Protein AF-0000000078659810 (afdb_homodimer)

Solvent-accessible surface area (backbone atoms only — not comparable to full-atom values): 40297 Å² total; per-residue (Å²): 86,49,34,39,33,35,16,40,55,30,49,71,48,45,76,84,44,48,72,34,85,89,65,70,40,35,45,40,36,54,52,47,51,50,39,51,50,52,52,50,48,47,33,60,75,70,65,39,46,31,36,42,34,13,12,14,60,24,54,44,37,64,59,48,28,41,60,51,44,56,52,41,36,53,54,36,53,41,33,73,71,62,21,34,35,39,40,37,44,16,73,35,21,27,59,88,54,81,76,48,34,32,63,67,45,52,46,59,40,58,60,35,80,50,51,46,65,43,52,44,73,45,78,46,79,45,75,55,96,89,40,56,38,34,36,34,37,46,41,38,83,68,51,67,65,54,52,52,50,52,54,71,66,56,77,66,79,75,38,16,27,35,36,35,28,40,58,47,49,61,88,61,85,72,56,92,80,63,74,58,89,85,63,71,64,37,61,67,70,74,54,65,48,83,42,34,21,32,36,44,21,6,78,47,60,57,54,45,77,79,39,80,80,31,32,29,33,29,29,5,7,49,53,66,83,53,72,87,40,42,88,54,72,27,23,30,29,39,36,38,40,39,77,86,19,49,66,50,74,45,80,47,74,52,89,48,72,45,47,39,77,49,76,45,83,39,62,90,55,84,57,55,48,58,50,52,47,52,51,51,60,74,40,31,81,65,29,47,54,5,39,33,37,35,37,35,34,31,44,79,86,63,80,69,58,59,67,61,48,51,50,49,44,46,72,47,36,28,66,27,73,77,48,80,46,79,42,61,61,70,66,80,62,73,62,61,82,74,68,44,95,80,44,52,72,64,57,49,44,44,66,69,28,62,85,41,89,62,23,68,58,51,33,51,50,48,50,52,48,52,51,50,31,41,73,68,66,76,97,87,49,35,39,32,35,16,38,55,30,50,69,49,44,75,84,44,48,72,33,85,89,65,69,41,35,47,40,36,53,52,48,50,50,40,50,49,52,51,50,49,48,33,60,75,70,65,38,46,31,36,42,34,12,12,15,60,25,55,43,38,64,59,48,28,41,59,50,43,57,52,41,36,53,54,38,50,42,33,74,72,65,19,35,36,40,40,35,42,16,71,35,20,28,60,88,53,82,75,51,34,32,63,68,44,52,46,60,39,58,60,36,79,50,52,46,65,42,52,44,72,46,78,46,78,46,75,54,95,89,40,55,38,34,35,35,36,47,42,40,84,70,50,67,66,54,51,51,49,51,55,72,67,56,77,66,81,75,38,17,26,33,36,35,29,39,57,48,49,60,88,62,86,74,56,92,78,64,74,58,88,86,63,70,65,39,61,68,68,74,54,65,47,83,41,34,20,31,35,45,21,7,77,48,60,56,55,46,77,78,38,78,82,31,32,28,33,30,29,4,8,50,52,65,84,54,72,87,40,43,89,54,73,27,24,32,30,39,35,38,43,38,75,85,18,49,67,50,74,45,78,47,73,51,89,46,71,45,48,39,76,48,76,45,83,40,61,90,56,87,57,55,48,59,50,51,47,51,51,50,59,75,40,31,82,65,29,47,54,6,38,34,37,38,37,35,33,32,45,80,84,63,78,70,56,59,66,60,47,52,49,49,44,46,71,47,35,28,67,27,74,76,47,79,46,79,42,60,62,70,66,81,64,73,63,65,79,75,70,46,96,78,48,52,72,64,57,50,44,43,65,69,26,60,85,42,88,64,23,66,60,51,33,50,50,45,48,51,49,51,51,50,32,42,73,67,66,74,96

Secondary structure (DSSP, 8-state):
-EEEEE----BT--TT--B-TTT-SBHHHHHHHHHHHHHHHHHHHTT--EEEE-S--BSSSS--HHHHHHHHHHHHHHHHTT-EEEEE--GGGS-SSTT---GGGHHHHTT-TTEEEESS-EEEEEEETTEEEEEEEPPSS--HHHHHHHHHHPPP-SS-EEEEE--EETTPPPPTT---TTPPEEPGGGG--TTEEEEEE-SS-S-EEEETTTEEEE---SS--SGGGTT---EEEEEEE-TTS-EEEEEEE-----EEEEEEE-TT-S-HHHHHHHHHHHTHHHHTT-EEEEEEEE-TT----HHHHHHHHHHTT-SEEEEEEEEE--------TT--TTS-HHHHHHHHHTTSTTHHHHHHHHHHHHHHHHHHT--/-EEEEE----BT--TT--B-TTT-SBHHHHHHHHHHHHHHHHHHHTT--EEEE-S--BSSSS--HHHHHHHHHHHHHHHHTT-EEEEE--GGGS-SSTT---GGGHHHHTT-TTEEEESS-EEEEEEETTEEEEEEEPPSS--HHHHHHHHHHPPP-SS-EEEEEE-EETTPPPPTT---TTPPEEPGGGG--TTEEEEEEESS-S-EEEETTTEEEE---SS--SGGGTT---EEEEEEE-TTS-EEEEEEE-----EEEEEEE-TT-S-HHHHHHHHHHHTHHHHTT-EEEEEEEE-TT----HHHHHHHHHHTT-SEEEEEEEEE--------TT--TTS-HHHHHHHHHTTSTTHHHHHHHHHHHHHHHHHHT--

Structure (mmCIF, N/CA/C/O backbone):
data_AF-0000000078659810-model_v1
#
loop_
_entity.id
_entity.type
_entity.pdbx_description
1 polymer Gp356
#
loop_
_atom_site.group_PDB
_atom_site.id
_atom_site.type_symbol
_atom_site.label_atom_id
_atom_site.label_alt_id
_atom_site.label_comp_id
_atom_site.label_asym_id
_atom_site.label_entity_id
_atom_site.label_seq_id
_atom_site.pdbx_PDB_ins_code
_atom_site.Cartn_x
_atom_site.Cartn_y
_atom_site.Cartn_z
_atom_site.occupancy
_atom_site.B_iso_or_equiv
_atom_site.auth_seq_id
_atom_site.auth_comp_id
_atom_site.auth_asym_id
_atom_site.auth_atom_id
_atom_site.pdbx_PDB_model_num
ATOM 1 N N . MET A 1 1 ? 20.734 -16.484 -22.625 1 97.12 1 MET A N 1
ATOM 2 C CA . MET A 1 1 ? 20.328 -15.898 -21.344 1 97.12 1 MET A CA 1
ATOM 3 C C . MET A 1 1 ? 19.203 -16.703 -20.719 1 97.12 1 MET A C 1
ATOM 5 O O . MET A 1 1 ? 18.172 -16.953 -21.344 1 97.12 1 MET A O 1
ATOM 9 N N . LYS A 1 2 ? 19.391 -17.172 -19.438 1 97.75 2 LYS A N 1
ATOM 10 C CA . LYS A 1 2 ? 18.344 -17.859 -18.703 1 97.75 2 LYS A CA 1
ATOM 11 C C . LYS A 1 2 ? 17.406 -16.859 -18.016 1 97.75 2 LYS A C 1
ATOM 13 O O . LYS A 1 2 ? 17.859 -15.914 -17.375 1 97.75 2 LYS A O 1
ATOM 18 N N . ILE A 1 3 ? 16.094 -17.094 -18.219 1 98.75 3 ILE A N 1
ATOM 19 C CA . ILE A 1 3 ? 15.062 -16.219 -17.688 1 98.75 3 ILE A CA 1
ATOM 20 C C . ILE A 1 3 ? 14.031 -17.047 -16.922 1 98.75 3 ILE A C 1
ATOM 22 O O . ILE A 1 3 ? 13.5 -18.031 -17.469 1 98.75 3 ILE A O 1
ATOM 26 N N . LEU A 1 4 ? 13.859 -16.75 -15.695 1 98.94 4 LEU A N 1
ATOM 27 C CA . LEU A 1 4 ? 12.734 -17.328 -14.961 1 98.94 4 LEU A CA 1
ATOM 28 C C . LEU A 1 4 ? 11.484 -16.484 -15.117 1 98.94 4 LEU A C 1
ATOM 30 O O . LEU A 1 4 ? 11.5 -15.281 -14.805 1 98.94 4 LEU A O 1
ATOM 34 N N . ALA A 1 5 ? 10.422 -17.109 -15.648 1 98.94 5 ALA A N 1
ATOM 35 C CA . ALA A 1 5 ? 9.18 -16.391 -15.93 1 98.94 5 ALA A CA 1
ATOM 36 C C . ALA A 1 5 ? 8.039 -16.906 -15.055 1 98.94 5 ALA A C 1
ATOM 38 O O . ALA A 1 5 ? 7.832 -18.109 -14.93 1 98.94 5 ALA A O 1
ATOM 39 N N . PHE A 1 6 ? 7.316 -15.961 -14.375 1 98.88 6 PHE A N 1
ATOM 40 C CA . PHE A 1 6 ? 6.129 -16.328 -13.617 1 98.88 6 PHE A CA 1
ATOM 41 C C . PHE A 1 6 ? 5.074 -15.242 -13.68 1 98.88 6 PHE A C 1
ATOM 43 O O . PHE A 1 6 ? 5.34 -14.141 -14.18 1 98.88 6 PHE A O 1
ATOM 50 N N . ALA A 1 7 ? 3.846 -15.555 -13.312 1 98.56 7 ALA A N 1
ATOM 51 C CA . ALA A 1 7 ? 2.725 -14.625 -13.375 1 98.56 7 ALA A CA 1
ATOM 52 C C . ALA A 1 7 ? 1.617 -15.023 -12.406 1 98.56 7 ALA A C 1
ATOM 54 O O . ALA A 1 7 ? 1.71 -16.062 -11.75 1 98.56 7 ALA A O 1
ATOM 55 N N . ASP A 1 8 ? 0.68 -14.141 -12.234 1 97.94 8 ASP A N 1
ATOM 56 C CA . ASP A 1 8 ? -0.591 -14.422 -11.57 1 97.94 8 ASP A CA 1
ATOM 57 C C . ASP A 1 8 ? -0.369 -14.977 -10.164 1 97.94 8 ASP A C 1
ATOM 59 O O . ASP A 1 8 ? -0.931 -16.016 -9.805 1 97.94 8 ASP A O 1
ATOM 63 N N . PHE A 1 9 ? 0.418 -14.266 -9.438 1 98.69 9 PHE A N 1
ATOM 64 C CA . PHE A 1 9 ? 0.771 -14.648 -8.07 1 98.69 9 PHE A CA 1
ATOM 65 C C . PHE A 1 9 ? -0.417 -14.469 -7.137 1 98.69 9 PHE A C 1
ATOM 67 O O . PHE A 1 9 ? -0.606 -15.258 -6.207 1 98.69 9 PHE A O 1
ATOM 74 N N . HIS A 1 10 ? -1.182 -13.438 -7.312 1 98.38 10 HIS A N 1
ATOM 75 C CA . HIS A 1 10 ? -2.439 -13.172 -6.625 1 98.38 10 HIS A CA 1
ATOM 76 C C . HIS A 1 10 ? -2.262 -13.219 -5.113 1 98.38 10 HIS A C 1
ATOM 78 O O . HIS A 1 10 ? -3.053 -13.859 -4.41 1 98.38 10 HIS A O 1
ATOM 84 N N . LEU A 1 11 ? -1.231 -12.602 -4.676 1 98.69 11 LEU A N 1
ATOM 85 C CA . LEU A 1 11 ? -1.048 -12.484 -3.232 1 98.69 11 LEU A CA 1
ATOM 86 C C . LEU A 1 11 ? -2.254 -11.812 -2.584 1 98.69 11 LEU A C 1
ATOM 88 O O . LEU A 1 11 ? -2.691 -10.75 -3.025 1 98.69 11 LEU A O 1
ATOM 92 N N . GLY A 1 12 ? -2.799 -12.453 -1.562 1 98.12 12 GLY A N 1
ATOM 93 C CA . GLY A 1 12 ? -3.969 -11.922 -0.881 1 98.12 12 GLY A CA 1
ATOM 94 C C . GLY A 1 12 ? -5.188 -12.812 -1.001 1 98.12 12 GLY A C 1
ATOM 95 O O . GLY A 1 12 ? -6.223 -12.547 -0.384 1 98.12 12 GLY A O 1
ATOM 96 N N . VAL A 1 13 ? -5.129 -13.859 -1.836 1 97.38 13 VAL A N 1
ATOM 97 C CA . VAL A 1 13 ? -6.207 -14.844 -1.868 1 97.38 13 VAL A CA 1
ATOM 98 C C . VAL A 1 13 ? -6.352 -15.5 -0.497 1 97.38 13 VAL A C 1
ATOM 100 O O . VAL A 1 13 ? -5.375 -16 0.06 1 97.38 13 VAL A O 1
ATOM 103 N N . THR A 1 14 ? -7.527 -15.461 0.029 1 96.06 14 THR A N 1
ATOM 104 C CA . THR A 1 14 ? -7.727 -16.016 1.365 1 96.06 14 THR A CA 1
ATOM 105 C C . THR A 1 14 ? -8.844 -17.047 1.361 1 96.06 14 THR A C 1
ATOM 107 O O . THR A 1 14 ? -9.109 -17.688 2.381 1 96.06 14 THR A O 1
ATOM 110 N N . ALA A 1 15 ? -9.438 -17.203 0.208 1 91.81 15 ALA A N 1
ATOM 111 C CA . ALA A 1 15 ? -10.547 -18.141 0.125 1 91.81 15 ALA A CA 1
ATOM 112 C C . ALA A 1 15 ? -10.141 -19.516 0.651 1 91.81 15 ALA A C 1
ATOM 114 O O . ALA A 1 15 ? -9.039 -20 0.357 1 91.81 15 ALA A O 1
ATOM 115 N N . TYR A 1 16 ? -10.984 -20.094 1.442 1 90.62 16 TYR A N 1
ATOM 116 C CA . TYR A 1 16 ? -10.836 -21.453 1.951 1 90.62 16 TYR A CA 1
ATOM 117 C C . TYR A 1 16 ? -9.703 -21.531 2.969 1 90.62 16 TYR A C 1
ATOM 119 O O . TYR A 1 16 ? -9.281 -22.625 3.355 1 90.62 16 TYR A O 1
ATOM 127 N N . GLY A 1 17 ? -9.102 -20.406 3.346 1 92.62 17 GLY A N 1
ATOM 128 C CA . GLY A 1 17 ? -8.016 -20.375 4.316 1 92.62 17 GLY A CA 1
ATOM 129 C C . GLY A 1 17 ? -8.469 -20.016 5.715 1 92.62 17 GLY A C 1
ATOM 130 O O . GLY A 1 17 ? -9.664 -19.844 5.961 1 92.62 17 GLY A O 1
ATOM 131 N N . ARG A 1 18 ? -7.523 -20.062 6.59 1 92.44 18 ARG A N 1
ATOM 132 C CA . ARG A 1 18 ? -7.73 -19.641 7.969 1 92.44 18 ARG A CA 1
ATOM 133 C C . ARG A 1 18 ? -6.59 -18.75 8.445 1 92.44 18 ARG A C 1
ATOM 135 O O . ARG A 1 18 ? -5.504 -18.75 7.863 1 92.44 18 ARG A O 1
ATOM 142 N N . ILE A 1 19 ? -6.871 -17.984 9.469 1 94.62 19 ILE A N 1
ATOM 143 C CA . ILE A 1 19 ? -5.836 -17.109 10.023 1 94.62 19 ILE A CA 1
ATOM 144 C C . ILE A 1 19 ? -4.852 -17.938 10.844 1 94.62 19 ILE A C 1
ATOM 146 O O . ILE A 1 19 ? -5.254 -18.719 11.711 1 94.62 19 ILE A O 1
ATOM 150 N N . ASP A 1 20 ? -3.611 -17.828 10.508 1 94.81 20 ASP A N 1
ATOM 151 C CA . ASP A 1 20 ? -2.557 -18.422 11.32 1 94.81 20 ASP A CA 1
ATOM 152 C C . ASP A 1 20 ? -2.277 -17.594 12.57 1 94.81 20 ASP A C 1
ATOM 154 O O . ASP A 1 20 ? -1.91 -16.422 12.469 1 94.81 20 ASP A O 1
ATOM 158 N N . PRO A 1 21 ? -2.443 -18.125 13.695 1 91.94 21 PRO A N 1
ATOM 159 C CA . PRO A 1 21 ? -2.35 -17.328 14.922 1 91.94 21 PRO A CA 1
ATOM 160 C C . PRO A 1 21 ? -0.938 -16.812 15.188 1 91.94 21 PRO A C 1
ATOM 162 O O . PRO A 1 21 ? -0.763 -15.812 15.891 1 91.94 21 PRO A O 1
ATOM 165 N N . GLU A 1 22 ? 0.054 -17.453 14.664 1 92.5 22 GLU A N 1
ATOM 166 C CA . GLU A 1 22 ? 1.436 -17.047 14.906 1 92.5 22 GLU A CA 1
ATOM 167 C C . GLU A 1 22 ? 1.806 -15.828 14.07 1 92.5 22 GLU A C 1
ATOM 169 O O . GLU A 1 22 ? 2.445 -14.898 14.562 1 92.5 22 GLU A O 1
ATOM 174 N N . THR A 1 23 ? 1.327 -15.766 12.852 1 93.12 23 THR A N 1
ATOM 175 C CA . THR A 1 23 ? 1.752 -14.727 11.93 1 93.12 23 THR A CA 1
ATOM 176 C C . THR A 1 23 ? 0.634 -13.711 11.703 1 93.12 23 THR A C 1
ATOM 178 O O . THR A 1 23 ? 0.873 -12.625 11.18 1 93.12 23 THR A O 1
ATOM 181 N N . ASN A 1 24 ? -0.562 -14.125 12.062 1 93.31 24 ASN A N 1
ATOM 182 C CA . ASN A 1 24 ? -1.771 -13.344 11.812 1 93.31 24 ASN A CA 1
ATOM 183 C C . ASN A 1 24 ? -2.051 -13.211 10.312 1 93.31 24 ASN A C 1
ATOM 185 O O . ASN A 1 24 ? -2.789 -12.32 9.891 1 93.31 24 ASN A O 1
ATOM 189 N N . LEU A 1 25 ? -1.421 -14.055 9.539 1 96.31 25 LEU A N 1
ATOM 190 C CA . LEU A 1 25 ? -1.69 -14.125 8.102 1 96.31 25 LEU A CA 1
ATOM 191 C C . LEU A 1 25 ? -2.59 -15.312 7.781 1 96.31 25 LEU A C 1
ATOM 193 O O . LEU A 1 25 ? -2.633 -16.281 8.531 1 96.31 25 LEU A O 1
ATOM 197 N N . ASN A 1 26 ? -3.303 -15.172 6.703 1 96.81 26 ASN A N 1
ATOM 198 C CA . ASN A 1 26 ? -4.105 -16.281 6.207 1 96.81 26 ASN A CA 1
ATOM 199 C C . ASN A 1 26 ? -3.229 -17.422 5.684 1 96.81 26 ASN A C 1
ATOM 201 O O . ASN A 1 26 ? -2.215 -17.172 5.027 1 96.81 26 ASN A O 1
ATOM 205 N N . THR A 1 27 ? -3.621 -18.641 5.883 1 96.38 27 THR A N 1
ATOM 206 C CA . THR A 1 27 ? -2.828 -19.797 5.496 1 96.38 27 THR A CA 1
ATOM 207 C C . THR A 1 27 ? -2.635 -19.844 3.982 1 96.38 27 THR A C 1
ATOM 209 O O . THR A 1 27 ? -1.608 -20.312 3.496 1 96.38 27 THR A O 1
ATOM 212 N N . ARG A 1 28 ? -3.621 -19.391 3.219 1 97 28 ARG A N 1
ATOM 213 C CA . ARG A 1 28 ? -3.465 -19.312 1.77 1 97 28 ARG A CA 1
ATOM 214 C C . ARG A 1 28 ? -2.35 -18.359 1.386 1 97 28 ARG A C 1
ATOM 216 O O . ARG A 1 28 ? -1.597 -18.609 0.444 1 97 28 ARG A O 1
ATOM 223 N N . VAL A 1 29 ? -2.256 -17.312 2.135 1 98.12 29 VAL A N 1
ATOM 224 C CA . VAL A 1 29 ? -1.202 -16.328 1.919 1 98.12 29 VAL A CA 1
ATOM 225 C C . VAL A 1 29 ? 0.154 -16.938 2.268 1 98.12 29 VAL A C 1
ATOM 227 O O . VAL A 1 29 ? 1.115 -16.797 1.506 1 98.12 29 VAL A O 1
ATOM 230 N N . LEU A 1 30 ? 0.199 -17.609 3.344 1 97.69 30 LEU A N 1
ATOM 231 C CA . LEU A 1 30 ? 1.441 -18.25 3.773 1 97.69 30 LEU A CA 1
ATOM 232 C C . LEU A 1 30 ? 1.925 -19.25 2.738 1 97.69 30 LEU A C 1
ATOM 234 O O . LEU A 1 30 ? 3.119 -19.312 2.436 1 97.69 30 LEU A O 1
ATOM 238 N N . ASN A 1 31 ? 1.001 -20.016 2.193 1 96.81 31 ASN A N 1
ATOM 239 C CA . ASN A 1 31 ? 1.349 -20.984 1.157 1 96.81 31 ASN A CA 1
ATOM 240 C C . ASN A 1 31 ? 1.89 -20.297 -0.093 1 96.81 31 ASN A C 1
ATOM 242 O O . ASN A 1 31 ? 2.859 -20.766 -0.693 1 96.81 31 ASN A O 1
ATOM 246 N N . ALA A 1 32 ? 1.233 -19.234 -0.439 1 97.81 32 ALA A N 1
ATOM 247 C CA . ALA A 1 32 ? 1.703 -18.469 -1.59 1 97.81 32 ALA A CA 1
ATOM 248 C C . ALA A 1 32 ? 3.123 -17.953 -1.364 1 97.81 32 ALA A C 1
ATOM 250 O O . ALA A 1 32 ? 3.984 -18.094 -2.236 1 97.81 32 ALA A O 1
ATOM 251 N N . LEU A 1 33 ? 3.35 -17.422 -0.21 1 98.44 33 LEU A N 1
ATOM 252 C CA . LEU A 1 33 ? 4.664 -16.875 0.109 1 98.44 33 LEU A CA 1
ATOM 253 C C . LEU A 1 33 ? 5.727 -17.969 0.107 1 98.44 33 LEU A C 1
ATOM 255 O O . LEU A 1 33 ? 6.844 -17.75 -0.361 1 98.44 33 LEU A O 1
ATOM 259 N N . LYS A 1 34 ? 5.379 -19.109 0.55 1 97.81 34 LYS A N 1
ATOM 260 C CA . LYS A 1 34 ? 6.297 -20.234 0.522 1 97.81 34 LYS A CA 1
ATOM 261 C C . LYS A 1 34 ? 6.672 -20.609 -0.91 1 97.81 34 LYS A C 1
ATOM 263 O O . LYS A 1 34 ? 7.84 -20.891 -1.198 1 97.81 34 LYS A O 1
ATOM 268 N N . SER A 1 35 ? 5.695 -20.609 -1.731 1 98.19 35 SER A N 1
ATOM 269 C CA . SER A 1 35 ? 5.949 -20.922 -3.133 1 98.19 35 SER A CA 1
ATOM 270 C C . SER A 1 35 ? 6.863 -19.891 -3.775 1 98.19 35 SER A C 1
ATOM 272 O O . SER A 1 35 ? 7.742 -20.234 -4.57 1 98.19 35 SER A O 1
ATOM 274 N N . LEU A 1 36 ? 6.676 -18.641 -3.461 1 98.75 36 LEU A N 1
ATOM 275 C CA . LEU A 1 36 ? 7.531 -17.578 -3.988 1 98.75 36 LEU A CA 1
ATOM 276 C C . LEU A 1 36 ? 8.961 -17.75 -3.492 1 98.75 36 LEU A C 1
ATOM 278 O O . LEU A 1 36 ? 9.914 -17.578 -4.258 1 98.75 36 LEU A O 1
ATOM 282 N N . ASP A 1 37 ? 9.07 -18.047 -2.24 1 98.75 37 ASP A N 1
ATOM 283 C CA . ASP A 1 37 ? 10.391 -18.312 -1.679 1 98.75 37 ASP A CA 1
ATOM 284 C C . ASP A 1 37 ? 11.086 -19.453 -2.41 1 98.75 37 ASP A C 1
ATOM 286 O O . ASP A 1 37 ? 12.266 -19.359 -2.756 1 98.75 37 ASP A O 1
ATOM 290 N N . GLU A 1 38 ? 10.336 -20.516 -2.646 1 98.44 38 GLU A N 1
ATOM 291 C CA . GLU A 1 38 ? 10.891 -21.656 -3.355 1 98.44 38 GLU A CA 1
ATOM 292 C C . GLU A 1 38 ? 11.352 -21.281 -4.754 1 98.44 38 GLU A C 1
ATOM 294 O O . GLU A 1 38 ? 12.414 -21.719 -5.203 1 98.44 38 GLU A O 1
ATOM 299 N N . MET A 1 39 ? 10.602 -20.516 -5.414 1 98.75 39 MET A N 1
ATOM 300 C CA . MET A 1 39 ? 10.945 -20.078 -6.766 1 98.75 39 MET A CA 1
ATOM 301 C C . MET A 1 39 ? 12.211 -19.219 -6.754 1 98.75 39 MET A C 1
ATOM 303 O O . MET A 1 39 ? 13.109 -19.422 -7.578 1 98.75 39 MET A O 1
ATOM 307 N N . ILE A 1 40 ? 12.281 -18.281 -5.812 1 98.81 40 ILE A N 1
ATOM 308 C CA . ILE A 1 40 ? 13.438 -17.406 -5.73 1 98.81 40 ILE A CA 1
ATOM 309 C C . ILE A 1 40 ? 14.68 -18.203 -5.355 1 98.81 40 ILE A C 1
ATOM 311 O O . ILE A 1 40 ? 15.758 -17.984 -5.914 1 98.81 40 ILE A O 1
ATOM 315 N N . ASP A 1 41 ? 14.516 -19.125 -4.453 1 98.75 41 ASP A N 1
ATOM 316 C CA . ASP A 1 41 ? 15.617 -20.031 -4.113 1 98.75 41 ASP A CA 1
ATOM 317 C C . ASP A 1 41 ? 16.109 -20.781 -5.344 1 98.75 41 ASP A C 1
ATOM 319 O O . ASP A 1 41 ? 17.312 -20.953 -5.547 1 98.75 41 ASP A O 1
ATOM 323 N N . TYR A 1 42 ? 15.172 -21.25 -6.09 1 98.75 42 TYR A N 1
ATOM 324 C CA . TYR A 1 42 ? 15.523 -21.953 -7.324 1 98.75 42 TYR A CA 1
ATOM 325 C C . TYR A 1 42 ? 16.375 -21.062 -8.227 1 98.75 42 TYR A C 1
ATOM 327 O O . TYR A 1 42 ? 17.406 -21.5 -8.734 1 98.75 42 TYR A O 1
ATOM 335 N N . ALA A 1 43 ? 15.93 -19.812 -8.438 1 98.81 43 ALA A N 1
ATOM 336 C CA . ALA A 1 43 ? 16.656 -18.875 -9.289 1 98.81 43 ALA A CA 1
ATOM 337 C C . ALA A 1 43 ? 18.078 -18.656 -8.781 1 98.81 43 ALA A C 1
ATOM 339 O O . ALA A 1 43 ? 19.031 -18.688 -9.562 1 98.81 43 ALA A O 1
ATOM 340 N N . ILE A 1 44 ? 18.188 -18.453 -7.508 1 98.75 44 ILE A N 1
ATOM 341 C CA . ILE A 1 44 ? 19.484 -18.172 -6.895 1 98.75 44 ILE A CA 1
ATOM 342 C C . ILE A 1 44 ? 20.375 -19.406 -7.031 1 98.75 44 ILE A C 1
ATOM 344 O O . ILE A 1 44 ? 21.531 -19.281 -7.473 1 98.75 44 ILE A O 1
ATOM 348 N N . ASN A 1 45 ? 19.828 -20.609 -6.727 1 98.56 45 ASN A N 1
ATOM 349 C CA . ASN A 1 45 ? 20.609 -21.844 -6.742 1 98.56 45 ASN A CA 1
ATOM 350 C C . ASN A 1 45 ? 21.047 -22.219 -8.156 1 98.56 45 ASN A C 1
ATOM 352 O O . ASN A 1 45 ? 22.141 -22.734 -8.359 1 98.56 45 ASN A O 1
ATOM 356 N N . LYS A 1 46 ? 20.203 -21.938 -9.094 1 98.38 46 LYS A N 1
ATOM 357 C CA . LYS A 1 46 ? 20.484 -22.297 -10.477 1 98.38 46 LYS A CA 1
ATOM 358 C C . LYS A 1 46 ? 21.219 -21.172 -11.195 1 98.38 46 LYS A C 1
ATOM 360 O O . LYS A 1 46 ? 21.453 -21.25 -12.406 1 98.38 46 LYS A O 1
ATOM 365 N N . LYS A 1 47 ? 21.484 -20.062 -10.5 1 97.75 47 LYS A N 1
ATOM 366 C CA . LYS A 1 47 ? 22.25 -18.906 -10.984 1 97.75 47 LYS A CA 1
ATOM 367 C C . LYS A 1 47 ? 21.547 -18.234 -12.164 1 97.75 47 LYS A C 1
ATOM 369 O O . LYS A 1 47 ? 22.188 -17.875 -13.148 1 97.75 47 LYS A O 1
ATOM 374 N N . ILE A 1 48 ? 20.266 -18.297 -12.094 1 98.44 48 ILE A N 1
ATOM 375 C CA . ILE A 1 48 ? 19.484 -17.516 -13.047 1 98.44 48 ILE A CA 1
ATOM 376 C C . ILE A 1 48 ? 19.594 -16.031 -12.719 1 98.44 48 ILE A C 1
ATOM 378 O O . ILE A 1 48 ? 19.422 -15.633 -11.562 1 98.44 48 ILE A O 1
ATOM 382 N N . LYS A 1 49 ? 19.781 -15.211 -13.734 1 98.06 49 LYS A N 1
ATOM 383 C CA . LYS A 1 49 ? 20.125 -13.82 -13.445 1 98.06 49 LYS A CA 1
ATOM 384 C C . LYS A 1 49 ? 18.984 -12.883 -13.82 1 98.06 49 LYS A C 1
ATOM 386 O O . LYS A 1 49 ? 19.078 -11.672 -13.625 1 98.06 49 LYS A O 1
ATOM 391 N N . VAL A 1 50 ? 17.891 -13.453 -14.398 1 98.88 50 VAL A N 1
ATOM 392 C CA . VAL A 1 50 ? 16.75 -12.617 -14.773 1 98.88 50 VAL A CA 1
ATOM 393 C C . VAL A 1 50 ? 15.445 -13.273 -14.336 1 98.88 50 VAL A C 1
ATOM 395 O O . VAL A 1 50 ? 15.242 -14.477 -14.555 1 98.88 50 VAL A O 1
ATOM 398 N N . ILE A 1 51 ? 14.617 -12.547 -13.688 1 98.94 51 ILE A N 1
ATOM 399 C CA . ILE A 1 51 ? 13.242 -12.945 -13.422 1 98.94 51 ILE A CA 1
ATOM 400 C C . ILE A 1 51 ? 12.281 -12.008 -14.156 1 98.94 51 ILE A C 1
ATOM 402 O O . ILE A 1 51 ? 12.398 -10.781 -14.047 1 98.94 51 ILE A O 1
ATOM 406 N N . ALA A 1 52 ? 11.406 -12.57 -14.961 1 98.94 52 ALA A N 1
ATOM 407 C CA . ALA A 1 52 ? 10.359 -11.828 -15.664 1 98.94 52 ALA A CA 1
ATOM 408 C C . ALA A 1 52 ? 8.984 -12.148 -15.094 1 98.94 52 ALA A C 1
ATOM 410 O O . ALA A 1 52 ? 8.516 -13.281 -15.188 1 98.94 52 ALA A O 1
ATOM 411 N N . PHE A 1 53 ? 8.383 -11.156 -14.547 1 98.94 53 PHE A N 1
ATOM 412 C CA . PHE A 1 53 ? 7.051 -11.297 -13.969 1 98.94 53 PHE A CA 1
ATOM 413 C C . PHE A 1 53 ? 5.992 -10.688 -14.883 1 98.94 53 PHE A C 1
ATOM 415 O O . PHE A 1 53 ? 6.066 -9.5 -15.219 1 98.94 53 PHE A O 1
ATOM 422 N N . ALA A 1 54 ? 4.941 -11.469 -15.156 1 98.69 54 ALA A N 1
ATOM 423 C CA . ALA A 1 54 ? 4.031 -11.062 -16.219 1 98.69 54 ALA A CA 1
ATOM 424 C C . ALA A 1 54 ? 2.689 -10.609 -15.648 1 98.69 54 ALA A C 1
ATOM 426 O O . ALA A 1 54 ? 1.654 -10.75 -16.297 1 98.69 54 ALA A O 1
ATOM 427 N N . GLY A 1 55 ? 2.664 -10.172 -14.406 1 98.31 55 GLY A N 1
ATOM 428 C CA . GLY A 1 55 ? 1.521 -9.406 -13.938 1 98.31 55 GLY A CA 1
ATOM 429 C C . GLY A 1 55 ? 0.67 -10.156 -12.93 1 98.31 55 GLY A C 1
ATOM 430 O O . GLY A 1 55 ? 0.798 -11.375 -12.797 1 98.31 55 GLY A O 1
ATOM 431 N N . ASP A 1 56 ? -0.171 -9.383 -12.164 1 98.06 56 ASP A N 1
ATOM 432 C CA . ASP A 1 56 ? -1.111 -9.82 -11.141 1 98.06 56 ASP A CA 1
ATOM 433 C C . ASP A 1 56 ? -0.377 -10.383 -9.922 1 98.06 56 ASP A C 1
ATOM 435 O O . ASP A 1 56 ? -0.607 -11.523 -9.523 1 98.06 56 ASP A O 1
ATOM 439 N N . ALA A 1 57 ? 0.405 -9.523 -9.367 1 98.75 57 ALA A N 1
ATOM 440 C CA . ALA A 1 57 ? 1.122 -9.836 -8.133 1 98.75 57 ALA A CA 1
ATOM 441 C C . ALA A 1 57 ? 0.155 -10 -6.965 1 98.75 57 ALA A C 1
ATOM 443 O O . ALA A 1 57 ? 0.364 -10.852 -6.098 1 98.75 57 ALA A O 1
ATOM 444 N N . TYR A 1 58 ? -0.895 -9.203 -7.055 1 98.56 58 TYR A N 1
ATOM 445 C CA . TYR A 1 58 ? -1.849 -9.188 -5.949 1 98.56 58 TYR A CA 1
ATOM 446 C C . TYR A 1 58 ? -3.242 -9.578 -6.43 1 98.56 58 TYR A C 1
ATOM 448 O O . TYR A 1 58 ? -3.547 -9.484 -7.617 1 98.56 58 TYR A O 1
ATOM 456 N N . HIS A 1 59 ? -4.043 -9.984 -5.453 1 97.62 59 HIS A N 1
ATOM 457 C CA . HIS A 1 59 ? -5.406 -10.391 -5.773 1 97.62 59 HIS A CA 1
ATOM 458 C C . HIS A 1 59 ? -6.316 -9.18 -5.957 1 97.62 59 HIS A C 1
ATOM 460 O O . HIS A 1 59 ? -7.293 -9.242 -6.707 1 97.62 59 HIS A O 1
ATOM 466 N N . ARG A 1 60 ? -5.918 -8.117 -5.281 1 96.12 60 ARG A N 1
ATOM 467 C CA . ARG A 1 60 ? -6.641 -6.855 -5.379 1 96.12 60 ARG A CA 1
ATOM 468 C C . ARG A 1 60 ? -5.684 -5.691 -5.609 1 96.12 60 ARG A C 1
ATOM 470 O O . ARG A 1 60 ? -4.516 -5.754 -5.215 1 96.12 60 ARG A O 1
ATOM 477 N N . SER A 1 61 ? -6.262 -4.652 -6.145 1 96.12 61 SER A N 1
ATOM 478 C CA . SER A 1 61 ? -5.434 -3.527 -6.559 1 96.12 61 SER A CA 1
ATOM 479 C C . SER A 1 61 ? -4.973 -2.707 -5.355 1 96.12 61 SER A C 1
ATOM 481 O O . SER A 1 61 ? -4.062 -1.882 -5.473 1 96.12 61 SER A O 1
ATOM 483 N N . SER A 1 62 ? -5.586 -2.914 -4.219 1 95.88 62 SER A N 1
ATOM 484 C CA . SER A 1 62 ? -5.191 -2.201 -3.01 1 95.88 62 SER A CA 1
ATOM 485 C C . SER A 1 62 ? -4.918 -3.17 -1.862 1 95.88 62 SER A C 1
ATOM 487 O O . SER A 1 62 ? -5.656 -3.191 -0.874 1 95.88 62 SER A O 1
ATOM 489 N N . PRO A 1 63 ? -3.852 -3.861 -1.999 1 97.31 63 PRO A N 1
ATOM 490 C CA . PRO A 1 63 ? -3.49 -4.793 -0.929 1 97.31 63 PRO A CA 1
ATOM 491 C C . PRO A 1 63 ? -3.059 -4.082 0.352 1 97.31 63 PRO A C 1
ATOM 493 O O . PRO A 1 63 ? -2.73 -2.893 0.322 1 97.31 63 PRO A O 1
ATOM 496 N N . SER A 1 64 ? -3.131 -4.789 1.477 1 96.56 64 SER A N 1
ATOM 497 C CA . SER A 1 64 ? -2.654 -4.227 2.736 1 96.56 64 SER A CA 1
ATOM 498 C C . SER A 1 64 ? -1.151 -3.969 2.693 1 96.56 64 SER A C 1
ATOM 500 O O . SER A 1 64 ? -0.421 -4.648 1.969 1 96.56 64 SER A O 1
ATOM 502 N N . PRO A 1 65 ? -0.678 -3.066 3.508 1 97.44 65 PRO A N 1
ATOM 503 C CA . PRO A 1 65 ? 0.763 -2.816 3.584 1 97.44 65 PRO A CA 1
ATOM 504 C C . PRO A 1 65 ? 1.56 -4.066 3.953 1 97.44 65 PRO A C 1
ATOM 506 O O . PRO A 1 65 ? 2.695 -4.234 3.5 1 97.44 65 PRO A O 1
ATOM 509 N N . THR A 1 66 ? 0.946 -4.926 4.715 1 97.88 66 THR A N 1
ATOM 510 C CA . THR A 1 66 ? 1.621 -6.16 5.098 1 97.88 66 THR A CA 1
ATOM 511 C C . THR A 1 66 ? 1.887 -7.031 3.871 1 97.88 66 THR A C 1
ATOM 513 O O . THR A 1 66 ? 2.994 -7.543 3.695 1 97.88 66 THR A O 1
ATOM 516 N N . LEU A 1 67 ? 0.901 -7.207 3.041 1 98.31 67 LEU A N 1
ATOM 517 C CA . LEU A 1 67 ? 1.068 -7.996 1.826 1 98.31 67 LEU A CA 1
ATOM 518 C C . LEU A 1 67 ? 2.096 -7.355 0.898 1 98.31 67 LEU A C 1
ATOM 520 O O . LEU A 1 67 ? 2.916 -8.055 0.299 1 98.31 67 LEU A O 1
ATOM 524 N N . ILE A 1 68 ? 2.053 -6.027 0.816 1 98.5 68 ILE A N 1
ATOM 525 C CA . ILE A 1 68 ? 3.01 -5.297 -0.008 1 98.5 68 ILE A CA 1
ATOM 526 C C . ILE A 1 68 ? 4.426 -5.543 0.505 1 98.5 68 ILE A C 1
ATOM 528 O O . ILE A 1 68 ? 5.34 -5.82 -0.278 1 98.5 68 ILE A O 1
ATOM 532 N N . SER A 1 69 ? 4.586 -5.5 1.779 1 98.31 69 SER A N 1
ATOM 533 C CA . SER A 1 69 ? 5.883 -5.73 2.402 1 98.31 69 SER A CA 1
ATOM 534 C C . SER A 1 69 ? 6.398 -7.137 2.105 1 98.31 69 SER A C 1
ATOM 536 O O . SER A 1 69 ? 7.57 -7.32 1.782 1 98.31 69 SER A O 1
ATOM 538 N N . GLU A 1 70 ? 5.531 -8.094 2.184 1 98.62 70 GLU A N 1
ATOM 539 C CA . GLU A 1 70 ? 5.906 -9.477 1.94 1 98.62 70 GLU A CA 1
ATOM 540 C C . GLU A 1 70 ? 6.418 -9.672 0.517 1 98.62 70 GLU A C 1
ATOM 542 O O . GLU A 1 70 ? 7.434 -10.336 0.301 1 98.62 70 GLU A O 1
ATOM 547 N N . PHE A 1 71 ? 5.746 -9.117 -0.413 1 98.88 71 PHE A N 1
ATOM 548 C CA . PHE A 1 71 ? 6.172 -9.234 -1.803 1 98.88 71 PHE A CA 1
ATOM 549 C C . PHE A 1 71 ? 7.469 -8.469 -2.041 1 98.88 71 PHE A C 1
ATOM 551 O O . PHE A 1 71 ? 8.414 -9.008 -2.617 1 98.88 71 PHE A O 1
ATOM 558 N N . ASN A 1 72 ? 7.516 -7.227 -1.518 1 98.88 72 ASN A N 1
ATOM 559 C CA . ASN A 1 72 ? 8.68 -6.363 -1.709 1 98.88 72 ASN A CA 1
ATOM 560 C C . ASN A 1 72 ? 9.953 -7.016 -1.18 1 98.88 72 ASN A C 1
ATOM 562 O O . ASN A 1 72 ? 10.984 -7.023 -1.86 1 98.88 72 ASN A O 1
ATOM 566 N N . THR A 1 73 ? 9.906 -7.547 -0.024 1 98.69 73 THR A N 1
ATOM 567 C CA . THR A 1 73 ? 11.094 -8.109 0.615 1 98.69 73 THR A CA 1
ATOM 568 C C . THR A 1 73 ? 11.609 -9.305 -0.17 1 98.69 73 THR A C 1
ATOM 570 O O . THR A 1 73 ? 12.828 -9.5 -0.284 1 98.69 73 THR A O 1
ATOM 573 N N . ARG A 1 74 ? 10.711 -10.047 -0.712 1 98.81 74 ARG A N 1
ATOM 574 C CA . ARG A 1 74 ? 11.109 -11.227 -1.462 1 98.81 74 ARG A CA 1
ATOM 575 C C . ARG A 1 74 ? 11.703 -10.844 -2.814 1 98.81 74 ARG A C 1
ATOM 577 O O . ARG A 1 74 ? 12.703 -11.43 -3.25 1 98.81 74 ARG A O 1
ATOM 584 N N . ILE A 1 75 ? 11.117 -9.859 -3.479 1 98.88 75 ILE A N 1
ATOM 585 C CA . ILE A 1 75 ? 11.703 -9.391 -4.727 1 98.88 75 ILE A CA 1
ATOM 586 C C . ILE A 1 75 ? 13.07 -8.766 -4.449 1 98.88 75 ILE A C 1
ATOM 588 O O . ILE A 1 75 ? 14.016 -8.961 -5.215 1 98.88 75 ILE A O 1
ATOM 592 N N . ARG A 1 76 ? 13.156 -8.047 -3.344 1 98.75 76 ARG A N 1
ATOM 593 C CA . ARG A 1 76 ? 14.43 -7.438 -2.965 1 98.75 76 ARG A CA 1
ATOM 594 C C . ARG A 1 76 ? 15.492 -8.5 -2.721 1 98.75 76 ARG A C 1
ATOM 596 O O . ARG A 1 76 ? 16.656 -8.312 -3.066 1 98.75 76 ARG A O 1
ATOM 603 N N . ARG A 1 77 ? 15.109 -9.594 -2.137 1 98.75 77 ARG A N 1
ATOM 604 C CA . ARG A 1 77 ? 16.031 -10.719 -1.928 1 98.75 77 ARG A CA 1
ATOM 605 C C . ARG A 1 77 ? 16.609 -11.195 -3.25 1 98.75 77 ARG A C 1
ATOM 607 O O . ARG A 1 77 ? 17.812 -11.461 -3.336 1 98.75 77 ARG A O 1
ATOM 614 N N . ALA A 1 78 ? 15.766 -11.297 -4.246 1 98.88 78 ALA A N 1
ATOM 615 C CA . ALA A 1 78 ? 16.25 -11.688 -5.57 1 98.88 78 ALA A CA 1
ATOM 616 C C . ALA A 1 78 ? 17.219 -10.656 -6.125 1 98.88 78 ALA A C 1
ATOM 618 O O . ALA A 1 78 ? 18.281 -11.016 -6.637 1 98.88 78 ALA A O 1
ATOM 619 N N . VAL A 1 79 ? 16.891 -9.398 -5.969 1 98.62 79 VAL A N 1
ATOM 620 C CA . VAL A 1 79 ? 17.734 -8.305 -6.457 1 98.62 79 VAL A CA 1
ATOM 621 C C . VAL A 1 79 ? 19.078 -8.328 -5.738 1 98.62 79 VAL A C 1
ATOM 623 O O . VAL A 1 79 ? 20.141 -8.188 -6.371 1 98.62 79 VAL A O 1
ATOM 626 N N . ASP A 1 80 ? 19.094 -8.594 -4.484 1 98.38 80 ASP A N 1
ATOM 627 C CA . ASP A 1 80 ? 20.312 -8.633 -3.678 1 98.38 80 ASP A CA 1
ATOM 628 C C . ASP A 1 80 ? 21.219 -9.766 -4.125 1 98.38 80 ASP A C 1
ATOM 630 O O . ASP A 1 80 ? 22.438 -9.688 -3.963 1 98.38 80 ASP A O 1
ATOM 634 N N . ALA A 1 81 ? 20.609 -10.742 -4.684 1 98.5 81 ALA A N 1
ATOM 635 C CA . ALA A 1 81 ? 21.375 -11.891 -5.148 1 98.5 81 ALA A CA 1
ATOM 636 C C . ALA A 1 81 ? 21.922 -11.648 -6.547 1 98.5 81 ALA A C 1
ATOM 638 O O . ALA A 1 81 ? 22.531 -12.547 -7.148 1 98.5 81 ALA A O 1
ATOM 639 N N . GLY A 1 82 ? 21.688 -10.484 -7.055 1 97.94 82 GLY A N 1
ATOM 640 C CA . GLY A 1 82 ? 22.234 -10.109 -8.352 1 97.94 82 GLY A CA 1
ATOM 641 C C . GLY A 1 82 ? 21.297 -10.406 -9.5 1 97.94 82 GLY A C 1
ATOM 642 O O . GLY A 1 82 ? 21.688 -10.328 -10.664 1 97.94 82 GLY A O 1
ATOM 643 N N . ILE A 1 83 ? 20.094 -10.758 -9.219 1 98.69 83 ILE A N 1
ATOM 644 C CA . ILE A 1 83 ? 19.109 -11.07 -10.25 1 98.69 83 ILE A CA 1
ATOM 645 C C . ILE A 1 83 ? 18.406 -9.789 -10.695 1 98.69 83 ILE A C 1
ATOM 647 O O . ILE A 1 83 ? 17.984 -8.984 -9.867 1 98.69 83 ILE A O 1
ATOM 651 N N . LYS A 1 84 ? 18.312 -9.539 -12 1 98.75 84 LYS A N 1
ATOM 652 C CA . LYS A 1 84 ? 17.469 -8.484 -12.555 1 98.75 84 LYS A CA 1
ATOM 653 C C . LYS A 1 84 ? 16.016 -8.922 -12.617 1 98.75 84 LYS A C 1
ATOM 655 O O . LYS A 1 84 ? 15.711 -10.031 -13.055 1 98.75 84 LYS A O 1
ATOM 660 N N . VAL A 1 85 ? 15.133 -8.055 -12.125 1 98.88 85 VAL A N 1
ATOM 661 C CA . VAL A 1 85 ? 13.734 -8.453 -12.031 1 98.88 85 VAL A CA 1
ATOM 662 C C . VAL A 1 85 ? 12.867 -7.496 -12.844 1 98.88 85 VAL A C 1
ATOM 664 O O . VAL A 1 85 ? 12.883 -6.285 -12.609 1 98.88 85 VAL A O 1
ATOM 667 N N . LEU A 1 86 ? 12.156 -7.988 -13.836 1 98.94 86 LEU A N 1
ATOM 668 C CA . LEU A 1 86 ? 11.164 -7.242 -14.594 1 98.94 86 LEU A CA 1
ATOM 669 C C . LEU A 1 86 ? 9.758 -7.496 -14.047 1 98.94 86 LEU A C 1
ATOM 671 O O . LEU A 1 86 ? 9.367 -8.648 -13.859 1 98.94 86 LEU A O 1
ATOM 675 N N . LEU A 1 87 ? 9.047 -6.383 -13.75 1 98.88 87 LEU A N 1
ATOM 676 C CA . LEU A 1 87 ? 7.73 -6.48 -13.117 1 98.88 87 LEU A CA 1
ATOM 677 C C . LEU A 1 87 ? 6.664 -5.809 -13.977 1 98.88 87 LEU A C 1
ATOM 679 O O . LEU A 1 87 ? 6.57 -4.578 -14.008 1 98.88 87 LEU A O 1
ATOM 683 N N . LEU A 1 88 ? 5.887 -6.605 -14.641 1 98.69 88 LEU A N 1
ATOM 684 C CA . LEU A 1 88 ? 4.734 -6.078 -15.359 1 98.69 88 LEU A CA 1
ATOM 685 C C . LEU A 1 88 ? 3.512 -6.004 -14.453 1 98.69 88 LEU A C 1
ATOM 687 O O . LEU A 1 88 ? 3.246 -6.93 -13.68 1 98.69 88 LEU A O 1
ATOM 691 N N . THR A 1 89 ? 2.775 -4.91 -14.492 1 97.81 89 THR A N 1
ATOM 692 C CA . THR A 1 89 ? 1.507 -4.766 -13.789 1 97.81 89 THR A CA 1
ATOM 693 C C . THR A 1 89 ? 0.388 -5.492 -14.531 1 97.81 89 THR A C 1
ATOM 695 O O . THR A 1 89 ? 0.231 -5.328 -15.742 1 97.81 89 THR A O 1
ATOM 698 N N . GLY A 1 90 ? -0.324 -6.355 -13.859 1 96.94 90 GLY A N 1
ATOM 699 C CA . GLY A 1 90 ? -1.512 -6.977 -14.422 1 96.94 90 GLY A CA 1
ATOM 700 C C . GLY A 1 90 ? -2.793 -6.25 -14.062 1 96.94 90 GLY A C 1
ATOM 701 O O . GLY A 1 90 ? -2.76 -5.211 -13.398 1 96.94 90 GLY A O 1
ATOM 702 N N . ASN A 1 91 ? -3.92 -6.738 -14.5 1 94.12 91 ASN A N 1
ATOM 703 C CA . ASN A 1 91 ? -5.184 -6.027 -14.328 1 94.12 91 ASN A CA 1
ATOM 704 C C . ASN A 1 91 ? -5.637 -6.047 -12.875 1 94.12 91 ASN A C 1
ATOM 706 O O . ASN A 1 91 ? -6.383 -5.164 -12.438 1 94.12 91 ASN A O 1
ATOM 710 N N . HIS A 1 92 ? -5.266 -7.008 -12.047 1 95.94 92 HIS A N 1
ATOM 711 C CA . HIS A 1 92 ? -5.613 -7.051 -10.633 1 95.94 92 HIS A CA 1
ATOM 712 C C . HIS A 1 92 ? -4.738 -6.105 -9.82 1 95.94 92 HIS A C 1
ATOM 714 O O . HIS A 1 92 ? -5.078 -5.754 -8.688 1 95.94 92 HIS A O 1
ATOM 720 N N . ASP A 1 93 ? -3.629 -5.695 -10.422 1 96.62 93 ASP A N 1
ATOM 721 C CA . ASP A 1 93 ? -2.641 -4.91 -9.688 1 96.62 93 ASP A CA 1
ATOM 722 C C . ASP A 1 93 ? -3.02 -3.432 -9.664 1 96.62 93 ASP A C 1
ATOM 724 O O . ASP A 1 93 ? -2.395 -2.637 -8.961 1 96.62 93 ASP A O 1
ATOM 728 N N . VAL A 1 94 ? -3.957 -3.021 -10.477 1 91.75 94 VAL A N 1
ATOM 729 C CA . VAL A 1 94 ? -4.203 -1.587 -10.594 1 91.75 94 VAL A CA 1
ATOM 730 C C . VAL A 1 94 ? -5.633 -1.346 -11.078 1 91.75 94 VAL A C 1
ATOM 732 O O . VAL A 1 94 ? -6.195 -2.162 -11.805 1 91.75 94 VAL A O 1
ATOM 735 N N . ASP A 1 95 ? -6.102 -0.176 -10.641 1 86.69 95 ASP A N 1
ATOM 736 C CA . ASP A 1 95 ? -7.395 0.271 -11.156 1 86.69 95 ASP A CA 1
ATOM 737 C C . ASP A 1 95 ? -7.305 0.644 -12.633 1 86.69 95 ASP A C 1
ATOM 739 O O . ASP A 1 95 ? -6.23 0.995 -13.125 1 86.69 95 ASP A O 1
ATOM 743 N N . ARG A 1 96 ? -8.398 0.596 -13.273 1 86 96 ARG A N 1
ATOM 744 C CA . ARG A 1 96 ? -8.438 0.884 -14.703 1 86 96 ARG A CA 1
ATOM 745 C C . ARG A 1 96 ? -8.148 2.357 -14.977 1 86 96 ARG A C 1
ATOM 747 O O . ARG A 1 96 ? -7.688 2.717 -16.062 1 86 96 ARG A O 1
ATOM 754 N N . ILE A 1 97 ? -8.359 3.16 -13.977 1 85.62 97 ILE A N 1
ATOM 755 C CA . ILE A 1 97 ? -8.102 4.59 -14.109 1 85.62 97 ILE A CA 1
ATOM 756 C C . ILE A 1 97 ? -6.602 4.832 -14.273 1 85.62 97 ILE A C 1
ATOM 758 O O . ILE A 1 97 ? -5.801 4.383 -13.453 1 85.62 97 ILE A O 1
ATOM 762 N N . GLU A 1 98 ? -6.195 5.539 -15.234 1 84.5 98 GLU A N 1
ATOM 763 C CA . GLU A 1 98 ? -4.812 5.684 -15.672 1 84.5 98 GLU A CA 1
ATOM 764 C C . GLU A 1 98 ? -3.963 6.359 -14.594 1 84.5 98 GLU A C 1
ATOM 766 O O . GLU A 1 98 ? -2.771 6.062 -14.469 1 84.5 98 GLU A O 1
ATOM 771 N N . THR A 1 99 ? -4.617 7.191 -13.844 1 87.12 99 THR A N 1
ATOM 772 C CA . THR A 1 99 ? -3.844 7.98 -12.891 1 87.12 99 THR A CA 1
ATOM 773 C C . THR A 1 99 ? -3.598 7.191 -11.609 1 87.12 99 THR A C 1
ATOM 775 O O . THR A 1 99 ? -2.791 7.598 -10.766 1 87.12 99 THR A O 1
ATOM 778 N N . LYS A 1 100 ? -4.18 6.07 -11.492 1 91.12 100 LYS A N 1
ATOM 779 C CA . LYS A 1 100 ? -3.998 5.242 -10.305 1 91.12 100 LYS A CA 1
ATOM 780 C C . LYS A 1 100 ? -2.705 4.434 -10.391 1 91.12 100 LYS A C 1
ATOM 782 O O . LYS A 1 100 ? -2.283 4.039 -11.477 1 91.12 100 LYS A O 1
ATOM 787 N N . GLN A 1 101 ? -2.137 4.23 -9.258 1 95.12 101 GLN A N 1
ATOM 788 C CA . GLN A 1 101 ? -0.848 3.551 -9.203 1 95.12 101 GLN A CA 1
ATOM 789 C C . GLN A 1 101 ? -1.002 2.123 -8.688 1 95.12 101 GLN A C 1
ATOM 791 O O . GLN A 1 101 ? -1.94 1.822 -7.945 1 95.12 101 GLN A O 1
ATOM 796 N N . SER A 1 102 ? -0.083 1.293 -9.18 1 96.44 102 SER A N 1
ATOM 797 C CA . SER A 1 102 ? 0.042 -0.077 -8.695 1 96.44 102 SER A CA 1
ATOM 798 C C . SER A 1 102 ? 0.981 -0.154 -7.492 1 96.44 102 SER A C 1
ATOM 800 O O . SER A 1 102 ? 1.924 0.632 -7.387 1 96.44 102 SER A O 1
ATOM 802 N N . PRO A 1 103 ? 0.717 -1.148 -6.602 1 97.81 103 PRO A N 1
ATOM 803 C CA . PRO A 1 103 ? 1.688 -1.358 -5.523 1 97.81 103 PRO A CA 1
ATOM 804 C C . PRO A 1 103 ? 3.086 -1.684 -6.047 1 97.81 103 PRO A C 1
ATOM 806 O O . PRO A 1 103 ? 4.082 -1.401 -5.375 1 97.81 103 PRO A O 1
ATOM 809 N N . LEU A 1 104 ? 3.18 -2.201 -7.227 1 98.44 104 LEU A N 1
ATOM 810 C CA . LEU A 1 104 ? 4.469 -2.518 -7.832 1 98.44 104 LEU A CA 1
ATOM 811 C C . LEU A 1 104 ? 5.242 -1.245 -8.156 1 98.44 104 LEU A C 1
ATOM 813 O O . LEU A 1 104 ? 6.453 -1.293 -8.398 1 98.44 104 LEU A O 1
ATOM 817 N N . GLY A 1 105 ? 4.539 -0.134 -8.156 1 97.5 105 GLY A N 1
ATOM 818 C CA . GLY A 1 105 ? 5.164 1.139 -8.484 1 97.5 105 GLY A CA 1
ATOM 819 C C . GLY A 1 105 ? 6.23 1.553 -7.488 1 97.5 105 GLY A C 1
ATOM 820 O O . GLY A 1 105 ? 7.055 2.422 -7.777 1 97.5 105 GLY A O 1
ATOM 821 N N . ALA A 1 106 ? 6.23 0.948 -6.336 1 98.25 106 ALA A N 1
ATOM 822 C CA . ALA A 1 106 ? 7.203 1.281 -5.297 1 98.25 106 ALA A CA 1
ATOM 823 C C . ALA A 1 106 ? 8.633 1.081 -5.797 1 98.25 106 ALA A C 1
ATOM 825 O O . ALA A 1 106 ? 9.539 1.809 -5.398 1 98.25 106 ALA A O 1
ATOM 826 N N . PHE A 1 107 ? 8.828 0.095 -6.676 1 98.62 107 PHE A N 1
ATOM 827 C CA . PHE A 1 107 ? 10.156 -0.198 -7.203 1 98.62 107 PHE A CA 1
ATOM 828 C C . PHE A 1 107 ? 10.664 0.956 -8.062 1 98.62 107 PHE A C 1
ATOM 830 O O . PHE A 1 107 ? 11.859 1.24 -8.078 1 98.62 107 PHE A O 1
ATOM 837 N N . ASP A 1 108 ? 9.75 1.643 -8.766 1 97.69 108 ASP A N 1
ATOM 838 C CA . ASP A 1 108 ? 10.086 2.846 -9.523 1 97.69 108 ASP A CA 1
ATOM 839 C C . ASP A 1 108 ? 10.227 4.055 -8.594 1 97.69 108 ASP A C 1
ATOM 841 O O . ASP A 1 108 ? 11.211 4.793 -8.672 1 97.69 108 ASP A O 1
ATOM 845 N N . ASP A 1 109 ? 9.195 4.191 -7.73 1 98.25 109 ASP A N 1
ATOM 846 C CA . ASP A 1 109 ? 9.125 5.352 -6.844 1 98.25 109 ASP A CA 1
ATOM 847 C C . ASP A 1 109 ? 10.414 5.5 -6.031 1 98.25 109 ASP A C 1
ATOM 849 O O . ASP A 1 109 ? 10.914 6.609 -5.848 1 98.25 109 ASP A O 1
ATOM 853 N N . LEU A 1 110 ? 10.922 4.352 -5.559 1 98.69 110 LEU A N 1
ATOM 854 C CA . LEU A 1 110 ? 12.047 4.359 -4.633 1 98.69 110 LEU A CA 1
ATOM 855 C C . LEU A 1 110 ? 13.344 3.998 -5.348 1 98.69 110 LEU A C 1
ATOM 857 O O . LEU A 1 110 ? 14.375 3.777 -4.703 1 98.69 110 LEU A O 1
ATOM 861 N N . LYS A 1 111 ? 13.289 3.838 -6.727 1 98 111 LYS A N 1
ATOM 862 C CA . LYS A 1 111 ? 14.438 3.674 -7.621 1 98 111 LYS A CA 1
ATOM 863 C C . LYS A 1 111 ? 15.266 2.451 -7.234 1 98 111 LYS A C 1
ATOM 865 O O . LYS A 1 111 ? 16.484 2.541 -7.094 1 98 111 LYS A O 1
ATOM 870 N N . VAL A 1 112 ? 14.656 1.351 -7.102 1 98.31 112 VAL A N 1
ATOM 871 C CA . VAL A 1 112 ? 15.328 0.101 -6.766 1 98.31 112 VAL A CA 1
ATOM 872 C C . VAL A 1 112 ? 16.188 -0.358 -7.949 1 98.31 112 VAL A C 1
ATOM 874 O O . VAL A 1 112 ? 15.648 -0.769 -8.984 1 98.31 112 VAL A O 1
ATOM 877 N N . GLU A 1 113 ? 17.453 -0.313 -7.766 1 97.19 113 GLU A N 1
ATOM 878 C CA . GLU A 1 113 ? 18.344 -0.777 -8.828 1 97.19 113 GLU A CA 1
ATOM 879 C C . GLU A 1 113 ? 18.219 -2.281 -9.039 1 97.19 113 GLU A C 1
ATOM 881 O O . GLU A 1 113 ? 18.188 -3.053 -8.078 1 97.19 113 GLU A O 1
ATOM 886 N N . GLY A 1 114 ? 18.062 -2.656 -10.25 1 97.88 114 GLY A N 1
ATOM 887 C CA . GLY A 1 114 ? 17.938 -4.07 -10.578 1 97.88 114 GLY A CA 1
ATOM 888 C C . GLY A 1 114 ? 16.5 -4.508 -10.812 1 97.88 114 GLY A C 1
ATOM 889 O O . GLY A 1 114 ? 16.25 -5.621 -11.281 1 97.88 114 GLY A O 1
ATOM 890 N N . ALA A 1 115 ? 15.609 -3.648 -10.453 1 98.56 115 ALA A N 1
ATOM 891 C CA . ALA A 1 115 ? 14.195 -3.922 -10.703 1 98.56 115 ALA A CA 1
ATOM 892 C C . ALA A 1 115 ? 13.633 -2.967 -11.758 1 98.56 115 ALA A C 1
ATOM 894 O O . ALA A 1 115 ? 13.938 -1.771 -11.742 1 98.56 115 ALA A O 1
ATOM 895 N N . PHE A 1 116 ? 12.875 -3.512 -12.672 1 98.5 116 PHE A N 1
ATOM 896 C CA . PHE A 1 116 ? 12.258 -2.742 -13.75 1 98.5 116 PHE A CA 1
ATOM 897 C C . PHE A 1 116 ? 10.75 -2.967 -13.781 1 98.5 116 PHE A C 1
ATOM 899 O O . PHE A 1 116 ? 10.289 -4.07 -14.078 1 98.5 116 PHE A O 1
ATOM 906 N N . HIS A 1 117 ? 10.039 -1.913 -13.492 1 98.44 117 HIS A N 1
ATOM 907 C CA . HIS A 1 117 ? 8.586 -2.014 -13.438 1 98.44 117 HIS A CA 1
ATOM 908 C C . HIS A 1 117 ? 7.934 -1.171 -14.523 1 98.44 117 HIS A C 1
ATOM 910 O O . HIS A 1 117 ? 8.453 -0.12 -14.898 1 98.44 117 HIS A O 1
ATOM 916 N N . SER A 1 118 ? 6.781 -1.755 -15.039 1 97.69 118 SER A N 1
ATOM 917 C CA . SER A 1 118 ? 5.957 -0.865 -15.852 1 97.69 118 SER A CA 1
ATOM 918 C C . SER A 1 118 ? 4.531 -1.395 -15.977 1 97.69 118 SER A C 1
ATOM 920 O O . SER A 1 118 ? 4.316 -2.607 -16.031 1 97.69 118 SER A O 1
ATOM 922 N N . ARG A 1 119 ? 3.668 -0.464 -15.984 1 94.94 119 ARG A N 1
ATOM 923 C CA . ARG A 1 119 ? 2.281 -0.73 -16.359 1 94.94 119 ARG A CA 1
ATOM 924 C C . ARG A 1 119 ? 2.037 -0.396 -17.828 1 94.94 119 ARG A C 1
ATOM 926 O O . ARG A 1 119 ? 1.107 -0.924 -18.438 1 94.94 119 ARG A O 1
ATOM 933 N N . PHE A 1 120 ? 2.893 0.409 -18.359 1 95.81 120 PHE A N 1
ATOM 934 C CA . PHE A 1 120 ? 2.766 0.929 -19.719 1 95.81 120 PHE A CA 1
ATOM 935 C C . PHE A 1 120 ? 3.85 0.353 -20.609 1 95.81 120 PHE A C 1
ATOM 937 O O . PHE A 1 120 ? 4.711 -0.4 -20.156 1 95.81 120 PHE A O 1
ATOM 944 N N . HIS A 1 121 ? 3.709 0.686 -21.906 1 97.62 121 HIS A N 1
ATOM 945 C CA . HIS A 1 121 ? 4.75 0.287 -22.859 1 97.62 121 HIS A CA 1
ATOM 946 C C . HIS A 1 121 ? 6.117 0.804 -22.406 1 97.62 121 HIS A C 1
ATOM 948 O O . HIS A 1 121 ? 6.262 1.982 -22.078 1 97.62 121 HIS A O 1
ATOM 954 N N . LYS A 1 122 ? 7.07 -0.059 -22.344 1 97.81 122 LYS A N 1
ATOM 955 C CA . LYS A 1 122 ? 8.453 0.24 -21.984 1 97.81 122 LYS A CA 1
ATOM 956 C C . LYS A 1 122 ? 9.414 -0.781 -22.594 1 97.81 122 LYS A C 1
ATOM 958 O O . LYS A 1 122 ? 9.102 -1.973 -22.656 1 97.81 122 LYS A O 1
ATOM 963 N N . GLU A 1 123 ? 10.508 -0.327 -23.094 1 98.31 123 GLU A N 1
ATOM 964 C CA . GLU A 1 123 ? 11.547 -1.212 -23.609 1 98.31 123 GLU A CA 1
ATOM 965 C C . GLU A 1 123 ? 12.797 -1.156 -22.734 1 98.31 123 GLU A C 1
ATOM 967 O O . GLU A 1 123 ? 13.258 -0.073 -22.359 1 98.31 123 GLU A O 1
ATOM 972 N N . VAL A 1 124 ? 13.289 -2.324 -22.359 1 98.06 124 VAL A N 1
ATOM 973 C CA . VAL A 1 124 ? 14.469 -2.434 -21.5 1 98.06 124 VAL A CA 1
ATOM 974 C C . VAL A 1 124 ? 15.477 -3.387 -22.156 1 98.06 124 VAL A C 1
ATOM 976 O O . VAL A 1 124 ? 15.18 -4.566 -22.344 1 98.06 124 VAL A O 1
ATOM 979 N N . ASN A 1 125 ? 16.672 -2.879 -22.516 1 97.75 125 ASN A N 1
ATOM 980 C CA . ASN A 1 125 ? 17.766 -3.754 -22.906 1 97.75 125 ASN A CA 1
ATOM 981 C C . ASN A 1 125 ? 18.562 -4.242 -21.703 1 97.75 125 ASN A C 1
ATOM 983 O O . ASN A 1 125 ? 19.234 -3.453 -21.031 1 97.75 125 ASN A O 1
ATOM 987 N N . LEU A 1 126 ? 18.453 -5.508 -21.453 1 97.69 126 LEU A N 1
ATOM 988 C CA . LEU A 1 126 ? 19.156 -6.07 -20.297 1 97.69 126 LEU A CA 1
ATOM 989 C C . LEU A 1 126 ? 20.406 -6.844 -20.75 1 97.69 126 LEU A C 1
ATOM 991 O O . LEU A 1 126 ? 20.312 -7.73 -21.594 1 97.69 126 LEU A O 1
ATOM 995 N N . GLU A 1 127 ? 21.5 -6.449 -20.172 1 96.38 127 GLU A N 1
ATOM 996 C CA . GLU A 1 127 ? 22.75 -7.16 -20.438 1 96.38 127 GLU A CA 1
ATOM 997 C C . GLU A 1 127 ? 23.172 -8.008 -19.234 1 96.38 127 GLU A C 1
ATOM 999 O O . GLU A 1 127 ? 23.297 -7.496 -18.125 1 96.38 127 GLU A O 1
ATOM 1004 N N . VAL A 1 128 ? 23.297 -9.289 -19.5 1 95.12 128 VAL A N 1
ATOM 1005 C CA . VAL A 1 128 ? 23.734 -10.242 -18.484 1 95.12 128 VAL A CA 1
ATOM 1006 C C . VAL A 1 128 ? 24.828 -11.141 -19.062 1 95.12 128 VAL A C 1
ATOM 1008 O O . VAL A 1 128 ? 24.609 -11.82 -20.062 1 95.12 128 VAL A O 1
ATOM 1011 N N . ASP A 1 129 ? 25.969 -11.133 -18.5 1 92.81 129 ASP A N 1
ATOM 1012 C CA . ASP A 1 129 ? 27.078 -11.984 -18.875 1 92.81 129 ASP A CA 1
ATOM 1013 C C . ASP A 1 129 ? 27.375 -11.852 -20.375 1 92.81 129 ASP A C 1
ATOM 1015 O O . ASP A 1 129 ? 27.547 -12.859 -21.062 1 92.81 129 ASP A O 1
ATOM 1019 N N . GLY A 1 130 ? 27.281 -10.766 -20.891 1 92.81 130 GLY A N 1
ATOM 1020 C CA . GLY A 1 130 ? 27.688 -10.477 -22.266 1 92.81 130 GLY A CA 1
ATOM 1021 C C . GLY A 1 130 ? 26.562 -10.664 -23.266 1 92.81 130 GLY A C 1
ATOM 1022 O O . GLY A 1 130 ? 26.734 -10.406 -24.453 1 92.81 130 GLY A O 1
ATOM 1023 N N . GLU A 1 131 ? 25.438 -11.133 -22.797 1 95.12 131 GLU A N 1
ATOM 1024 C CA . GLU A 1 131 ? 24.281 -11.289 -23.656 1 95.12 131 GLU A CA 1
ATOM 1025 C C . GLU A 1 131 ? 23.234 -10.203 -23.391 1 95.12 131 GLU A C 1
ATOM 1027 O O . GLU A 1 131 ? 23.016 -9.82 -22.25 1 95.12 131 GLU A O 1
ATOM 1032 N N . THR A 1 132 ? 22.719 -9.688 -24.531 1 97.75 132 THR A N 1
ATOM 1033 C CA . THR A 1 132 ? 21.688 -8.656 -24.391 1 97.75 132 THR A CA 1
ATOM 1034 C C . THR A 1 132 ? 20.344 -9.148 -24.906 1 97.75 132 THR A C 1
ATOM 1036 O O . THR A 1 132 ? 20.281 -9.773 -25.969 1 97.75 132 THR A O 1
ATOM 1039 N N . VAL A 1 133 ? 19.359 -8.969 -24.141 1 98.5 133 VAL A N 1
ATOM 1040 C CA . VAL A 1 133 ? 17.984 -9.242 -24.547 1 98.5 133 VAL A CA 1
ATOM 1041 C C . VAL A 1 133 ? 17.125 -7.988 -24.375 1 98.5 133 VAL A C 1
ATOM 1043 O O . VAL A 1 133 ? 17.25 -7.281 -23.375 1 98.5 133 VAL A O 1
ATOM 1046 N N . LYS A 1 134 ? 16.359 -7.672 -25.422 1 98.62 134 LYS A N 1
ATOM 1047 C CA . LYS A 1 134 ? 15.398 -6.574 -25.328 1 98.62 134 LYS A CA 1
ATOM 1048 C C . LYS A 1 134 ? 14.07 -7.051 -24.766 1 98.62 134 LYS A C 1
ATOM 1050 O O . LYS A 1 134 ? 13.406 -7.906 -25.344 1 98.62 134 LYS A O 1
ATOM 1055 N N . PHE A 1 135 ? 13.711 -6.527 -23.609 1 98.88 135 PHE A N 1
ATOM 1056 C CA . PHE A 1 135 ? 12.406 -6.793 -23.016 1 98.88 135 PHE A CA 1
ATOM 1057 C C . PHE A 1 135 ? 11.43 -5.676 -23.344 1 98.88 135 PHE A C 1
ATOM 1059 O O . PHE A 1 135 ? 11.75 -4.496 -23.188 1 98.88 135 PHE A O 1
ATOM 1066 N N . VAL A 1 136 ? 10.258 -6.059 -23.812 1 98.81 136 VAL A N 1
ATOM 1067 C CA . VAL A 1 136 ? 9.234 -5.082 -24.156 1 98.81 136 VAL A CA 1
ATOM 1068 C C . VAL A 1 136 ? 7.988 -5.301 -23.312 1 98.81 136 VAL A C 1
ATOM 1070 O O . VAL A 1 136 ? 7.336 -6.34 -23.406 1 98.81 136 VAL A O 1
ATOM 1073 N N . PHE A 1 137 ? 7.684 -4.285 -22.469 1 98.62 137 PHE A N 1
ATOM 1074 C CA . PHE A 1 137 ? 6.469 -4.309 -21.672 1 98.62 137 PHE A CA 1
ATOM 1075 C C . PHE A 1 137 ? 5.254 -3.92 -22.516 1 98.62 137 PHE A C 1
ATOM 1077 O O . PHE A 1 137 ? 5.234 -2.852 -23.125 1 98.62 137 PHE A O 1
ATOM 1084 N N . LEU A 1 138 ? 4.285 -4.793 -22.562 1 97.94 138 LEU A N 1
ATOM 1085 C CA . LEU A 1 138 ? 3.018 -4.43 -23.188 1 97.94 138 LEU A CA 1
ATOM 1086 C C . LEU A 1 138 ? 2.029 -3.914 -22.141 1 97.94 138 LEU A C 1
ATOM 1088 O O . LEU A 1 138 ? 1.949 -4.453 -21.031 1 97.94 138 LEU A O 1
ATOM 1092 N N . PRO A 1 139 ? 1.295 -2.922 -22.5 1 92.38 139 PRO A N 1
ATOM 1093 C CA . PRO A 1 139 ? 0.432 -2.297 -21.484 1 92.38 139 PRO A CA 1
ATOM 1094 C C . PRO A 1 139 ? -0.69 -3.219 -21.016 1 92.38 139 PRO A C 1
ATOM 1096 O O . PRO A 1 139 ? -1.233 -3.99 -21.812 1 92.38 139 PRO A O 1
ATOM 1099 N N . THR A 1 140 ? -1.085 -3.055 -19.766 1 84.06 140 THR A N 1
ATOM 1100 C CA . THR A 1 140 ? -2.127 -3.848 -19.125 1 84.06 140 THR A CA 1
ATOM 1101 C C . THR A 1 140 ? -3.496 -3.525 -19.719 1 84.06 140 THR A C 1
ATOM 1103 O O . THR A 1 140 ? -4.242 -4.43 -20.094 1 84.06 140 THR A O 1
ATOM 1106 N N . TYR A 1 141 ? -3.838 -2.258 -19.75 1 82.31 141 TYR A N 1
ATOM 1107 C CA . TYR A 1 141 ? -5.074 -1.82 -20.391 1 82.31 141 TYR A CA 1
ATOM 1108 C C . TYR A 1 141 ? -4.809 -1.292 -21.797 1 82.31 141 TYR A C 1
ATOM 1110 O O . TYR A 1 141 ? -4.027 -0.356 -21.984 1 82.31 141 TYR A O 1
ATOM 1118 N N . HIS A 1 142 ? -5.359 -2.027 -22.672 1 79 142 HIS A N 1
ATOM 1119 C CA . HIS A 1 142 ? -5.008 -1.854 -24.078 1 79 142 HIS A CA 1
ATOM 1120 C C . HIS A 1 142 ? -6.199 -2.158 -24.984 1 79 142 HIS A C 1
ATOM 1122 O O . HIS A 1 142 ? -7.156 -2.807 -24.562 1 79 142 HIS A O 1
ATOM 1128 N N . THR A 1 143 ? -6.039 -1.585 -26.172 1 88.06 143 THR A N 1
ATOM 1129 C CA . THR A 1 143 ? -6.84 -2.107 -27.281 1 88.06 143 THR A CA 1
ATOM 1130 C C . THR A 1 143 ? -6.016 -3.059 -28.141 1 88.06 143 THR A C 1
ATOM 1132 O O . THR A 1 143 ? -4.789 -3.1 -28.031 1 88.06 143 THR A O 1
ATOM 1135 N N . LYS A 1 144 ? -6.73 -3.869 -28.891 1 92.62 144 LYS A N 1
ATOM 1136 C CA . LYS A 1 144 ? -6.051 -4.742 -29.844 1 92.62 144 LYS A CA 1
ATOM 1137 C C . LYS A 1 144 ? -5.129 -3.941 -30.766 1 92.62 144 LYS A C 1
ATOM 1139 O O . LYS A 1 144 ? -3.992 -4.348 -31.016 1 92.62 144 LYS A O 1
ATOM 1144 N N . GLU A 1 145 ? -5.621 -2.838 -31.125 1 93.69 145 GLU A N 1
ATOM 1145 C CA . GLU A 1 145 ? -4.871 -1.97 -32.031 1 93.69 145 GLU A CA 1
ATOM 1146 C C . GLU A 1 145 ? -3.602 -1.444 -31.375 1 93.69 145 GLU A C 1
ATOM 1148 O O . GLU A 1 145 ? -2.553 -1.344 -32 1 93.69 145 GLU A O 1
ATOM 1153 N N . ASP A 1 146 ? -3.697 -1.147 -30.094 1 93.06 146 ASP A N 1
ATOM 1154 C CA . ASP A 1 146 ? -2.545 -0.66 -29.344 1 93.06 146 ASP A CA 1
ATOM 1155 C C . ASP A 1 146 ? -1.434 -1.706 -29.312 1 93.06 146 ASP A C 1
ATOM 1157 O O . ASP A 1 146 ? -0.268 -1.39 -29.547 1 93.06 146 ASP A O 1
ATOM 1161 N N . ILE A 1 147 ? -1.816 -2.879 -29.062 1 95.38 147 ILE A N 1
ATOM 1162 C CA . ILE A 1 147 ? -0.859 -3.971 -28.922 1 95.38 147 ILE A CA 1
ATOM 1163 C C . ILE A 1 147 ? -0.204 -4.254 -30.266 1 95.38 147 ILE A C 1
ATOM 1165 O O . ILE A 1 147 ? 1.022 -4.344 -30.375 1 95.38 147 ILE A O 1
ATOM 1169 N N . GLU A 1 148 ? -1.007 -4.336 -31.266 1 95.25 148 GLU A N 1
ATOM 1170 C CA . GLU A 1 148 ? -0.488 -4.578 -32.625 1 95.25 148 GLU A CA 1
ATOM 1171 C C . GLU A 1 148 ? 0.466 -3.469 -33.062 1 95.25 148 GLU A C 1
ATOM 1173 O O . GLU A 1 148 ? 1.515 -3.738 -33.625 1 95.25 148 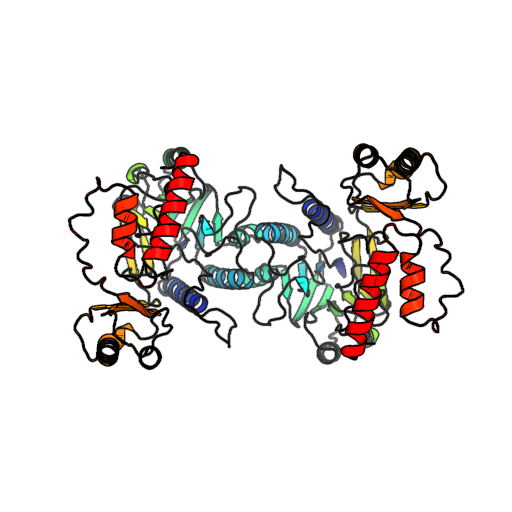GLU A O 1
ATOM 1178 N N . HIS A 1 149 ? 0.066 -2.293 -32.719 1 96.5 149 HIS A N 1
ATOM 1179 C CA . HIS A 1 149 ? 0.902 -1.146 -33.062 1 96.5 149 HIS A CA 1
ATOM 1180 C C . HIS A 1 149 ? 2.258 -1.229 -32.375 1 96.5 149 HIS A C 1
ATOM 1182 O O . HIS A 1 149 ? 3.295 -0.999 -33 1 96.5 149 HIS A O 1
ATOM 1188 N N . ILE A 1 150 ? 2.293 -1.57 -31.094 1 97.69 150 ILE A N 1
ATOM 1189 C CA . ILE A 1 150 ? 3.533 -1.661 -30.328 1 97.69 150 ILE A CA 1
ATOM 1190 C C . ILE A 1 150 ? 4.41 -2.773 -30.906 1 97.69 150 ILE A C 1
ATOM 1192 O O . ILE A 1 150 ? 5.605 -2.574 -31.141 1 97.69 150 ILE A O 1
ATOM 1196 N N . VAL A 1 151 ? 3.803 -3.891 -31.188 1 97.56 151 VAL A N 1
ATOM 1197 C CA . VAL A 1 151 ? 4.543 -5.039 -31.688 1 97.56 151 VAL A CA 1
ATOM 1198 C C . VAL A 1 151 ? 5.133 -4.707 -33.062 1 97.56 151 VAL A C 1
ATOM 1200 O O . VAL A 1 151 ? 6.312 -4.953 -33.312 1 97.56 151 VAL A O 1
ATOM 1203 N N . ASP A 1 152 ? 4.367 -4.035 -33.875 1 96.69 152 ASP A N 1
ATOM 1204 C CA . ASP A 1 152 ? 4.789 -3.693 -35.219 1 96.69 152 ASP A CA 1
ATOM 1205 C C . ASP A 1 152 ? 5.93 -2.682 -35.219 1 96.69 152 ASP A C 1
ATOM 1207 O O . ASP A 1 152 ? 6.773 -2.674 -36.094 1 96.69 152 ASP A O 1
ATOM 1211 N N . ASN A 1 153 ? 5.91 -1.903 -34.188 1 96.94 153 ASN A N 1
ATOM 1212 C CA . ASN A 1 153 ? 6.883 -0.817 -34.156 1 96.94 153 ASN A CA 1
ATOM 1213 C C . ASN A 1 153 ? 8.094 -1.171 -33.312 1 96.94 153 ASN A C 1
ATOM 1215 O O . ASN A 1 153 ? 9.008 -0.357 -33.156 1 96.94 153 ASN A O 1
ATOM 1219 N N . THR A 1 154 ? 8.062 -2.336 -32.719 1 97.5 154 THR A N 1
ATOM 1220 C CA . THR A 1 154 ? 9.25 -2.795 -32.031 1 97.5 154 THR A CA 1
ATOM 1221 C C . THR A 1 154 ? 10.336 -3.227 -33 1 97.5 154 THR A C 1
ATOM 1223 O O . THR A 1 154 ? 10.148 -4.172 -33.781 1 97.5 154 THR A O 1
ATOM 1226 N N . THR A 1 155 ? 11.5 -2.566 -32.906 1 95.56 155 THR A N 1
ATOM 1227 C CA . THR A 1 155 ? 12.555 -2.783 -33.906 1 95.56 155 THR A CA 1
ATOM 1228 C C . THR A 1 155 ? 13.539 -3.85 -33.406 1 95.56 155 THR A C 1
ATOM 1230 O O . THR A 1 155 ? 13.945 -3.842 -32.25 1 95.56 155 THR A O 1
ATOM 1233 N N . TYR A 1 156 ? 13.852 -4.707 -34.281 1 96.31 156 TYR A N 1
ATOM 1234 C CA . TYR A 1 156 ? 14.906 -5.684 -34.031 1 96.31 156 TYR A CA 1
ATOM 1235 C C . TYR A 1 156 ? 16.281 -5.074 -34.281 1 96.31 156 TYR A C 1
ATOM 1237 O O . TYR A 1 156 ? 16.609 -4.676 -35.406 1 96.31 156 TYR A O 1
ATOM 1245 N N . ASP A 1 157 ? 17.078 -5.02 -33.25 1 95.44 157 ASP A N 1
ATOM 1246 C CA . ASP A 1 157 ? 18.391 -4.383 -33.344 1 95.44 157 ASP A CA 1
ATOM 1247 C C . ASP A 1 157 ? 19.516 -5.418 -33.25 1 95.44 157 ASP A C 1
ATOM 1249 O O . ASP A 1 157 ? 20.641 -5.082 -32.875 1 95.44 157 ASP A O 1
ATOM 1253 N N . GLY A 1 158 ? 19.172 -6.641 -33.469 1 95.94 158 GLY A N 1
ATOM 1254 C CA . GLY A 1 158 ? 20.156 -7.699 -33.406 1 95.94 158 GLY A CA 1
ATOM 1255 C C . GLY A 1 158 ? 20.109 -8.492 -32.125 1 95.94 158 GLY A C 1
ATOM 1256 O O . GLY A 1 158 ? 20.719 -9.562 -32 1 95.94 158 GLY A O 1
ATOM 1257 N N . ASN A 1 159 ? 19.391 -7.992 -31.156 1 97.5 159 ASN A N 1
ATOM 1258 C CA . ASN A 1 159 ? 19.203 -8.688 -29.891 1 97.5 159 ASN A CA 1
ATOM 1259 C C . ASN A 1 159 ? 17.844 -9.367 -29.828 1 97.5 159 ASN A C 1
ATOM 1261 O O . ASN A 1 159 ? 16.844 -8.805 -30.281 1 97.5 159 ASN A O 1
ATOM 1265 N N . PRO A 1 160 ? 17.828 -10.562 -29.25 1 98.5 160 PRO A N 1
ATOM 1266 C CA . PRO A 1 160 ? 16.516 -11.211 -29.094 1 98.5 160 PRO A CA 1
ATOM 1267 C C . PRO A 1 160 ? 15.516 -10.336 -28.328 1 98.5 160 PRO A C 1
ATOM 1269 O O . PRO A 1 160 ? 15.906 -9.617 -27.406 1 98.5 160 PRO A O 1
ATOM 1272 N N . ILE A 1 161 ? 14.227 -10.469 -28.75 1 98.75 161 ILE A N 1
ATOM 1273 C CA . ILE A 1 161 ? 13.156 -9.68 -28.141 1 98.75 161 ILE A CA 1
ATOM 1274 C C . ILE A 1 161 ? 12.25 -10.586 -27.328 1 98.75 161 ILE A C 1
ATOM 1276 O O . ILE A 1 161 ? 11.805 -11.641 -27.797 1 98.75 161 ILE A O 1
ATOM 1280 N N . VAL A 1 162 ? 12.031 -10.25 -26.109 1 98.88 162 VAL A N 1
ATOM 1281 C CA . VAL A 1 162 ? 11.055 -10.914 -25.25 1 98.88 162 VAL A CA 1
ATOM 1282 C C . VAL A 1 162 ? 9.977 -9.93 -24.828 1 98.88 162 VAL A C 1
ATOM 1284 O O . VAL A 1 162 ? 10.273 -8.898 -24.219 1 98.88 162 VAL A O 1
ATOM 1287 N N . PHE A 1 163 ? 8.734 -10.219 -25.188 1 98.81 163 PHE A N 1
ATOM 1288 C CA . PHE A 1 163 ? 7.605 -9.406 -24.75 1 98.81 163 PHE A CA 1
ATOM 1289 C C . PHE A 1 163 ? 7.098 -9.875 -23.391 1 98.81 163 PHE A C 1
ATOM 1291 O O . PHE A 1 163 ? 7.039 -11.078 -23.125 1 98.81 163 PHE A O 1
ATOM 1298 N N . LEU A 1 164 ? 6.805 -9 -22.5 1 98.75 164 LEU A N 1
ATOM 1299 C CA . LEU A 1 164 ? 6.043 -9.242 -21.281 1 98.75 164 LEU A CA 1
ATOM 1300 C C . LEU A 1 164 ? 4.605 -8.758 -21.438 1 98.75 164 LEU A C 1
ATOM 1302 O O . LEU A 1 164 ? 4.371 -7.582 -21.734 1 98.75 164 LEU A O 1
ATOM 1306 N N . ALA A 1 165 ? 3.686 -9.672 -21.172 1 97.94 165 ALA A N 1
ATOM 1307 C CA . AL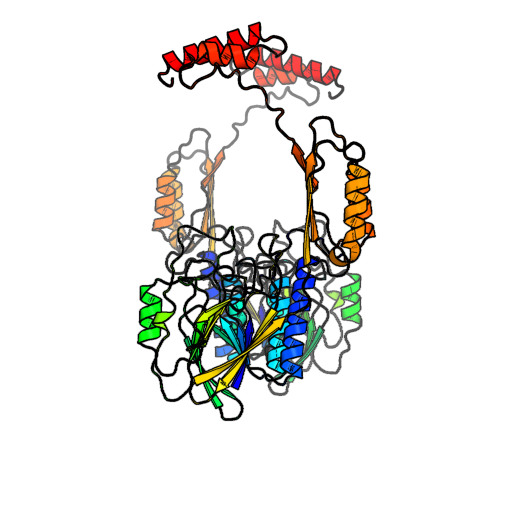A A 1 165 ? 2.301 -9.336 -21.5 1 97.94 165 ALA A CA 1
ATOM 1308 C C . ALA A 1 165 ? 1.34 -9.914 -20.469 1 97.94 165 ALA A C 1
ATOM 1310 O O . ALA A 1 165 ? 1.671 -10.883 -19.781 1 97.94 165 ALA A O 1
ATOM 1311 N N . HIS A 1 166 ? 0.224 -9.289 -20.312 1 96.88 166 HIS A N 1
ATOM 1312 C CA . HIS A 1 166 ? -0.905 -9.758 -19.516 1 96.88 166 HIS A CA 1
ATOM 1313 C C . HIS A 1 166 ? -2.207 -9.68 -20.297 1 96.88 166 HIS A C 1
ATOM 1315 O O . HIS A 1 166 ? -3.035 -8.797 -20.047 1 96.88 166 HIS A O 1
ATOM 1321 N N . LEU A 1 167 ? -2.322 -10.609 -21.234 1 94.31 167 LEU A N 1
ATOM 1322 C CA . LEU A 1 167 ? -3.334 -10.555 -22.281 1 94.31 167 LEU A CA 1
ATOM 1323 C C . LEU A 1 167 ? -4.078 -11.883 -22.391 1 94.31 167 LEU A C 1
ATOM 1325 O O . LEU A 1 167 ? -3.615 -12.898 -21.875 1 94.31 167 LEU A O 1
ATOM 1329 N N . THR A 1 168 ? -5.195 -11.82 -23.094 1 93.56 168 THR A N 1
ATOM 1330 C CA . THR A 1 168 ? -5.891 -13.023 -23.547 1 93.56 168 THR A CA 1
ATOM 1331 C C . THR A 1 168 ? -5.633 -13.281 -25.016 1 93.56 168 THR A C 1
ATOM 1333 O O . THR A 1 168 ? -5.754 -12.375 -25.844 1 93.56 168 THR A O 1
ATOM 1336 N N . TYR A 1 169 ? -5.316 -14.5 -25.344 1 94.19 169 TYR A N 1
ATOM 1337 C CA . TYR A 1 169 ? -4.98 -14.828 -26.719 1 94.19 169 TYR A CA 1
ATOM 1338 C C . TYR A 1 169 ? -6.043 -15.727 -27.344 1 94.19 169 TYR A C 1
ATOM 1340 O O . TYR A 1 169 ? -6.648 -16.547 -26.641 1 94.19 169 TYR A O 1
ATOM 1348 N N . GLN A 1 170 ? -6.176 -15.523 -28.641 1 92.19 170 GLN A N 1
ATOM 1349 C CA . GLN A 1 170 ? -6.988 -16.453 -29.406 1 92.19 170 GLN A CA 1
ATOM 1350 C C . GLN A 1 170 ? -6.402 -17.875 -29.344 1 92.19 170 GLN A C 1
ATOM 1352 O O . GLN A 1 170 ? -5.191 -18.047 -29.469 1 92.19 170 GLN A O 1
ATOM 1357 N N . GLY A 1 171 ? -7.258 -18.828 -29.078 1 92.06 171 GLY A N 1
ATOM 1358 C CA . GLY A 1 171 ? -6.82 -20.219 -29.047 1 92.06 171 GLY A CA 1
ATOM 1359 C C . GLY A 1 171 ? -6.457 -20.703 -27.656 1 92.06 171 GLY A C 1
ATOM 1360 O O . GLY A 1 171 ? -6.203 -21.891 -27.453 1 92.06 171 GLY A O 1
ATOM 1361 N N . ALA A 1 172 ? -6.391 -19.828 -26.703 1 92.62 172 ALA A N 1
ATOM 1362 C CA . ALA A 1 172 ? -6.039 -20.219 -25.328 1 92.62 172 ALA A CA 1
ATOM 1363 C C . ALA A 1 172 ? -7.141 -21.047 -24.688 1 92.62 172 ALA A C 1
ATOM 1365 O O . ALA A 1 172 ? -8.328 -20.859 -24.984 1 92.62 172 ALA A O 1
ATOM 1366 N N . MET A 1 173 ? -6.727 -21.938 -23.891 1 87.75 173 MET A N 1
ATOM 1367 C CA . MET A 1 173 ? -7.668 -22.703 -23.078 1 87.75 173 MET A CA 1
ATOM 1368 C C . MET A 1 173 ? -8.086 -21.922 -21.844 1 87.75 173 MET A C 1
ATOM 1370 O O . MET A 1 173 ? -7.238 -21.516 -21.031 1 87.75 173 MET A O 1
ATOM 1374 N N . LEU A 1 174 ? -9.352 -21.703 -21.781 1 80.19 174 LEU A N 1
ATOM 1375 C CA . LEU A 1 174 ? -9.883 -20.906 -20.688 1 80.19 174 LEU A CA 1
ATOM 1376 C C . LEU A 1 174 ? -10.336 -21.797 -19.531 1 80.19 174 LEU A C 1
ATOM 1378 O O . LEU A 1 174 ? -10.602 -22.984 -19.734 1 80.19 174 LEU A O 1
ATOM 1382 N N . ASN A 1 175 ? -10.18 -21.062 -18.359 1 69.25 175 ASN A N 1
ATOM 1383 C CA . ASN A 1 175 ? -10.836 -21.781 -17.266 1 69.25 175 ASN A CA 1
ATOM 1384 C C . ASN A 1 175 ? -12.359 -21.625 -17.344 1 69.25 175 ASN A C 1
ATOM 1386 O O . ASN A 1 175 ? -12.859 -20.703 -17.984 1 69.25 175 ASN A O 1
ATOM 1390 N N . GLU A 1 176 ? -13.117 -22.594 -16.984 1 55.22 176 GLU A N 1
ATOM 1391 C CA . GLU A 1 176 ? -14.57 -22.594 -17.062 1 55.22 176 GLU A CA 1
ATOM 1392 C C . GLU A 1 176 ? -15.156 -21.219 -16.719 1 55.22 176 GLU A C 1
ATOM 1394 O O . GLU A 1 176 ? -16.156 -20.797 -17.312 1 55.22 176 GLU A O 1
ATOM 1399 N N . TRP A 1 177 ? -14.609 -20.438 -15.844 1 50.03 177 TRP A N 1
ATOM 1400 C CA . TRP A 1 177 ? -15.281 -19.25 -15.336 1 50.03 177 TRP A CA 1
ATOM 1401 C C . TRP A 1 177 ? -14.75 -17.984 -16.016 1 50.03 177 TRP A C 1
ATOM 1403 O O . TRP A 1 177 ? -15.297 -16.906 -15.82 1 50.03 177 TRP A O 1
ATOM 1413 N N . ASN A 1 178 ? -13.773 -18.062 -16.797 1 53.66 178 ASN A N 1
ATOM 1414 C CA . ASN A 1 178 ? -13.094 -16.812 -17.094 1 53.66 178 ASN A CA 1
ATOM 1415 C C . ASN A 1 178 ? -13.633 -16.172 -18.375 1 53.66 178 ASN A C 1
ATOM 1417 O O . ASN A 1 178 ? -13.008 -15.266 -18.938 1 53.66 178 ASN A O 1
ATOM 1421 N N . ILE A 1 179 ? -14.703 -16.609 -18.891 1 48.62 179 ILE A N 1
ATOM 1422 C CA . ILE A 1 179 ? -15.039 -15.969 -20.172 1 48.62 179 ILE A CA 1
ATOM 1423 C C . ILE A 1 179 ? -15.664 -14.602 -19.922 1 48.62 179 ILE A C 1
ATOM 1425 O O . ILE A 1 179 ? -16.828 -14.516 -19.516 1 48.62 179 ILE A O 1
ATOM 1429 N N . ALA A 1 180 ? -14.992 -13.758 -19.438 1 50.34 180 ALA A N 1
ATOM 1430 C CA . ALA A 1 180 ? -15.703 -12.484 -19.438 1 50.34 180 ALA A CA 1
ATOM 1431 C C . ALA A 1 180 ? -15.945 -11.992 -20.859 1 50.34 180 ALA A C 1
ATOM 1433 O O . ALA A 1 180 ? -15.062 -12.109 -21.719 1 50.34 180 ALA A O 1
ATOM 1434 N N . GLU A 1 181 ? -17.188 -11.812 -21.328 1 50.19 181 GLU A N 1
ATOM 1435 C CA . GLU A 1 181 ? -17.734 -11.258 -22.562 1 50.19 181 GLU A CA 1
ATOM 1436 C C . GLU A 1 181 ? -16.859 -10.117 -23.078 1 50.19 181 GLU A C 1
ATOM 1438 O O . GLU A 1 181 ? -16.75 -9.93 -24.297 1 50.19 181 GLU A O 1
ATOM 1443 N N . LYS A 1 182 ? -16.219 -9.328 -22.203 1 61.03 182 LYS A N 1
ATOM 1444 C CA . LYS A 1 182 ? -15.672 -8.078 -22.75 1 61.03 182 LYS A CA 1
ATOM 1445 C C . LYS A 1 182 ? -14.148 -8.117 -22.812 1 61.03 182 LYS A C 1
ATOM 1447 O O . LYS A 1 182 ? -13.492 -7.078 -22.75 1 61.03 182 LYS A O 1
ATOM 1452 N N . GLU A 1 183 ? -13.695 -9.359 -23.078 1 75.12 183 GLU A N 1
ATOM 1453 C CA . GLU A 1 183 ? -12.234 -9.469 -23.141 1 75.12 183 GLU A CA 1
ATOM 1454 C C . GLU A 1 183 ? -11.719 -9.281 -24.562 1 75.12 183 GLU A C 1
ATOM 1456 O O . GLU A 1 183 ? -12.367 -9.688 -25.516 1 75.12 183 GLU A O 1
ATOM 1461 N N . THR A 1 184 ? -10.625 -8.477 -24.672 1 85.25 184 THR A N 1
ATOM 1462 C CA . THR A 1 184 ? -9.914 -8.328 -25.938 1 85.25 184 THR A CA 1
ATOM 1463 C C . THR A 1 184 ? -9.008 -9.531 -26.188 1 85.25 184 THR A C 1
ATOM 1465 O O . THR A 1 184 ? -8.164 -9.859 -25.359 1 85.25 184 THR A O 1
ATOM 1468 N N . TYR A 1 185 ? -9.219 -10.203 -27.328 1 90.5 185 TYR A N 1
ATOM 1469 C CA . TYR A 1 185 ? -8.391 -11.344 -27.703 1 90.5 185 TYR A CA 1
ATOM 1470 C C . TYR A 1 185 ? -7.336 -10.938 -28.734 1 90.5 185 TYR A C 1
ATOM 1472 O O . TYR A 1 185 ? -7.656 -10.32 -29.75 1 90.5 185 TYR A O 1
ATOM 1480 N N . ILE A 1 186 ? -6.152 -11.305 -28.438 1 94.12 186 ILE A N 1
ATOM 1481 C CA . ILE A 1 186 ? -5.043 -11.008 -29.344 1 94.12 186 ILE A CA 1
ATOM 1482 C C . ILE A 1 186 ? -4.672 -12.266 -30.125 1 94.12 186 ILE A C 1
ATOM 1484 O O . ILE A 1 186 ? -4.602 -13.359 -29.562 1 94.12 186 ILE A O 1
ATOM 1488 N N . ASP A 1 187 ? -4.461 -12.141 -31.422 1 94.38 187 ASP A N 1
ATOM 1489 C CA . ASP A 1 187 ? -3.92 -13.227 -32.219 1 94.38 187 ASP A CA 1
ATOM 1490 C C . ASP A 1 187 ? -2.424 -13.398 -31.969 1 94.38 187 ASP A C 1
ATOM 1492 O O . ASP A 1 187 ? -1.633 -12.492 -32.25 1 94.38 187 ASP A O 1
ATOM 1496 N N . PRO A 1 188 ? -2.053 -14.562 -31.5 1 95.31 188 PRO A N 1
ATOM 1497 C CA . PRO A 1 188 ? -0.635 -14.742 -31.188 1 95.31 188 PRO A CA 1
ATOM 1498 C C . PRO A 1 188 ? 0.27 -14.555 -32.406 1 95.31 188 PRO A C 1
ATOM 1500 O O . PRO A 1 188 ? 1.467 -14.297 -32.25 1 95.31 188 PRO A O 1
ATOM 1503 N N . SER A 1 189 ? -0.224 -14.656 -33.562 1 95.06 189 SER A N 1
ATOM 1504 C CA . SER A 1 189 ? 0.579 -14.57 -34.781 1 95.06 189 SER A CA 1
ATOM 1505 C C . SER A 1 189 ? 1.151 -13.164 -34.969 1 95.06 189 SER A C 1
ATOM 1507 O O . SER A 1 189 ? 2.076 -12.961 -35.75 1 95.06 189 SER A O 1
ATOM 1509 N N . VAL A 1 190 ? 0.566 -12.203 -34.25 1 95.88 190 VAL A N 1
ATOM 1510 C CA . VAL A 1 190 ? 1.052 -10.828 -34.344 1 95.88 190 VAL A CA 1
ATOM 1511 C C . VAL A 1 190 ? 2.51 -10.758 -33.906 1 95.88 190 VAL A C 1
ATOM 1513 O O . VAL A 1 190 ? 3.246 -9.852 -34.312 1 95.88 190 VAL A O 1
ATOM 1516 N N . PHE A 1 191 ? 2.959 -11.758 -33.156 1 97.75 191 PHE A N 1
ATOM 1517 C CA . PHE A 1 191 ? 4.301 -11.742 -32.594 1 97.75 191 PHE A CA 1
ATOM 1518 C C . PHE A 1 191 ? 5.281 -12.477 -33.5 1 97.75 191 PHE A C 1
ATOM 1520 O O . PHE A 1 191 ? 6.477 -12.547 -33.188 1 97.75 191 PHE A O 1
ATOM 1527 N N . ASP A 1 192 ? 4.801 -13.086 -34.562 1 96.62 192 ASP A N 1
ATOM 1528 C CA . ASP A 1 192 ? 5.664 -13.781 -35.5 1 96.62 192 ASP A CA 1
ATOM 1529 C C . ASP A 1 192 ? 6.484 -12.797 -36.344 1 96.62 192 ASP A C 1
ATOM 1531 O O . ASP A 1 192 ? 6.168 -12.539 -37.5 1 96.62 192 ASP A O 1
ATOM 1535 N N . LYS A 1 193 ? 7.5 -12.32 -35.719 1 96.06 193 LYS A N 1
ATOM 1536 C CA . LYS A 1 193 ? 8.375 -11.312 -36.312 1 96.06 193 LYS A CA 1
ATOM 1537 C C . LYS A 1 193 ? 9.844 -11.641 -36.062 1 96.06 193 LYS A C 1
ATOM 1539 O O . LYS A 1 193 ? 10.172 -12.359 -35.125 1 96.06 193 LYS A O 1
ATOM 1544 N N . GLU A 1 194 ? 10.648 -11.086 -36.938 1 96.06 194 GLU A N 1
ATOM 1545 C CA . GLU A 1 194 ? 12.086 -11.289 -36.812 1 96.06 194 GLU A CA 1
ATOM 1546 C C . GLU A 1 194 ? 12.594 -10.805 -35.438 1 96.06 194 GLU A C 1
ATOM 1548 O O . GLU A 1 194 ? 12.219 -9.727 -35 1 96.06 194 GLU A O 1
ATOM 1553 N N . GLY A 1 195 ? 13.305 -11.664 -34.812 1 97.69 195 GLY A N 1
ATOM 1554 C CA . GLY A 1 195 ? 13.984 -11.266 -33.594 1 97.69 195 GLY A CA 1
ATOM 1555 C C . GLY A 1 195 ? 13.18 -11.57 -32.312 1 97.69 195 GLY A C 1
ATOM 1556 O O . GLY A 1 195 ? 13.719 -11.555 -31.219 1 97.69 195 GLY A O 1
ATOM 1557 N N . VAL A 1 196 ? 11.867 -11.859 -32.5 1 98.56 196 VAL A N 1
ATOM 1558 C CA . VAL A 1 196 ? 11.047 -12.156 -31.328 1 98.56 196 VAL A CA 1
ATOM 1559 C C . VAL A 1 196 ? 11.312 -13.578 -30.859 1 98.56 196 VAL A C 1
ATOM 1561 O O . VAL A 1 196 ? 11.102 -14.539 -31.609 1 98.56 196 VAL A O 1
ATOM 1564 N N . ALA A 1 197 ? 11.82 -13.656 -29.656 1 98.62 197 ALA A N 1
ATOM 1565 C CA . ALA A 1 197 ? 12.148 -14.961 -29.094 1 98.62 197 ALA A CA 1
ATOM 1566 C C . ALA A 1 197 ? 10.969 -15.539 -28.328 1 98.62 197 ALA A C 1
ATOM 1568 O O . ALA A 1 197 ? 10.625 -16.719 -28.5 1 98.62 197 ALA A O 1
ATOM 1569 N N . ALA A 1 198 ? 10.328 -14.695 -27.547 1 98.81 198 ALA A N 1
ATOM 1570 C CA . ALA A 1 198 ? 9.273 -15.219 -26.688 1 98.81 198 ALA A CA 1
ATOM 1571 C C . ALA A 1 198 ? 8.305 -14.117 -26.266 1 98.81 198 ALA A C 1
ATOM 1573 O O . ALA A 1 198 ? 8.656 -12.93 -26.312 1 98.81 198 ALA A O 1
ATOM 1574 N N . VAL A 1 199 ? 7.094 -14.523 -25.938 1 98.75 199 VAL A N 1
ATOM 1575 C CA . VAL A 1 199 ? 6.102 -13.695 -25.266 1 98.75 199 VAL A CA 1
ATOM 1576 C C . VAL A 1 199 ? 5.73 -14.328 -23.922 1 98.75 199 VAL A C 1
ATOM 1578 O O . VAL A 1 199 ? 5.055 -15.352 -23.875 1 98.75 199 VAL A O 1
ATOM 1581 N N . VAL A 1 200 ? 6.23 -13.703 -22.859 1 98.81 200 VAL A N 1
ATOM 1582 C CA . VAL A 1 200 ? 5.918 -14.133 -21.5 1 98.81 200 VAL A CA 1
ATOM 1583 C C . VAL A 1 200 ? 4.586 -13.539 -21.062 1 98.81 200 VAL A C 1
ATOM 1585 O O . VAL A 1 200 ? 4.457 -12.312 -20.938 1 98.81 200 VAL A O 1
ATOM 1588 N N . SER A 1 201 ? 3.625 -14.453 -20.766 1 98.06 201 SER A N 1
ATOM 1589 C CA . SER A 1 201 ? 2.299 -13.898 -20.516 1 98.06 201 SER A CA 1
ATOM 1590 C C . SER A 1 201 ? 1.698 -14.445 -19.234 1 98.06 201 SER A C 1
ATOM 1592 O O . SER A 1 201 ? 1.982 -15.578 -18.828 1 98.06 201 SER A O 1
ATOM 1594 N N . GLY A 1 202 ? 0.943 -13.578 -18.594 1 97.12 202 GLY A N 1
ATOM 1595 C CA . GLY A 1 202 ? 0.026 -13.969 -17.531 1 97.12 202 GLY A CA 1
ATOM 1596 C C . GLY A 1 202 ? -1.43 -13.727 -17.891 1 97.12 202 GLY A C 1
ATOM 1597 O O . GLY A 1 202 ? -1.775 -13.594 -19.062 1 97.12 202 GLY A O 1
ATOM 1598 N N . HIS A 1 203 ? -2.377 -13.82 -16.938 1 94.94 203 HIS A N 1
ATOM 1599 C CA . HIS A 1 203 ? -3.805 -13.562 -17.062 1 94.94 203 HIS A CA 1
ATOM 1600 C C . HIS A 1 203 ? -4.613 -14.852 -16.953 1 94.94 203 HIS A C 1
ATOM 1602 O O . HIS A 1 203 ? -5.574 -14.922 -16.172 1 94.94 203 HIS A O 1
ATOM 1608 N N . LEU A 1 204 ? -4.254 -15.773 -17.75 1 94.5 204 LEU A N 1
ATOM 1609 C CA . LEU A 1 204 ? -4.797 -17.109 -17.562 1 94.5 204 LEU A CA 1
ATOM 1610 C C . LEU A 1 204 ? -3.861 -17.953 -16.703 1 94.5 204 LEU A C 1
ATOM 1612 O O . LEU A 1 204 ? -2.643 -17.922 -16.891 1 94.5 204 LEU A O 1
ATOM 1616 N N . HIS A 1 205 ? -4.43 -18.797 -15.867 1 96.44 205 HIS A N 1
ATOM 1617 C CA . HIS A 1 205 ? -3.637 -19.359 -14.773 1 96.44 205 HIS A CA 1
ATOM 1618 C C . HIS A 1 205 ? -3.086 -20.734 -15.156 1 96.44 205 HIS A C 1
ATOM 1620 O O . HIS A 1 205 ? -2.318 -21.328 -14.391 1 96.44 205 HIS A O 1
ATOM 1626 N N . LYS A 1 206 ? -3.51 -21.281 -16.203 1 95.69 206 LYS A N 1
ATOM 1627 C CA . LYS A 1 206 ? -2.982 -22.562 -16.656 1 95.69 206 LYS A CA 1
ATOM 1628 C C . LYS A 1 206 ? -1.77 -22.359 -17.562 1 95.69 206 LYS A C 1
ATOM 1630 O O . LYS A 1 206 ? -1.831 -21.609 -18.547 1 95.69 206 LYS A O 1
ATOM 1635 N N . HIS A 1 207 ? -0.734 -23.016 -17.219 1 97.38 207 HIS A N 1
ATOM 1636 C CA . HIS A 1 207 ? 0.385 -23.016 -18.141 1 97.38 207 HIS A CA 1
ATOM 1637 C C . HIS A 1 207 ? -0.004 -23.656 -19.469 1 97.38 207 HIS A C 1
ATOM 1639 O O . HIS A 1 207 ? -0.576 -24.75 -19.5 1 97.38 207 HIS A O 1
ATOM 1645 N N . GLN A 1 208 ? 0.236 -23 -20.531 1 96.56 208 GLN A N 1
ATOM 1646 C CA . GLN A 1 208 ? -0.062 -23.5 -21.875 1 96.56 208 GLN A CA 1
ATOM 1647 C C . GLN A 1 208 ? 0.755 -22.781 -22.938 1 96.56 208 GLN A C 1
ATOM 1649 O O . GLN A 1 208 ? 1.061 -21.594 -22.781 1 96.56 208 GLN A O 1
ATOM 1654 N N . THR A 1 209 ? 1.147 -23.5 -23.938 1 96.5 209 THR A N 1
ATOM 1655 C CA . THR A 1 209 ? 1.873 -22.953 -25.078 1 96.5 209 THR A CA 1
ATOM 1656 C C . THR A 1 209 ? 0.922 -22.672 -26.234 1 96.5 209 THR A C 1
ATOM 1658 O O . THR A 1 209 ? 0.121 -23.531 -26.609 1 96.5 209 THR A O 1
ATOM 1661 N N . LEU A 1 210 ? 0.991 -21.531 -26.719 1 95.19 210 LEU A N 1
ATOM 1662 C CA . LEU A 1 210 ? 0.118 -21.125 -27.828 1 95.19 210 LEU A CA 1
ATOM 1663 C C . LEU A 1 210 ? 0.859 -21.188 -29.156 1 95.19 210 LEU A C 1
ATOM 1665 O O . LEU A 1 210 ? 0.253 -21.438 -30.203 1 95.19 210 LEU A O 1
ATOM 1669 N N . TYR A 1 211 ? 2.088 -20.766 -29.125 1 92.31 211 TYR A N 1
ATOM 1670 C CA . TYR A 1 211 ? 2.971 -20.781 -30.281 1 92.31 211 TYR A CA 1
ATOM 1671 C C . TYR A 1 211 ? 4.379 -21.203 -29.891 1 92.31 211 TYR A C 1
ATOM 1673 O O . TYR A 1 211 ? 4.883 -20.828 -28.844 1 92.31 211 TYR A O 1
ATOM 1681 N N . ASN A 1 212 ? 5.066 -21.953 -30.797 1 91.5 212 ASN A N 1
ATOM 1682 C CA . ASN A 1 212 ? 6.363 -22.516 -30.438 1 91.5 212 ASN A CA 1
ATOM 1683 C C . ASN A 1 212 ? 7.512 -21.609 -30.875 1 91.5 212 ASN A C 1
ATOM 1685 O O . ASN A 1 212 ? 8.562 -21.578 -30.219 1 91.5 212 ASN A O 1
ATOM 1689 N N . SER A 1 213 ? 7.34 -20.922 -32.031 1 92.81 213 SER A N 1
ATOM 1690 C CA . SER A 1 213 ? 8.367 -20.016 -32.531 1 92.81 213 SER A CA 1
ATOM 1691 C C . SER A 1 213 ? 7.746 -18.812 -33.25 1 92.81 213 SER A C 1
ATOM 1693 O O . SER A 1 213 ? 7.297 -18.906 -34.375 1 92.81 213 SER A O 1
ATOM 1695 N N . PRO A 1 214 ? 7.852 -17.703 -32.562 1 96.75 214 PRO A N 1
ATOM 1696 C CA . PRO A 1 214 ? 8.352 -17.438 -31.219 1 96.75 214 PRO A CA 1
ATOM 1697 C C . PRO A 1 214 ? 7.566 -18.188 -30.141 1 96.75 214 PRO A C 1
ATOM 1699 O O . PRO A 1 214 ? 6.445 -18.641 -30.391 1 96.75 214 PRO A O 1
ATOM 1702 N N . PHE A 1 215 ? 8.172 -18.359 -29.062 1 97.75 215 PHE A N 1
ATOM 1703 C CA . PHE A 1 215 ? 7.543 -19.078 -27.953 1 97.75 215 PHE A CA 1
ATOM 1704 C C . PHE A 1 215 ? 6.52 -18.188 -27.25 1 97.75 215 PHE A C 1
ATOM 1706 O O . PHE A 1 215 ? 6.891 -17.266 -26.516 1 97.75 215 PHE A O 1
ATOM 1713 N N . VAL A 1 216 ? 5.238 -18.359 -27.516 1 98.12 216 VAL A N 1
ATOM 1714 C CA . VAL A 1 216 ? 4.148 -17.625 -26.875 1 98.12 216 VAL A CA 1
ATOM 1715 C C . VAL A 1 216 ? 3.426 -18.516 -25.875 1 98.12 216 VAL A C 1
ATOM 1717 O O . VAL A 1 216 ? 2.9 -19.578 -26.25 1 98.12 216 VAL A O 1
ATOM 1720 N N . PHE A 1 217 ? 3.396 -18.078 -24.609 1 98.25 217 PHE A N 1
ATOM 1721 C CA . PHE A 1 217 ? 2.889 -18.984 -23.594 1 98.25 217 PHE A CA 1
ATOM 1722 C C . PHE A 1 217 ? 2.348 -18.234 -22.391 1 98.25 217 PHE A C 1
ATOM 1724 O O . PHE A 1 217 ? 2.641 -17.047 -22.219 1 98.25 217 PHE A O 1
ATOM 1731 N N . TYR A 1 218 ? 1.487 -18.938 -21.703 1 97.81 218 TYR A N 1
ATOM 1732 C CA . TYR A 1 218 ? 1.13 -18.516 -20.344 1 97.81 218 TYR A CA 1
ATOM 1733 C C . TYR A 1 218 ? 2.021 -19.188 -19.312 1 97.81 218 TYR A C 1
ATOM 1735 O O . TYR A 1 218 ? 2.217 -20.406 -19.359 1 97.81 218 TYR A O 1
ATOM 1743 N N . CYS A 1 219 ? 2.449 -18.422 -18.344 1 98.25 219 CYS A N 1
ATOM 1744 C CA . CYS A 1 219 ? 3.375 -18.922 -17.328 1 98.25 219 CYS A CA 1
ATOM 1745 C C . CYS A 1 219 ? 2.689 -19.922 -16.406 1 98.25 219 CYS A C 1
ATOM 1747 O O . CYS A 1 219 ? 3.334 -20.828 -15.875 1 98.25 219 CYS A O 1
ATOM 1749 N N . GLY A 1 220 ? 1.434 -19.781 -16.281 1 97.31 220 GLY A N 1
ATOM 1750 C CA . GLY A 1 220 ? 0.753 -20.422 -15.172 1 97.31 220 GLY A CA 1
ATOM 1751 C C . GLY A 1 220 ? 0.746 -19.578 -13.906 1 97.31 220 GLY A C 1
ATOM 1752 O O . GLY A 1 220 ? 0.746 -18.344 -13.969 1 97.31 220 GLY A O 1
ATOM 1753 N N . SER A 1 221 ? 0.581 -20.25 -12.789 1 98.06 221 SER A N 1
ATOM 1754 C CA . SER A 1 221 ? 0.611 -19.594 -11.484 1 98.06 221 SER A CA 1
ATOM 1755 C C . SER A 1 221 ? 1.273 -20.484 -10.43 1 98.06 221 SER A C 1
ATOM 1757 O O . SER A 1 221 ? 1.48 -21.672 -10.656 1 98.06 221 SER A O 1
ATOM 1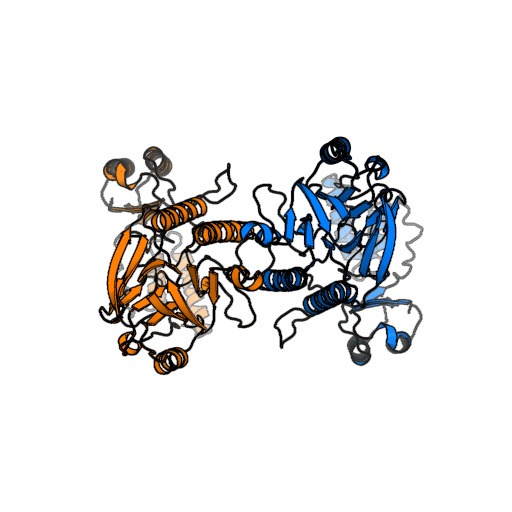759 N N . LEU A 1 222 ? 1.646 -19.891 -9.344 1 98.31 222 LEU A N 1
ATOM 1760 C CA . LEU A 1 222 ? 2.336 -20.625 -8.297 1 98.31 222 LEU A CA 1
ATOM 1761 C C . LEU A 1 222 ? 1.337 -21.359 -7.398 1 98.31 222 LEU A C 1
ATOM 1763 O O . LEU A 1 222 ? 1.672 -22.375 -6.781 1 98.31 222 LEU A O 1
ATOM 1767 N N . GLN A 1 223 ? 0.121 -20.781 -7.375 1 97.25 223 GLN A N 1
ATOM 1768 C CA . GLN A 1 223 ? -0.919 -21.359 -6.531 1 97.25 223 GLN A CA 1
ATOM 1769 C C . GLN A 1 223 ? -2.258 -21.406 -7.262 1 97.25 223 GLN A C 1
ATOM 1771 O O . GLN A 1 223 ? -2.475 -20.656 -8.219 1 97.25 223 GLN A O 1
ATOM 1776 N N . ARG A 1 224 ? -3.088 -22.312 -6.73 1 95.81 224 ARG A N 1
ATOM 1777 C CA . ARG A 1 224 ? -4.477 -22.328 -7.18 1 95.81 224 ARG A CA 1
ATOM 1778 C C . ARG A 1 224 ? -5.297 -21.266 -6.473 1 95.81 224 ARG A C 1
ATOM 1780 O O . ARG A 1 224 ? -5.137 -21.047 -5.27 1 95.81 224 ARG A O 1
ATOM 1787 N N . VAL A 1 225 ? -6.125 -20.594 -7.246 1 94.81 225 VAL A N 1
ATOM 1788 C CA . VAL A 1 225 ? -6.996 -19.578 -6.656 1 94.81 225 VAL A CA 1
ATOM 1789 C C . VAL A 1 225 ? -8.297 -20.234 -6.184 1 94.81 225 VAL A C 1
ATOM 1791 O O . VAL A 1 225 ? -8.773 -19.953 -5.086 1 94.81 225 VAL A O 1
ATOM 1794 N N . ASP A 1 226 ? -8.852 -21.078 -6.996 1 93 226 ASP A N 1
ATOM 1795 C CA . ASP A 1 226 ? -10.086 -21.766 -6.641 1 93 226 ASP A CA 1
ATOM 1796 C C . ASP A 1 226 ? -10.148 -23.156 -7.277 1 93 226 ASP A C 1
ATOM 1798 O O . ASP A 1 226 ? -9.172 -23.625 -7.863 1 93 226 ASP A O 1
ATOM 1802 N N . PHE A 1 227 ? -11.305 -23.828 -7.188 1 92.88 227 PHE A N 1
ATOM 1803 C CA . PHE A 1 227 ? -11.422 -25.234 -7.551 1 92.88 227 PHE A CA 1
ATOM 1804 C C . PHE A 1 227 ? -11.438 -25.406 -9.07 1 92.88 227 PHE A C 1
ATOM 1806 O O . PHE A 1 227 ? -11.281 -26.516 -9.578 1 92.88 227 PHE A O 1
ATOM 1813 N N . SER A 1 228 ? -11.664 -24.312 -9.836 1 91.81 228 SER A N 1
ATOM 1814 C CA . SER A 1 228 ? -11.578 -24.422 -11.289 1 91.81 228 SER A CA 1
ATOM 1815 C C . SER A 1 228 ? -10.156 -24.75 -11.734 1 91.81 228 SER A C 1
ATOM 1817 O O . SER A 1 228 ? -9.945 -25.203 -12.859 1 91.81 228 SER A O 1
ATOM 1819 N N . GLU A 1 229 ? -9.219 -24.641 -10.797 1 94.62 229 GLU A N 1
ATOM 1820 C CA . GLU A 1 229 ? -7.816 -24.891 -11.109 1 94.62 229 GLU A CA 1
ATOM 1821 C C . GLU A 1 229 ? -7.348 -26.203 -10.469 1 94.62 229 GLU A C 1
ATOM 1823 O O . GLU A 1 229 ? -6.145 -26.484 -10.422 1 94.62 229 GLU A O 1
ATOM 1828 N N . GLU A 1 230 ? -8.258 -26.984 -10.07 1 93.69 230 GLU A N 1
ATOM 1829 C CA . GLU A 1 230 ? -7.973 -28.188 -9.289 1 93.69 230 GLU A CA 1
ATOM 1830 C C . GLU A 1 230 ? -7.004 -29.109 -10.016 1 93.69 230 GLU A C 1
ATOM 1832 O O . GLU A 1 230 ? -6.09 -29.672 -9.414 1 93.69 230 GLU A O 1
ATOM 1837 N N . GLN A 1 231 ? -7.117 -29.203 -11.328 1 92.31 231 GLN A N 1
ATOM 1838 C CA . GLN A 1 231 ? -6.355 -30.203 -12.078 1 92.31 231 GLN A CA 1
ATOM 1839 C C . GLN A 1 231 ? -5.117 -29.578 -12.711 1 92.31 231 GLN A C 1
ATOM 1841 O O . GLN A 1 231 ? -4.414 -30.234 -13.477 1 92.31 231 GLN A O 1
ATOM 1846 N N . GLN A 1 232 ? -4.871 -28.375 -12.398 1 94.25 232 GLN A N 1
ATOM 1847 C CA . GLN A 1 232 ? -3.758 -27.672 -13.031 1 94.25 232 GLN A CA 1
ATOM 1848 C C . GLN A 1 232 ? -2.463 -27.875 -12.25 1 94.25 232 GLN A C 1
ATOM 1850 O O . GLN A 1 232 ? -2.471 -27.891 -11.016 1 94.25 232 GLN A O 1
ATOM 1855 N N . SER A 1 233 ? -1.394 -28.078 -13.031 1 95.06 233 SER A N 1
ATOM 1856 C CA . SER A 1 233 ? -0.07 -28 -12.422 1 95.06 233 SER A CA 1
ATOM 1857 C C . SER A 1 233 ? 0.351 -26.547 -12.195 1 95.06 233 SER A C 1
ATOM 1859 O O . SER A 1 233 ? 0.099 -25.688 -13.039 1 95.06 233 SER A O 1
ATOM 1861 N N . LYS A 1 234 ? 0.915 -26.359 -11.102 1 97.5 234 LYS A N 1
ATOM 1862 C CA . LYS A 1 234 ? 1.332 -25 -10.758 1 97.5 234 LYS A CA 1
ATOM 1863 C C . LYS A 1 234 ? 2.854 -24.891 -10.703 1 97.5 234 LYS A C 1
ATOM 1865 O O . LYS A 1 234 ? 3.533 -25.828 -10.289 1 97.5 234 LYS A O 1
ATOM 1870 N N . GLY A 1 235 ? 3.348 -23.781 -11.117 1 98.56 235 GLY A N 1
ATOM 1871 C CA . GLY A 1 235 ? 4.785 -23.578 -11.188 1 98.56 235 GLY A CA 1
ATOM 1872 C C . GLY A 1 235 ? 5.172 -22.359 -12.016 1 98.56 235 GLY A C 1
ATOM 1873 O O . GLY A 1 235 ? 4.438 -21.375 -12.055 1 98.56 235 GLY A O 1
ATOM 1874 N N . PHE A 1 236 ? 6.391 -22.359 -12.5 1 98.81 236 PHE A N 1
ATOM 1875 C CA . PHE A 1 236 ? 6.957 -21.281 -13.305 1 98.81 236 PHE A CA 1
ATOM 1876 C C . PHE A 1 236 ? 7.766 -21.859 -14.461 1 98.81 236 PHE A C 1
ATOM 1878 O O . PHE A 1 236 ? 7.977 -23.062 -14.547 1 98.81 236 PHE A O 1
ATOM 1885 N N . VAL A 1 237 ? 8.148 -20.969 -15.391 1 98.81 237 VAL A N 1
ATOM 1886 C CA . VAL A 1 237 ? 8.828 -21.406 -16.609 1 98.81 237 VAL A CA 1
ATOM 1887 C C . VAL A 1 237 ? 10.266 -20.875 -16.609 1 98.81 237 VAL A C 1
ATOM 1889 O O . VAL A 1 237 ? 10.508 -19.719 -16.234 1 98.81 237 VAL A O 1
ATOM 1892 N N . VAL A 1 238 ? 11.172 -21.703 -17 1 98.81 238 VAL A N 1
ATOM 1893 C CA . VAL A 1 238 ? 12.547 -21.266 -17.219 1 98.81 238 VAL A CA 1
ATOM 1894 C C . VAL A 1 238 ? 12.875 -21.344 -18.703 1 98.81 238 VAL A C 1
ATOM 1896 O O . VAL A 1 238 ? 12.742 -22.391 -19.328 1 98.81 238 VAL A O 1
ATOM 1899 N N . LEU A 1 239 ? 13.273 -20.172 -19.219 1 98.12 239 LEU A N 1
ATOM 1900 C CA . LEU A 1 239 ? 13.648 -20.047 -20.625 1 98.12 239 LEU A CA 1
ATOM 1901 C C . LEU A 1 239 ? 15.164 -19.938 -20.766 1 98.12 239 LEU A C 1
ATOM 1903 O O . LEU A 1 239 ? 15.836 -19.375 -19.906 1 98.12 239 LEU A O 1
ATOM 1907 N N . ASP A 1 240 ? 15.633 -20.484 -21.828 1 97.94 240 ASP A N 1
ATOM 1908 C CA . ASP A 1 240 ? 16.984 -20.188 -22.312 1 97.94 240 ASP A CA 1
ATOM 1909 C C . ASP A 1 240 ? 16.922 -19.531 -23.688 1 97.94 240 ASP A C 1
ATOM 1911 O O . ASP A 1 240 ? 16.641 -20.188 -24.688 1 97.94 240 ASP A O 1
ATOM 1915 N N . VAL A 1 241 ? 17.188 -18.219 -23.672 1 97.88 241 VAL A N 1
ATOM 1916 C CA . VAL A 1 241 ? 17.109 -17.438 -24.906 1 97.88 241 VAL A CA 1
ATOM 1917 C C . VAL A 1 241 ? 18.484 -17.328 -25.547 1 97.88 241 VAL A C 1
ATOM 1919 O O . VAL A 1 241 ? 19.422 -16.812 -24.938 1 97.88 241 VAL A O 1
ATOM 1922 N N . LYS A 1 242 ? 18.562 -17.766 -26.797 1 95.62 242 LYS A N 1
ATOM 1923 C CA . LYS A 1 242 ? 19.828 -17.734 -27.531 1 95.62 242 LYS A CA 1
ATOM 1924 C C . LYS A 1 242 ? 19.953 -16.453 -28.344 1 95.62 242 LYS A C 1
ATOM 1926 O O . LYS A 1 242 ? 18.953 -15.734 -28.547 1 95.62 242 LYS A O 1
ATOM 1931 N N . SER A 1 243 ? 21.141 -16.188 -28.828 1 94.19 243 SER A N 1
ATOM 1932 C CA . SER A 1 243 ? 21.422 -14.953 -29.562 1 94.19 243 SER A CA 1
ATOM 1933 C C . SER A 1 243 ? 20.656 -14.898 -30.875 1 94.19 243 SER A C 1
ATOM 1935 O O . SER A 1 243 ? 20.375 -13.82 -31.391 1 94.19 243 SER A O 1
ATOM 1937 N N . ASP A 1 244 ? 20.297 -16.062 -31.391 1 93.19 244 ASP A N 1
ATOM 1938 C CA . ASP A 1 244 ? 19.562 -16.109 -32.656 1 93.19 244 ASP A CA 1
ATOM 1939 C C . ASP A 1 244 ? 18.047 -16.109 -32.406 1 93.19 244 ASP A C 1
ATOM 1941 O O . ASP A 1 244 ? 17.266 -16.406 -33.312 1 93.19 244 ASP A O 1
ATOM 1945 N N . SER A 1 245 ? 17.625 -15.969 -31.172 1 95.06 245 SER A N 1
ATOM 1946 C CA . SER A 1 245 ? 16.234 -15.812 -30.734 1 95.06 245 SER A CA 1
ATOM 1947 C C . SER A 1 245 ? 15.547 -17.172 -30.625 1 95.06 245 SER A C 1
ATOM 1949 O O . SER A 1 245 ? 14.328 -17.234 -30.469 1 95.06 245 SER A O 1
ATOM 1951 N N . GLN A 1 246 ? 16.391 -18.234 -30.734 1 95.69 246 GLN A N 1
ATOM 1952 C CA . GLN A 1 246 ? 15.836 -19.547 -30.406 1 95.69 246 GLN A CA 1
ATOM 1953 C C . GLN A 1 246 ? 15.68 -19.719 -28.906 1 95.69 246 GLN A C 1
ATOM 1955 O O . GLN A 1 246 ? 16.484 -19.203 -28.125 1 95.69 246 GLN A O 1
ATOM 1960 N N . VAL A 1 247 ? 14.594 -20.5 -28.531 1 97.38 247 VAL A N 1
ATOM 1961 C CA . VAL A 1 247 ? 14.289 -20.625 -27.109 1 97.38 247 VAL A CA 1
ATOM 1962 C C . VAL A 1 247 ? 14.102 -22.094 -26.75 1 97.38 247 VAL A C 1
ATOM 1964 O O . VAL A 1 247 ? 13.461 -22.844 -27.484 1 97.38 247 VAL A O 1
ATOM 1967 N N . THR A 1 248 ? 14.766 -22.516 -25.734 1 97.25 248 THR A N 1
ATOM 1968 C CA . THR A 1 248 ? 14.383 -23.734 -25.031 1 97.25 248 THR A CA 1
ATOM 1969 C C . THR A 1 248 ? 13.766 -23.391 -23.672 1 97.25 248 THR A C 1
ATOM 1971 O O . THR A 1 248 ? 14.016 -22.328 -23.125 1 97.25 248 THR A O 1
ATOM 1974 N N . TYR A 1 249 ? 12.844 -24.297 -23.203 1 97.06 249 TYR A N 1
ATOM 1975 C CA . TYR A 1 249 ? 12.164 -23.953 -21.969 1 97.06 249 TYR A CA 1
ATOM 1976 C C . TYR A 1 249 ? 11.836 -25.219 -21.156 1 97.06 249 TYR A C 1
ATOM 1978 O O . TYR A 1 249 ? 11.836 -26.328 -21.688 1 97.06 249 TYR A O 1
ATOM 1986 N N . ASP A 1 250 ? 11.68 -25 -19.844 1 97.69 250 ASP A N 1
ATOM 1987 C CA . ASP A 1 250 ? 11.172 -26 -18.906 1 97.69 250 ASP A CA 1
ATOM 1988 C C . ASP A 1 250 ? 10.109 -25.406 -17.984 1 97.69 250 ASP A C 1
ATOM 1990 O O . ASP A 1 250 ? 10.258 -24.281 -17.516 1 97.69 250 ASP A O 1
ATOM 1994 N N . PHE A 1 251 ? 9.039 -26.172 -17.906 1 98.31 251 PHE A N 1
ATOM 1995 C CA . PHE A 1 251 ? 8.109 -25.859 -16.844 1 98.31 251 PHE A CA 1
ATOM 1996 C C . PHE A 1 251 ? 8.523 -26.531 -15.539 1 98.31 251 PHE A C 1
ATOM 1998 O O . PHE A 1 251 ? 8.68 -27.75 -15.484 1 98.31 251 PHE A O 1
ATOM 2005 N N . ILE A 1 252 ? 8.719 -25.75 -14.516 1 98.62 252 ILE A N 1
ATOM 2006 C CA . ILE A 1 252 ? 9.125 -26.25 -13.211 1 98.62 252 ILE A CA 1
ATOM 2007 C C . ILE A 1 252 ? 7.914 -26.266 -12.273 1 98.62 252 ILE A C 1
ATOM 2009 O O . ILE A 1 252 ? 7.441 -25.219 -11.836 1 98.62 252 ILE A O 1
ATOM 2013 N N . GLU A 1 253 ? 7.492 -27.438 -12.016 1 97.5 253 GLU A N 1
ATOM 2014 C CA . GLU A 1 253 ? 6.363 -27.594 -11.102 1 97.5 253 GLU A CA 1
ATOM 2015 C C . GLU A 1 253 ? 6.801 -27.422 -9.648 1 97.5 253 GLU A C 1
ATOM 2017 O O . GLU A 1 253 ? 7.859 -27.922 -9.25 1 97.5 253 GLU A O 1
ATOM 2022 N N . ILE A 1 254 ? 6.027 -26.719 -8.914 1 96.06 254 ILE A N 1
ATOM 2023 C CA . ILE A 1 254 ? 6.328 -26.578 -7.492 1 96.06 254 ILE A CA 1
ATOM 2024 C C . ILE A 1 254 ? 5.219 -27.219 -6.66 1 96.06 254 ILE A C 1
ATOM 2026 O O . ILE A 1 254 ? 4.129 -27.484 -7.172 1 96.06 254 ILE A O 1
ATOM 2030 N N . GLU A 1 255 ? 5.633 -27.516 -5.406 1 88.06 255 GLU A N 1
ATOM 2031 C CA . GLU A 1 255 ? 4.613 -28.031 -4.5 1 88.06 255 GLU A CA 1
ATOM 2032 C C . GLU A 1 255 ? 3.662 -26.938 -4.047 1 88.06 255 GLU A C 1
ATOM 2034 O O . GLU A 1 255 ? 4.098 -25.922 -3.494 1 88.06 255 GLU A O 1
ATOM 2039 N N . SER A 1 256 ? 2.473 -26.984 -4.508 1 93.12 256 SER A N 1
ATOM 2040 C CA . SER A 1 256 ? 1.432 -26.031 -4.129 1 93.12 256 SER A CA 1
ATOM 2041 C C . SER A 1 256 ? 0.269 -26.734 -3.436 1 93.12 256 SER A C 1
ATOM 2043 O O . SER A 1 256 ? 0.11 -27.953 -3.553 1 93.12 256 SER A O 1
ATOM 2045 N N . GLN A 1 257 ? -0.386 -25.984 -2.652 1 93.81 257 GLN A N 1
ATOM 2046 C CA . GLN A 1 257 ? -1.539 -26.562 -1.966 1 93.81 257 GLN A CA 1
ATOM 2047 C C . GLN A 1 257 ? -2.557 -27.109 -2.963 1 93.81 257 GLN A C 1
ATOM 2049 O O . GLN A 1 257 ? -2.975 -26.406 -3.883 1 93.81 257 GLN A O 1
ATOM 2054 N N . LYS A 1 258 ? -2.975 -28.359 -2.672 1 94.88 258 LYS A N 1
ATOM 2055 C CA . LYS A 1 258 ? -3.895 -29.031 -3.59 1 94.88 258 LYS A CA 1
ATOM 2056 C C . LYS A 1 258 ? -5.348 -28.75 -3.211 1 94.88 258 LYS A C 1
ATOM 2058 O O . LYS A 1 258 ? -5.641 -28.406 -2.066 1 94.88 258 LYS A O 1
ATOM 2063 N N . MET A 1 259 ? -6.145 -28.812 -4.191 1 94.81 259 MET A N 1
ATOM 2064 C CA . MET A 1 259 ? -7.598 -28.844 -4.039 1 94.81 259 MET A CA 1
ATOM 2065 C C . MET A 1 259 ? -8.164 -30.172 -4.535 1 94.81 259 MET A C 1
ATOM 2067 O O . MET A 1 259 ? -7.715 -30.703 -5.551 1 94.81 259 MET A O 1
ATOM 2071 N N . PHE A 1 260 ? -9.055 -30.688 -3.738 1 95.12 260 PHE A N 1
ATOM 2072 C CA . PHE A 1 260 ? -9.555 -32.031 -4.047 1 95.12 260 PHE A CA 1
ATOM 2073 C C . PHE A 1 260 ? -11.07 -32.094 -3.916 1 95.12 260 PHE A C 1
ATOM 2075 O O . PHE A 1 260 ? -11.625 -31.703 -2.879 1 95.12 260 PHE A O 1
ATOM 2082 N N . THR A 1 261 ? -11.734 -32.531 -4.957 1 95 261 THR A N 1
ATOM 2083 C CA . THR A 1 261 ? -13.172 -32.719 -4.941 1 95 261 THR A CA 1
ATOM 2084 C C . THR A 1 261 ? -13.508 -34.219 -4.84 1 95 261 THR A C 1
ATOM 2086 O O . THR A 1 261 ? -13.086 -35 -5.684 1 95 261 THR A O 1
ATOM 2089 N N . LEU A 1 262 ? -14.172 -34.594 -3.77 1 95 262 LEU A N 1
ATOM 2090 C CA . LEU A 1 262 ? -14.75 -35.938 -3.664 1 95 262 LEU A CA 1
ATOM 2091 C C . LEU A 1 262 ? -16.203 -35.906 -4.133 1 95 262 LEU A C 1
ATOM 2093 O O . LEU A 1 262 ? -17.078 -35.344 -3.473 1 95 262 LEU A O 1
ATOM 2097 N N . ASP A 1 263 ? -16.453 -36.469 -5.215 1 93.75 263 ASP A N 1
ATOM 2098 C CA . ASP A 1 263 ? -17.781 -36.562 -5.801 1 93.75 263 ASP A CA 1
ATOM 2099 C C . ASP A 1 263 ? -18.312 -38 -5.746 1 93.75 263 ASP A C 1
ATOM 2101 O O . ASP A 1 263 ? -17.75 -38.906 -6.398 1 93.75 263 ASP A O 1
ATOM 2105 N N . LEU A 1 264 ? -19.391 -38.219 -4.977 1 94 264 LEU A N 1
ATOM 2106 C CA . LEU A 1 264 ? -19.906 -39.594 -4.789 1 94 264 LEU A CA 1
ATOM 2107 C C . LEU A 1 264 ? -21.391 -39.656 -5.141 1 94 264 LEU A C 1
ATOM 2109 O O . LEU A 1 264 ? -22.172 -38.812 -4.738 1 94 264 LEU A O 1
ATOM 2113 N N . ASP A 1 265 ? -21.719 -40.594 -5.941 1 93.12 265 ASP A N 1
ATOM 2114 C CA . ASP A 1 265 ? -23.125 -40.969 -6.152 1 93.12 265 ASP A CA 1
ATOM 2115 C C . ASP A 1 265 ? -23.562 -42.031 -5.141 1 93.12 265 ASP A C 1
ATOM 2117 O O . ASP A 1 265 ? -23.156 -43.188 -5.238 1 93.12 265 ASP A O 1
ATOM 2121 N N . LEU A 1 266 ? -24.453 -41.625 -4.246 1 91.75 266 LEU A N 1
ATOM 2122 C CA . LEU A 1 266 ? -24.859 -42.531 -3.174 1 91.75 266 LEU A CA 1
ATOM 2123 C C . LEU A 1 266 ? -26.359 -42.844 -3.264 1 91.75 266 LEU A C 1
ATOM 2125 O O . LEU A 1 266 ? -26.969 -43.219 -2.271 1 91.75 266 LEU A O 1
ATOM 2129 N N . ILE A 1 267 ? -26.906 -42.594 -4.387 1 89.19 267 ILE A N 1
ATOM 2130 C CA . ILE A 1 267 ? -28.312 -42.906 -4.598 1 89.19 267 ILE A CA 1
ATOM 2131 C C . ILE A 1 267 ? -28.516 -44.438 -4.434 1 89.19 267 ILE A C 1
ATOM 2133 O O . ILE A 1 267 ? -27.797 -45.219 -5.023 1 89.19 267 ILE A O 1
ATOM 2137 N N . GLY A 1 268 ? -29.422 -44.812 -3.66 1 86.88 268 GLY A N 1
ATOM 2138 C CA . GLY A 1 268 ? -29.75 -46.219 -3.455 1 86.88 268 GLY A CA 1
ATOM 2139 C C . GLY A 1 268 ? -28.891 -46.875 -2.408 1 86.88 268 GLY A C 1
ATOM 2140 O O . GLY A 1 268 ? -29.047 -48.062 -2.135 1 86.88 268 GLY A O 1
ATOM 2141 N N . GLU A 1 269 ? -28.047 -46.062 -1.777 1 86.31 269 GLU A N 1
ATOM 2142 C CA . GLU A 1 269 ? -27.141 -46.625 -0.777 1 86.31 269 GLU A CA 1
ATOM 2143 C C . GLU A 1 269 ? -27.703 -46.469 0.63 1 86.31 269 GLU A C 1
ATOM 2145 O O . GLU A 1 269 ? -28.5 -45.562 0.887 1 86.31 269 GLU A O 1
ATOM 2150 N N . SER A 1 270 ? -27.422 -47.375 1.579 1 82 270 SER A N 1
ATOM 2151 C CA . SER A 1 270 ? -27.984 -47.312 2.93 1 82 270 SER A CA 1
ATOM 2152 C C . SER A 1 270 ? -26.969 -46.781 3.92 1 82 270 SER A C 1
ATOM 2154 O O . SER A 1 270 ? -27.328 -46.156 4.914 1 82 270 SER A O 1
ATOM 2156 N N . GLU A 1 271 ? -25.672 -47 3.748 1 87.31 271 GLU A N 1
ATOM 2157 C CA . GLU A 1 271 ? -24.641 -46.562 4.668 1 87.31 271 GLU A CA 1
ATOM 2158 C C . GLU A 1 271 ? -23.812 -45.438 4.047 1 87.31 271 GLU A C 1
ATOM 2160 O O . GLU A 1 271 ? -22.578 -45.5 3.998 1 87.31 271 GLU A O 1
ATOM 2165 N N . GLU A 1 272 ? -24.547 -44.344 3.861 1 89.5 272 GLU A N 1
ATOM 2166 C CA . GLU A 1 272 ? -23.953 -43.281 3.055 1 89.5 272 GLU A CA 1
ATOM 2167 C C . GLU A 1 272 ? -22.766 -42.625 3.771 1 89.5 272 GLU A C 1
ATOM 2169 O O . GLU A 1 272 ? -21.719 -42.406 3.166 1 89.5 272 GLU A O 1
ATOM 2174 N N . THR A 1 273 ? -22.906 -42.406 5.098 1 94.38 273 THR A N 1
ATOM 2175 C CA . THR A 1 273 ? -21.844 -41.781 5.863 1 94.38 273 THR A CA 1
ATOM 2176 C C . THR A 1 273 ? -20.578 -42.625 5.848 1 94.38 273 THR A C 1
ATOM 2178 O O . THR A 1 273 ? -19.484 -42.125 5.609 1 94.38 273 THR A O 1
ATOM 2181 N N . GLU A 1 274 ? -20.781 -43.875 6.02 1 94.06 274 GLU A N 1
ATOM 2182 C CA . GLU A 1 274 ? -19.656 -44.812 6.055 1 94.06 274 GLU A CA 1
ATOM 2183 C C . GLU A 1 274 ? -18.984 -44.906 4.691 1 94.06 274 GLU A C 1
ATOM 2185 O O . GLU A 1 274 ? -17.766 -45.062 4.609 1 94.06 274 GLU A O 1
ATOM 2190 N N . LEU A 1 275 ? -19.766 -44.812 3.76 1 93.94 275 LEU A N 1
ATOM 2191 C CA . LEU A 1 275 ? -19.219 -44.875 2.406 1 93.94 275 LEU A CA 1
ATOM 2192 C C . LEU A 1 275 ? -18.375 -43.625 2.111 1 93.94 275 LEU A C 1
ATOM 2194 O O . LEU A 1 275 ? -17.312 -43.75 1.487 1 93.94 275 LEU A O 1
ATOM 2198 N N . VAL A 1 276 ? -18.828 -42.5 2.531 1 95 276 VAL A N 1
ATOM 2199 C CA . VAL A 1 276 ? -18.062 -41.25 2.352 1 95 276 VAL A CA 1
ATOM 2200 C C . VAL A 1 276 ? -16.734 -41.375 3.1 1 95 276 VAL A C 1
ATOM 2202 O O . VAL A 1 276 ? -15.672 -41.062 2.547 1 95 276 VAL A O 1
ATOM 2205 N N . ILE A 1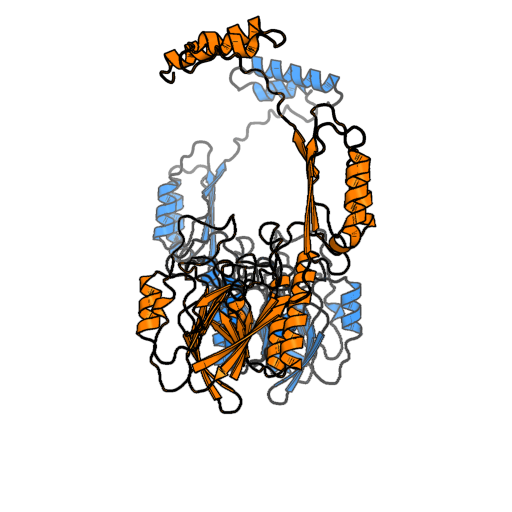 277 ? -16.797 -41.906 4.262 1 95.81 277 ILE A N 1
ATOM 2206 C CA . ILE A 1 277 ? -15.625 -42.031 5.117 1 95.81 277 ILE A CA 1
ATOM 2207 C C . ILE A 1 277 ? -14.633 -43 4.488 1 95.81 277 ILE A C 1
ATOM 2209 O O . ILE A 1 277 ? -13.422 -42.75 4.461 1 95.81 277 ILE A O 1
ATOM 2213 N N . SER A 1 278 ? -15.195 -44.062 4.004 1 95.5 278 SER A N 1
ATOM 2214 C CA . SER A 1 278 ? -14.336 -45.031 3.354 1 95.5 278 SER A CA 1
ATOM 2215 C C . SER A 1 278 ? -13.625 -44.438 2.146 1 95.5 278 SER A C 1
ATOM 2217 O O . SER A 1 278 ? -12.438 -44.688 1.936 1 95.5 278 SER A O 1
ATOM 2219 N N . ASN A 1 279 ? -14.305 -43.688 1.4 1 95 279 ASN A N 1
ATOM 2220 C CA . ASN A 1 279 ? -13.703 -43.062 0.237 1 95 279 ASN A CA 1
ATOM 2221 C C . ASN A 1 279 ? -12.656 -42.031 0.646 1 95 279 ASN A C 1
ATOM 2223 O O . ASN A 1 279 ? -11.57 -41.969 0.065 1 95 279 ASN A O 1
ATOM 2227 N N . LEU A 1 280 ? -12.969 -41.25 1.624 1 95.31 280 LEU A N 1
ATOM 2228 C CA . LEU A 1 280 ? -12 -40.281 2.135 1 95.31 280 LEU A CA 1
ATOM 2229 C C . LEU A 1 280 ? -10.719 -41 2.57 1 95.31 280 LEU A C 1
ATOM 2231 O O . LEU A 1 280 ? -9.617 -40.531 2.264 1 95.31 280 LEU A O 1
ATOM 2235 N N . THR A 1 281 ? -10.852 -42.062 3.186 1 95.44 281 THR A N 1
ATOM 2236 C CA . THR A 1 281 ? -9.711 -42.812 3.686 1 95.44 281 THR A CA 1
ATOM 2237 C C . THR A 1 281 ? -8.867 -43.375 2.529 1 95.44 281 THR A C 1
ATOM 2239 O O . THR A 1 281 ? -7.637 -43.375 2.605 1 95.44 281 THR A O 1
ATOM 2242 N N . SER A 1 282 ? -9.531 -43.75 1.509 1 95.06 282 SER A N 1
ATOM 2243 C CA . SER A 1 282 ? -8.836 -44.281 0.339 1 95.06 282 SER A CA 1
ATOM 2244 C C . SER A 1 282 ? -8.031 -43.188 -0.362 1 95.06 282 SER A C 1
ATOM 2246 O O . SER A 1 282 ? -7.039 -43.469 -1.033 1 95.06 282 SER A O 1
ATOM 2248 N N . PHE A 1 283 ? -8.422 -42 -0.167 1 93.75 283 PHE A N 1
ATOM 2249 C CA . PHE A 1 283 ? -7.754 -40.875 -0.829 1 93.75 283 PHE A CA 1
ATOM 2250 C C . PHE A 1 283 ? -6.895 -40.094 0.161 1 93.75 283 PHE A C 1
ATOM 2252 O O . PHE A 1 283 ? -6.68 -38.906 -0.011 1 93.75 283 PHE A O 1
ATOM 2259 N N . LYS A 1 284 ? -6.461 -40.719 1.148 1 92.19 284 LYS A N 1
ATOM 2260 C CA . LYS A 1 284 ? -5.707 -40.094 2.225 1 92.19 284 LYS A CA 1
ATOM 2261 C C . LYS A 1 284 ? -4.547 -39.25 1.672 1 92.19 284 LYS A C 1
ATOM 2263 O O . LYS A 1 284 ? -4.332 -38.125 2.092 1 92.19 284 LYS A O 1
ATOM 2268 N N . LYS A 1 285 ? -3.842 -39.75 0.781 1 92.12 285 LYS A N 1
ATOM 2269 C CA . LYS A 1 285 ? -2.666 -39.094 0.231 1 92.12 285 LYS A CA 1
ATOM 2270 C C . LYS A 1 285 ? -3.049 -37.781 -0.453 1 92.12 285 LYS A C 1
ATOM 2272 O O . LYS A 1 285 ? -2.299 -36.812 -0.398 1 92.12 285 LYS A O 1
ATOM 2277 N N . ARG A 1 286 ? -4.219 -37.719 -1.048 1 92 286 ARG A N 1
ATOM 2278 C CA . ARG A 1 286 ? -4.688 -36.531 -1.766 1 92 286 ARG A CA 1
ATOM 2279 C C . ARG A 1 286 ? -5.27 -35.5 -0.804 1 92 286 ARG A C 1
ATOM 2281 O O . ARG A 1 286 ? -5.395 -34.344 -1.146 1 92 286 ARG A O 1
ATOM 2288 N N . LEU A 1 287 ? -5.523 -35.969 0.323 1 91.81 287 LEU A N 1
ATOM 2289 C CA . LEU A 1 287 ? -6.195 -35.094 1.286 1 91.81 287 LEU A CA 1
ATOM 2290 C C . LEU A 1 287 ? -5.18 -34.312 2.111 1 91.81 287 LEU A C 1
ATOM 2292 O O . LEU A 1 287 ? -5.488 -33.219 2.625 1 91.81 287 LEU A O 1
ATOM 2296 N N . GLU A 1 288 ? -4.035 -34.844 2.182 1 90.94 288 GLU A N 1
ATOM 2297 C CA . GLU A 1 288 ? -3.045 -34.219 3.049 1 90.94 288 GLU A CA 1
ATOM 2298 C C . GLU A 1 288 ? -2.77 -32.781 2.619 1 90.94 288 GLU A C 1
ATOM 2300 O O . GLU A 1 288 ? -2.312 -32.531 1.501 1 90.94 288 GLU A O 1
ATOM 2305 N N . ASN A 1 289 ? -3.035 -31.812 3.463 1 91.12 289 ASN A N 1
ATOM 2306 C CA . ASN A 1 289 ? -2.842 -30.375 3.314 1 91.12 289 ASN A CA 1
ATOM 2307 C C . ASN A 1 289 ? -3.66 -29.828 2.154 1 91.12 289 ASN A C 1
ATOM 2309 O O . ASN A 1 289 ? -3.332 -28.766 1.607 1 91.12 289 ASN A O 1
ATOM 2313 N N . ALA A 1 290 ? -4.715 -30.594 1.79 1 95.19 290 ALA A N 1
ATOM 2314 C CA . ALA A 1 290 ? -5.539 -30.156 0.664 1 95.19 290 ALA A CA 1
ATOM 2315 C C . ALA A 1 290 ? -6.805 -29.453 1.146 1 95.19 290 ALA A C 1
ATOM 2317 O O . ALA A 1 290 ? -7.25 -29.672 2.277 1 95.19 290 ALA A O 1
ATOM 2318 N N . ILE A 1 291 ? -7.25 -28.578 0.335 1 96 291 ILE A N 1
ATOM 2319 C CA . ILE A 1 291 ? -8.609 -28.062 0.49 1 96 291 ILE A CA 1
ATOM 2320 C C . ILE A 1 291 ? -9.594 -29.016 -0.182 1 96 291 ILE A C 1
ATOM 2322 O O . ILE A 1 291 ? -9.461 -29.312 -1.37 1 96 291 ILE A O 1
ATOM 2326 N N . VAL A 1 292 ? -10.586 -29.406 0.591 1 95.62 292 VAL A N 1
ATOM 2327 C CA . VAL A 1 292 ? -11.422 -30.5 0.124 1 95.62 292 VAL A CA 1
ATOM 2328 C C . VAL A 1 292 ? -12.867 -30.016 -0.043 1 95.62 292 VAL A C 1
ATOM 2330 O O . VAL A 1 292 ? -13.383 -29.281 0.803 1 95.62 292 VAL A O 1
ATOM 2333 N N . ARG A 1 293 ? -13.43 -30.406 -1.098 1 94.81 293 ARG A N 1
ATOM 2334 C CA . ARG A 1 293 ? -14.859 -30.25 -1.326 1 94.81 293 ARG A CA 1
ATOM 2335 C C . ARG A 1 293 ? -15.523 -31.594 -1.57 1 94.81 293 ARG A C 1
ATOM 2337 O O . ARG A 1 293 ? -14.984 -32.438 -2.283 1 94.81 293 ARG A O 1
ATOM 2344 N N . ILE A 1 294 ? -16.734 -31.766 -0.905 1 95.06 294 ILE A N 1
ATOM 2345 C CA . ILE A 1 294 ? -17.438 -33.031 -0.998 1 95.06 294 ILE A CA 1
ATOM 2346 C C . ILE A 1 294 ? -18.812 -32.812 -1.62 1 95.06 294 ILE A C 1
ATOM 2348 O O . ILE A 1 294 ? -19.578 -31.953 -1.169 1 95.06 294 ILE A O 1
ATOM 2352 N N . ARG A 1 295 ? -19.047 -33.562 -2.637 1 94.5 295 ARG A N 1
ATOM 2353 C CA . ARG A 1 295 ? -20.344 -33.531 -3.318 1 94.5 295 ARG A CA 1
ATOM 2354 C C . ARG A 1 295 ? -21 -34.906 -3.277 1 94.5 295 ARG A C 1
ATOM 2356 O O . ARG A 1 295 ? -20.422 -35.906 -3.734 1 94.5 295 ARG A O 1
ATOM 2363 N N . LEU A 1 296 ? -22.25 -34.875 -2.816 1 93.81 296 LEU A N 1
ATOM 2364 C CA . LEU A 1 296 ? -22.953 -36.156 -2.625 1 93.81 296 LEU A CA 1
ATOM 2365 C C . LEU A 1 296 ? -24.297 -36.156 -3.336 1 93.81 296 LEU A C 1
ATOM 2367 O O . LEU A 1 296 ? -25.125 -35.25 -3.115 1 93.81 296 LEU A O 1
ATOM 2371 N N . ASP A 1 297 ? -24.484 -37.094 -4.168 1 92.19 297 ASP A N 1
ATOM 2372 C CA . ASP A 1 297 ? -25.828 -37.375 -4.676 1 92.19 297 ASP A CA 1
ATOM 2373 C C . ASP A 1 297 ? -26.562 -38.344 -3.756 1 92.19 297 ASP A C 1
ATOM 2375 O O . ASP A 1 297 ? -26.109 -39.469 -3.539 1 92.19 297 ASP A O 1
ATOM 2379 N N . LEU A 1 298 ? -27.703 -37.875 -3.27 1 90.81 298 LEU A N 1
ATOM 2380 C CA . LEU A 1 298 ? -28.391 -38.625 -2.234 1 90.81 298 LEU A CA 1
ATOM 2381 C C . LEU A 1 298 ? -29.875 -38.812 -2.58 1 90.81 298 LEU A C 1
ATOM 2383 O O . LEU A 1 298 ? -30.422 -38.062 -3.385 1 90.81 298 LEU A O 1
ATOM 2387 N N . ASP A 1 299 ? -30.328 -39.906 -1.903 1 86.19 299 ASP A N 1
ATOM 2388 C CA . ASP A 1 299 ? -31.797 -40.031 -1.887 1 86.19 299 ASP A CA 1
ATOM 2389 C C . ASP A 1 299 ? -32.406 -39.031 -0.896 1 86.19 299 ASP A C 1
ATOM 2391 O O . ASP A 1 299 ? -31.766 -38.625 0.065 1 86.19 299 ASP A O 1
ATOM 2395 N N . LYS A 1 300 ? -33.625 -38.562 -1.148 1 77.69 300 LYS A N 1
ATOM 2396 C CA . LYS A 1 300 ? -34.312 -37.531 -0.358 1 77.69 300 LYS A CA 1
ATOM 2397 C C . LYS A 1 300 ? -34.344 -37.906 1.121 1 77.69 300 LYS A C 1
ATOM 2399 O O . LYS A 1 300 ? -34.25 -37.031 1.989 1 77.69 300 LYS A O 1
ATOM 2404 N N . ASN A 1 301 ? -34.375 -39.188 1.388 1 74 301 ASN A N 1
ATOM 2405 C CA . ASN A 1 301 ? -34.562 -39.594 2.785 1 74 301 ASN A CA 1
ATOM 2406 C C . ASN A 1 301 ? -33.219 -39.875 3.467 1 74 301 ASN A C 1
ATOM 2408 O O . ASN A 1 301 ? -33.188 -40.219 4.645 1 74 301 ASN A O 1
ATOM 2412 N N . ASN A 1 302 ? -32.25 -39.562 2.799 1 75.69 302 ASN A N 1
ATOM 2413 C CA . ASN A 1 302 ? -30.953 -39.969 3.361 1 75.69 302 ASN A CA 1
ATOM 2414 C C . ASN A 1 302 ? -30.422 -38.906 4.32 1 75.69 302 ASN A C 1
ATOM 2416 O O . ASN A 1 302 ? -30.609 -37.688 4.086 1 75.69 302 ASN A O 1
ATOM 2420 N N . VAL A 1 303 ? -29.891 -39.469 5.492 1 78.56 303 VAL A N 1
ATOM 2421 C CA . VAL A 1 303 ? -29.312 -38.594 6.5 1 78.56 303 VAL A CA 1
ATOM 2422 C C . VAL A 1 303 ? -27.812 -38.812 6.582 1 78.56 303 VAL A C 1
ATOM 2424 O O . VAL A 1 303 ? -27.344 -39.938 6.738 1 78.56 303 VAL A O 1
ATOM 2427 N N . ILE A 1 304 ? -27.031 -37.781 6.359 1 88.62 304 ILE A N 1
ATOM 2428 C CA . ILE A 1 304 ? -25.578 -37.875 6.43 1 88.62 304 ILE A CA 1
ATOM 2429 C C . ILE A 1 304 ? -25.094 -37.188 7.707 1 88.62 304 ILE A C 1
ATOM 2431 O O . ILE A 1 304 ? -25.594 -36.125 8.086 1 88.62 304 ILE A O 1
ATOM 2435 N N . ASN A 1 305 ? -24.203 -37.875 8.391 1 93.12 305 ASN A N 1
ATOM 2436 C CA . ASN A 1 305 ? -23.547 -37.281 9.539 1 93.12 305 ASN A CA 1
ATOM 2437 C C . ASN A 1 305 ? -22.359 -36.406 9.109 1 93.12 305 ASN A C 1
ATOM 2439 O O . ASN A 1 305 ? -21.234 -36.906 9.031 1 93.12 305 ASN A O 1
ATOM 2443 N N . GLU A 1 306 ? -22.594 -35.188 8.945 1 93.25 306 GLU A N 1
ATOM 2444 C CA . GLU A 1 306 ? -21.578 -34.281 8.414 1 93.25 306 GLU A CA 1
ATOM 2445 C C . GLU A 1 306 ? -20.406 -34.125 9.391 1 93.25 306 GLU A C 1
ATOM 2447 O O . GLU A 1 306 ? -19.25 -34.031 8.977 1 93.25 306 GLU A O 1
ATOM 2452 N N . ALA A 1 307 ? -20.734 -34.156 10.625 1 94.44 307 ALA A N 1
ATOM 2453 C CA . ALA A 1 307 ? -19.688 -33.969 11.641 1 94.44 307 ALA A CA 1
ATOM 2454 C C . ALA A 1 307 ? -18.656 -35.094 11.547 1 94.44 307 ALA A C 1
ATOM 2456 O O . ALA A 1 307 ? -17.453 -34.812 11.641 1 94.44 307 ALA A O 1
ATOM 2457 N N . ARG A 1 308 ? -19.141 -36.219 11.328 1 94.5 308 ARG A N 1
ATOM 2458 C CA . ARG A 1 308 ? -18.234 -37.375 11.211 1 94.5 308 ARG A CA 1
ATOM 2459 C C . ARG A 1 308 ? -17.375 -37.25 9.953 1 94.5 308 ARG A C 1
ATOM 2461 O O . ARG A 1 308 ? -16.203 -37.656 9.961 1 94.5 308 ARG A O 1
ATOM 2468 N N . ILE A 1 309 ? -17.984 -36.781 8.977 1 94.69 309 ILE A N 1
ATOM 2469 C CA . ILE A 1 309 ? -17.266 -36.594 7.707 1 94.69 309 ILE A CA 1
ATOM 2470 C C . ILE A 1 309 ? -16.188 -35.531 7.855 1 94.69 309 ILE A C 1
ATOM 2472 O O . ILE A 1 309 ? -15.047 -35.75 7.449 1 94.69 309 ILE A O 1
ATOM 2476 N N . TYR A 1 310 ? -16.547 -34.469 8.445 1 94.75 310 TYR A N 1
ATOM 2477 C CA . TYR A 1 310 ? -15.578 -33.406 8.695 1 94.75 310 TYR A CA 1
ATOM 2478 C C . TYR A 1 310 ? -14.414 -33.906 9.547 1 94.75 310 TYR A C 1
ATOM 2480 O O . TYR A 1 310 ? -13.25 -33.688 9.211 1 94.75 310 TYR A O 1
ATOM 2488 N N . ASP A 1 311 ? -14.773 -34.594 10.531 1 95.56 311 ASP A N 1
ATOM 2489 C CA . ASP A 1 311 ? -13.766 -35.125 11.445 1 95.56 311 ASP A CA 1
ATOM 2490 C C . ASP A 1 311 ? -12.797 -36.031 10.719 1 95.56 311 ASP A C 1
ATOM 2492 O O . ASP A 1 311 ? -11.586 -35.969 10.914 1 95.56 311 ASP A O 1
ATOM 2496 N N . CYS A 1 312 ? -13.367 -36.844 9.953 1 95.56 312 CYS A N 1
ATOM 2497 C CA . CYS A 1 312 ? -12.547 -37.781 9.195 1 95.56 312 CYS A CA 1
ATOM 2498 C C . CYS A 1 312 ? -11.594 -37.031 8.266 1 95.56 312 CYS A C 1
ATOM 2500 O O . CYS A 1 312 ? -10.391 -37.312 8.25 1 95.56 312 CYS A O 1
ATOM 2502 N N . ALA A 1 313 ? -12.117 -36.125 7.559 1 95.12 313 ALA A N 1
ATOM 2503 C CA . ALA A 1 313 ? -11.305 -35.375 6.594 1 95.12 313 ALA A CA 1
ATOM 2504 C C . ALA A 1 313 ? -10.156 -34.656 7.285 1 95.12 313 ALA A C 1
ATOM 2506 O O . ALA A 1 313 ? -9.016 -34.688 6.816 1 95.12 313 ALA A O 1
ATOM 2507 N N . TYR A 1 314 ? -10.422 -34.062 8.383 1 94.38 314 TYR A N 1
ATOM 2508 C CA . TYR A 1 314 ? -9.398 -33.344 9.117 1 94.38 314 TYR A CA 1
ATOM 2509 C C . TYR A 1 314 ? -8.375 -34.281 9.727 1 94.38 314 TYR A C 1
ATOM 2511 O O . TYR A 1 314 ? -7.176 -34 9.727 1 94.38 314 TYR A O 1
ATOM 2519 N N . ASN A 1 315 ? -8.836 -35.344 10.164 1 95.38 315 ASN A N 1
ATOM 2520 C CA . ASN A 1 315 ? -7.93 -36.344 10.734 1 95.38 315 ASN A CA 1
ATOM 2521 C C . ASN A 1 315 ? -6.984 -36.906 9.68 1 95.38 315 ASN A C 1
ATOM 2523 O O . ASN A 1 315 ? -5.863 -37.312 9.992 1 95.38 315 ASN A O 1
ATOM 2527 N N . LEU A 1 316 ? -7.469 -36.906 8.562 1 94.62 316 LEU A N 1
ATOM 2528 C CA . LEU A 1 316 ? -6.664 -37.438 7.461 1 94.62 316 LEU A CA 1
ATOM 2529 C C . LEU A 1 316 ? -5.715 -36.375 6.926 1 94.62 316 LEU A C 1
ATOM 2531 O O . LEU A 1 316 ? -4.91 -36.625 6.031 1 94.62 316 LEU A O 1
ATOM 2535 N N . GLY A 1 317 ? -5.824 -35.125 7.422 1 93.06 317 GLY A N 1
ATOM 2536 C CA . GLY A 1 317 ? -4.812 -34.125 7.109 1 93.06 317 GLY A CA 1
ATOM 2537 C C . GLY A 1 317 ? -5.328 -33.031 6.227 1 93.06 317 GLY A C 1
ATOM 2538 O O . GLY A 1 317 ? -4.551 -32.188 5.758 1 93.06 317 GLY A O 1
ATOM 2539 N N . ALA A 1 318 ? -6.613 -32.969 5.977 1 93 318 ALA A N 1
ATOM 2540 C CA . ALA A 1 318 ? -7.168 -31.891 5.16 1 93 318 ALA A CA 1
ATOM 2541 C C . ALA A 1 318 ? -6.918 -30.531 5.809 1 93 318 ALA A C 1
ATOM 2543 O O . ALA A 1 318 ? -7.062 -30.375 7.023 1 93 318 ALA A O 1
ATOM 2544 N N . ALA A 1 319 ? -6.441 -29.594 4.965 1 92.5 319 ALA A N 1
ATOM 2545 C CA . ALA A 1 319 ? -6.227 -28.25 5.469 1 92.5 319 ALA A CA 1
ATOM 2546 C C . ALA A 1 319 ? -7.555 -27.547 5.754 1 92.5 319 ALA A C 1
ATOM 2548 O O . ALA A 1 319 ? -7.668 -26.781 6.711 1 92.5 319 ALA A O 1
ATOM 2549 N N . ASN A 1 320 ? -8.477 -27.766 4.863 1 91.06 320 ASN A N 1
ATOM 2550 C CA . ASN A 1 320 ? -9.828 -27.234 5.012 1 91.06 320 ASN A CA 1
ATOM 2551 C C . ASN A 1 320 ? -10.836 -28.062 4.223 1 91.06 320 ASN A C 1
ATOM 2553 O O . ASN A 1 320 ? -10.5 -28.656 3.197 1 91.06 320 ASN A O 1
ATOM 2557 N N . VAL A 1 321 ? -12.016 -28.141 4.871 1 90.06 321 VAL A N 1
ATOM 2558 C CA . VAL A 1 321 ? -13.133 -28.75 4.16 1 90.06 321 VAL A CA 1
ATOM 2559 C C . VAL A 1 321 ? -14.227 -27.719 3.912 1 90.06 321 VAL A C 1
ATOM 2561 O O . VAL A 1 321 ? -14.852 -27.234 4.855 1 90.06 321 VAL A O 1
ATOM 2564 N N . LEU A 1 322 ? -14.391 -27.312 2.703 1 82.62 322 LEU A N 1
ATOM 2565 C CA . LEU A 1 322 ? -15.258 -26.203 2.355 1 82.62 322 LEU A CA 1
ATOM 2566 C C . LEU A 1 322 ? -16.719 -26.531 2.654 1 82.62 322 LEU A C 1
ATOM 2568 O O . LEU A 1 322 ? -17.406 -25.734 3.305 1 82.62 322 LEU A O 1
ATOM 2572 N N . ASP A 1 323 ? -17.156 -27.531 1.916 1 82.25 323 ASP A N 1
ATOM 2573 C CA . ASP A 1 323 ? -18.594 -27.812 2.02 1 82.25 323 ASP A CA 1
ATOM 2574 C C . ASP A 1 323 ? -18.891 -29.266 1.665 1 82.25 323 ASP A C 1
ATOM 2576 O O . ASP A 1 323 ? -18.062 -29.938 1.031 1 82.25 323 ASP A O 1
ATOM 2580 N N . ILE A 1 324 ? -19.953 -29.703 2.355 1 89.94 324 ILE A N 1
ATOM 2581 C CA . ILE A 1 324 ? -20.578 -30.953 1.908 1 89.94 324 ILE A CA 1
ATOM 2582 C C . ILE A 1 324 ? -21.859 -30.641 1.143 1 89.94 324 ILE A C 1
ATOM 2584 O O . ILE A 1 324 ? -22.891 -30.359 1.746 1 89.94 324 ILE A O 1
ATOM 2588 N N . GLN A 1 325 ? -21.688 -30.609 -0.15 1 90.62 325 GLN A N 1
ATOM 2589 C CA . GLN A 1 325 ? -22.828 -30.312 -0.999 1 90.62 325 GLN A CA 1
ATOM 2590 C C . GLN A 1 325 ? -23.688 -31.562 -1.237 1 90.62 325 GLN A C 1
ATOM 2592 O O . GLN A 1 325 ? -23.188 -32.562 -1.761 1 90.62 325 GLN A O 1
ATOM 2597 N N . LYS A 1 326 ? -24.938 -31.469 -0.904 1 90 326 LYS A N 1
ATOM 2598 C CA . LYS A 1 326 ? -25.891 -32.594 -1.08 1 90 326 LYS A CA 1
ATOM 2599 C C . LYS A 1 326 ? -26.844 -32.312 -2.236 1 90 326 LYS A C 1
ATOM 2601 O O . LYS A 1 326 ? -27.516 -31.266 -2.262 1 90 326 LYS A O 1
ATOM 2606 N N . ARG A 1 327 ? -26.75 -33.188 -3.232 1 88.69 327 ARG A N 1
ATOM 2607 C CA . ARG A 1 327 ? -27.672 -33.125 -4.359 1 88.69 327 ARG A CA 1
ATOM 2608 C C . ARG A 1 327 ? -28.688 -34.25 -4.293 1 88.69 327 ARG A C 1
ATOM 2610 O O . ARG A 1 327 ? -28.328 -35.406 -4.211 1 88.69 327 ARG A O 1
ATOM 2617 N N . PHE A 1 328 ? -29.953 -33.938 -4.355 1 85 328 PHE A N 1
ATOM 2618 C CA . PHE A 1 328 ? -31 -34.938 -4.188 1 85 328 PHE A CA 1
ATOM 2619 C C . PHE A 1 328 ? -31.672 -35.219 -5.52 1 85 328 PHE A C 1
ATOM 2621 O O . PHE A 1 328 ? -31.875 -34.344 -6.34 1 85 328 PHE A O 1
ATOM 2628 N N . GLN A 1 329 ? -31.75 -36.469 -5.816 1 70.69 329 GLN A N 1
ATOM 2629 C CA . GLN A 1 329 ? -32.5 -36.875 -7.008 1 70.69 329 GLN A CA 1
ATOM 2630 C C . GLN A 1 329 ? -33.969 -36.469 -6.898 1 70.69 329 GLN A C 1
ATOM 2632 O O . GLN A 1 329 ? -34.594 -36.688 -5.875 1 70.69 329 GLN A O 1
ATOM 2637 N N . LYS A 1 330 ? -34.375 -35.656 -7.75 1 54.06 330 LYS A N 1
ATOM 2638 C CA . LYS A 1 330 ? -35.812 -35.375 -7.852 1 54.06 330 LYS A CA 1
ATOM 2639 C C . LYS A 1 330 ? -36.594 -36.656 -8.086 1 54.06 330 LYS A C 1
ATOM 2641 O O . LYS A 1 330 ? -36.219 -37.469 -8.938 1 54.06 330 LYS A O 1
ATOM 2646 N N . GLN A 1 331 ? -37.125 -37.188 -7.227 1 45.78 331 GLN A N 1
ATOM 2647 C CA . GLN A 1 331 ? -38.094 -38.25 -7.609 1 45.78 331 GLN A CA 1
ATOM 2648 C C . GLN A 1 331 ? -38.719 -37.938 -8.961 1 45.78 331 GLN A C 1
ATOM 2650 O O . GLN A 1 331 ? -39.031 -36.781 -9.258 1 45.78 331 GLN A O 1
ATOM 2655 N N . ASN A 1 332 ? -38.375 -38.781 -9.891 1 41.25 332 ASN A N 1
ATOM 2656 C CA . ASN A 1 332 ? -39.25 -38.656 -11.055 1 41.25 332 ASN A CA 1
ATOM 2657 C C . ASN A 1 332 ? -40.688 -38.312 -10.648 1 41.25 332 ASN A C 1
ATOM 2659 O O . ASN A 1 332 ? -41.406 -39.156 -10.07 1 41.25 332 ASN A O 1
ATOM 2663 N N . ILE A 1 333 ? -40.938 -37.188 -10.086 1 39.06 333 ILE A N 1
ATOM 2664 C CA . ILE A 1 333 ? -42.375 -36.938 -10.188 1 39.06 333 ILE A CA 1
ATOM 2665 C C . ILE A 1 333 ? -42.844 -37.281 -11.602 1 39.06 333 ILE A C 1
ATOM 2667 O O . ILE A 1 333 ? -42.312 -36.781 -12.586 1 39.06 333 ILE A O 1
ATOM 2671 N N . VAL A 1 334 ? -43.375 -38.406 -11.789 1 32.62 334 VAL A N 1
ATOM 2672 C CA . VAL A 1 334 ? -44.188 -38.594 -12.984 1 32.62 334 VAL A CA 1
ATOM 2673 C C . VAL A 1 334 ? -44.812 -37.25 -13.398 1 32.62 334 VAL A C 1
ATOM 2675 O O . VAL A 1 334 ? -45.625 -36.688 -12.664 1 32.62 334 VAL A O 1
ATOM 2678 N N . ARG A 1 335 ? -44.062 -36.406 -13.773 1 38.97 335 ARG A N 1
ATOM 2679 C CA . ARG A 1 335 ? -44.781 -35.438 -14.602 1 38.97 335 ARG A CA 1
ATOM 2680 C C . ARG A 1 335 ? -45.969 -36.094 -15.297 1 38.97 335 ARG A C 1
ATOM 2682 O O . ARG A 1 335 ? -45.812 -37.156 -15.93 1 38.97 335 ARG A O 1
ATOM 2689 N N . ASN A 1 336 ? -47.188 -35.969 -14.641 1 37.44 336 ASN A N 1
ATOM 2690 C CA . ASN A 1 336 ? -48.344 -36.406 -15.445 1 37.44 336 ASN A CA 1
ATOM 2691 C C . ASN A 1 336 ? -48.094 -36.156 -16.922 1 37.44 336 ASN A C 1
ATOM 2693 O O . ASN A 1 336 ? -47.875 -35 -17.344 1 37.44 336 ASN A O 1
ATOM 2697 N N . ALA A 1 337 ? -47.688 -37.125 -17.656 1 41.84 337 ALA A N 1
ATOM 2698 C CA . ALA A 1 337 ? -47.562 -37.125 -19.109 1 41.84 337 ALA A CA 1
ATOM 2699 C C . ALA A 1 337 ? -48.562 -36.156 -19.734 1 41.84 337 ALA A C 1
ATOM 2701 O O . ALA A 1 337 ? -48.438 -35.812 -20.906 1 41.84 337 ALA A O 1
ATOM 2702 N N . ASN A 1 338 ? -49.688 -35.969 -19 1 41.91 338 ASN A N 1
ATOM 2703 C CA . ASN A 1 338 ? -50.75 -35.156 -19.594 1 41.91 338 ASN A CA 1
ATOM 2704 C C . ASN A 1 338 ? -50.5 -33.656 -19.453 1 41.91 338 ASN A C 1
ATOM 2706 O O . ASN A 1 338 ? -51.344 -32.844 -19.766 1 41.91 338 ASN A O 1
ATOM 2710 N N . LEU A 1 339 ? -49.5 -33.25 -18.656 1 41.19 339 LEU A N 1
ATOM 2711 C CA . LEU A 1 339 ? -49.312 -31.797 -18.656 1 41.19 339 LEU A CA 1
ATOM 2712 C C . LEU A 1 339 ? -48.469 -31.359 -19.828 1 41.19 339 LEU A C 1
ATOM 2714 O O . LEU A 1 339 ? -47.25 -31.344 -19.75 1 41.19 339 LEU A O 1
ATOM 2718 N N . THR A 1 340 ? -48.812 -31.797 -21.047 1 39.97 340 THR A N 1
ATOM 2719 C CA . THR A 1 340 ? -48.25 -31.281 -22.297 1 39.97 340 THR A CA 1
ATOM 2720 C C . THR A 1 340 ? -48.375 -29.766 -22.344 1 39.97 340 THR A C 1
ATOM 2722 O O . THR A 1 340 ? -49.156 -29.156 -21.609 1 39.97 340 THR A O 1
ATOM 2725 N N . GLU A 1 341 ? -47.5 -29.141 -22.953 1 48.28 341 GLU A N 1
ATOM 2726 C CA . GLU A 1 341 ? -47.438 -27.703 -23.219 1 48.28 341 GLU A CA 1
ATOM 2727 C C . GLU A 1 341 ? -48.812 -27.141 -23.5 1 48.28 341 GLU A C 1
ATOM 2729 O O . GLU A 1 341 ? -49.031 -25.938 -23.406 1 48.28 341 GLU A O 1
ATOM 2734 N N . HIS A 1 342 ? -49.844 -28.047 -23.781 1 47.44 342 HIS A N 1
ATOM 2735 C CA . HIS A 1 342 ? -51.156 -27.547 -24.141 1 47.44 342 HIS A CA 1
ATOM 2736 C C . HIS A 1 342 ? -52.094 -27.594 -22.938 1 47.44 342 HIS A C 1
ATOM 2738 O O . HIS A 1 342 ? -53.312 -27.5 -23.109 1 47.44 342 HIS A O 1
ATOM 2744 N N . VAL A 1 343 ? -51.562 -27.969 -21.812 1 51.84 343 VAL A N 1
ATOM 2745 C CA . VAL A 1 343 ? -52.562 -28.016 -20.719 1 51.84 343 VAL A CA 1
ATOM 2746 C C . VAL A 1 343 ? -52.812 -26.609 -20.203 1 51.84 343 VAL A C 1
ATOM 2748 O O . VAL A 1 343 ? -51.875 -25.797 -20.078 1 51.84 343 VAL A O 1
ATOM 2751 N N . ASP A 1 344 ? -54 -26.219 -20.219 1 60.22 344 ASP A N 1
ATOM 2752 C CA . ASP A 1 344 ? -54.5 -24.922 -19.75 1 60.22 344 ASP A CA 1
ATOM 2753 C C . ASP A 1 344 ? -53.969 -24.609 -18.344 1 60.22 344 ASP A C 1
ATOM 2755 O O . ASP A 1 344 ? -53.719 -25.531 -17.562 1 60.22 344 ASP A O 1
ATOM 2759 N N . GLU A 1 345 ? -53.5 -23.422 -18.094 1 65.25 345 GLU A N 1
ATOM 2760 C CA . GLU A 1 345 ? -52.906 -22.906 -16.875 1 65.25 345 GLU A CA 1
ATOM 2761 C C . GLU A 1 345 ? -53.656 -23.406 -15.641 1 65.25 345 GLU A C 1
ATOM 2763 O O . GLU A 1 345 ? -53.062 -23.703 -14.609 1 65.25 345 GLU A O 1
ATOM 2768 N N . TYR A 1 346 ? -54.906 -23.578 -15.781 1 70.25 346 TYR A N 1
ATOM 2769 C CA . TYR A 1 346 ? -55.719 -24.031 -14.664 1 70.25 346 TYR A CA 1
ATOM 2770 C C . TYR A 1 346 ? -55.5 -25.5 -14.367 1 70.25 346 TYR A C 1
ATOM 2772 O O . TYR A 1 346 ? -55.375 -25.906 -13.211 1 70.25 346 TYR A O 1
ATOM 2780 N N . LYS A 1 347 ? -55.438 -26.328 -15.383 1 68.81 347 LYS A N 1
ATOM 2781 C CA . LYS A 1 347 ? -55.188 -27.75 -15.211 1 68.81 347 LYS A CA 1
ATOM 2782 C C . LYS A 1 347 ? -53.781 -28.016 -14.695 1 68.81 347 LYS A C 1
ATOM 2784 O O . LYS A 1 347 ? -53.562 -28.906 -13.875 1 68.81 347 LYS A O 1
ATOM 2789 N N . ALA A 1 348 ? -52.844 -27.203 -15.117 1 66.25 348 ALA A N 1
ATOM 2790 C CA . ALA A 1 348 ? -51.469 -27.281 -14.617 1 66.25 348 ALA A CA 1
ATOM 2791 C C . ALA A 1 348 ? -51.438 -27.016 -13.109 1 66.25 348 ALA A C 1
ATOM 2793 O O . ALA A 1 348 ? -50.719 -27.703 -12.375 1 66.25 348 ALA A O 1
ATOM 2794 N N . LEU A 1 349 ? -52.062 -26 -12.648 1 70.06 349 LEU A N 1
ATOM 2795 C CA . LEU A 1 349 ? -52.188 -25.688 -11.234 1 70.06 349 LEU A CA 1
ATOM 2796 C C . LEU A 1 349 ? -52.781 -26.859 -10.461 1 70.06 349 LEU A C 1
ATOM 2798 O O . LEU A 1 349 ? -52.312 -27.203 -9.383 1 70.06 349 LEU A O 1
ATOM 2802 N N . GLU A 1 350 ? -53.844 -27.469 -10.93 1 70.25 350 GLU A N 1
ATOM 2803 C CA . GLU A 1 350 ? -54.5 -28.594 -10.281 1 70.25 350 GLU A CA 1
ATOM 2804 C C . GLU A 1 350 ? -53.594 -29.797 -10.188 1 70.25 350 GLU A C 1
ATOM 2806 O O . GLU A 1 350 ? -53.531 -30.469 -9.148 1 70.25 350 GLU A O 1
ATOM 2811 N N . LEU A 1 351 ? -52.875 -30.078 -11.219 1 66.38 351 LEU A N 1
ATOM 2812 C CA . LEU A 1 351 ? -51.969 -31.234 -11.242 1 66.38 351 LEU A CA 1
ATOM 2813 C C . LEU A 1 351 ? -50.812 -31.031 -10.273 1 66.38 351 LEU A C 1
ATOM 2815 O O . LEU A 1 351 ? -50.344 -31.984 -9.633 1 66.38 351 LEU A O 1
ATOM 2819 N N . TYR A 1 352 ? -50.375 -29.781 -10.141 1 65 352 TYR A N 1
ATOM 2820 C CA . TYR A 1 352 ? -49.25 -29.453 -9.281 1 65 352 TYR A CA 1
ATOM 2821 C C . TYR A 1 352 ? -49.625 -29.578 -7.812 1 65 352 TYR A C 1
ATOM 2823 O O . TYR A 1 352 ? -48.812 -30.031 -7 1 65 352 TYR A O 1
ATOM 2831 N N . TYR A 1 353 ? -50.812 -29.219 -7.512 1 63.41 353 TYR A N 1
ATOM 2832 C CA . TYR A 1 353 ? -51.156 -29.156 -6.098 1 63.41 353 TYR A CA 1
ATOM 2833 C C . TYR A 1 353 ? -51.969 -30.391 -5.684 1 63.41 353 TYR A C 1
ATOM 2835 O O . TYR A 1 353 ? -52.281 -30.562 -4.504 1 63.41 353 TYR A O 1
ATOM 2843 N N . GLU A 1 354 ? -52.281 -31.281 -6.605 1 64.06 354 GLU A N 1
ATOM 2844 C CA . GLU A 1 354 ? -53.188 -32.406 -6.34 1 64.06 354 GLU A CA 1
ATOM 2845 C C . GLU A 1 354 ? -52.688 -33.25 -5.16 1 64.06 354 GLU A C 1
ATOM 2847 O O . GLU A 1 354 ? -53.469 -33.75 -4.371 1 64.06 354 GLU A O 1
ATOM 2852 N N . ASP A 1 355 ? -51.438 -33.438 -4.977 1 57.72 355 ASP A N 1
ATOM 2853 C CA . ASP A 1 355 ? -50.969 -34.344 -3.943 1 57.72 355 ASP A CA 1
ATOM 2854 C C . ASP A 1 355 ? -50.562 -33.562 -2.688 1 57.72 355 ASP A C 1
ATOM 2856 O O . ASP A 1 355 ? -49.938 -34.156 -1.775 1 57.72 355 ASP A O 1
ATOM 2860 N N . LYS A 1 356 ? -50.75 -32.344 -2.686 1 58.66 356 LYS A N 1
ATOM 2861 C CA . LYS A 1 356 ? -50.312 -31.578 -1.513 1 58.66 356 LYS A CA 1
ATOM 2862 C C . LYS A 1 356 ? -51.469 -31.391 -0.525 1 58.66 356 LYS A C 1
ATOM 2864 O O . LYS A 1 356 ? -52.625 -31.438 -0.91 1 58.66 356 LYS A O 1
ATOM 2869 N N . ASP A 1 357 ? -51.062 -31.391 0.672 1 63.78 357 ASP A N 1
ATOM 2870 C CA . ASP A 1 357 ? -52.062 -31.047 1.703 1 63.78 357 ASP A CA 1
ATOM 2871 C C . ASP A 1 357 ? -52.656 -29.672 1.436 1 63.78 357 ASP A C 1
ATOM 2873 O O . ASP A 1 357 ? -51.969 -28.75 1.013 1 63.78 357 ASP A O 1
ATOM 2877 N N . ASN A 1 358 ? -54.031 -29.469 1.544 1 65.12 358 ASN A N 1
ATOM 2878 C CA . ASN A 1 358 ? -54.875 -28.281 1.333 1 65.12 358 ASN A CA 1
ATOM 2879 C C . ASN A 1 358 ? -54.938 -27.891 -0.141 1 65.12 358 ASN A C 1
ATOM 2881 O O . ASN A 1 358 ? -55 -26.719 -0.474 1 65.12 358 ASN A O 1
ATOM 2885 N N . ALA A 1 359 ? -54.625 -28.938 -1 1 65.44 359 ALA A N 1
ATOM 2886 C CA . ALA A 1 359 ? -54.594 -28.766 -2.451 1 65.44 359 ALA A CA 1
ATOM 2887 C C . ALA A 1 359 ? -55.75 -27.906 -2.945 1 65.44 359 ALA A C 1
ATOM 2889 O O . ALA A 1 359 ? -55.562 -27.016 -3.775 1 65.44 359 ALA A O 1
ATOM 2890 N N . ASP A 1 360 ? -56.812 -28.125 -2.357 1 72.31 360 ASP A N 1
ATOM 2891 C CA . ASP A 1 360 ? -58 -27.406 -2.807 1 72.31 360 ASP A CA 1
ATOM 2892 C C . ASP A 1 360 ? -57.844 -25.906 -2.547 1 72.31 360 ASP A C 1
ATOM 2894 O O . ASP A 1 360 ? -58.188 -25.094 -3.402 1 72.31 360 ASP A O 1
ATOM 2898 N N . GLU A 1 361 ? -57.375 -25.594 -1.368 1 71.44 361 GLU A N 1
ATOM 2899 C CA . GLU A 1 361 ? -57.219 -24.188 -1.024 1 71.44 361 GLU A CA 1
ATOM 2900 C C . GLU A 1 361 ? -56.125 -23.547 -1.868 1 71.44 361 GLU A C 1
ATOM 2902 O O . GLU A 1 361 ? -56.281 -22.406 -2.336 1 71.44 361 GLU A O 1
ATOM 2907 N N . LEU A 1 362 ? -55.125 -24.25 -2.047 1 70.06 362 LEU A N 1
ATOM 2908 C CA . LEU A 1 362 ? -54 -23.719 -2.809 1 70.06 362 LEU A CA 1
ATOM 2909 C C . LEU A 1 362 ? -54.344 -23.625 -4.289 1 70.06 362 LEU A C 1
ATOM 2911 O O . LEU A 1 362 ? -53.969 -22.656 -4.961 1 70.06 362 LEU A O 1
ATOM 2915 N N . ILE A 1 363 ? -55.062 -24.609 -4.766 1 72.62 363 ILE A N 1
ATOM 2916 C CA . ILE A 1 363 ? -55.531 -24.562 -6.141 1 72.62 363 ILE A CA 1
ATOM 2917 C C . ILE A 1 363 ? -56.469 -23.375 -6.32 1 72.62 363 ILE A C 1
ATOM 2919 O O . ILE A 1 363 ? -56.375 -22.641 -7.309 1 72.62 363 ILE A O 1
ATOM 2923 N N . GLU A 1 364 ? -57.25 -23.188 -5.273 1 75.38 364 GLU A N 1
ATOM 2924 C CA . GLU A 1 364 ? -58.156 -22.047 -5.34 1 75.38 364 GLU A CA 1
ATOM 2925 C C . GLU A 1 364 ? -57.406 -20.719 -5.293 1 75.38 364 GLU A C 1
ATOM 2927 O O . GLU A 1 364 ? -57.719 -19.781 -6.027 1 75.38 364 GLU A O 1
ATOM 2932 N N . LEU A 1 365 ? -56.438 -20.672 -4.5 1 73.56 365 LEU A N 1
ATOM 2933 C CA . LEU A 1 365 ? -55.594 -19.469 -4.449 1 73.56 365 LEU A CA 1
ATOM 2934 C C . LEU A 1 365 ? -54.812 -19.297 -5.746 1 73.56 365 LEU A C 1
ATOM 2936 O O . LEU A 1 365 ? -54.688 -18.188 -6.25 1 73.56 365 LEU A O 1
ATOM 2940 N N . GLY A 1 366 ? -54.312 -20.344 -6.285 1 73 366 GLY A N 1
ATOM 2941 C CA . GLY A 1 366 ? -53.656 -20.312 -7.57 1 73 366 GLY A CA 1
ATOM 2942 C C . GLY A 1 366 ? -54.531 -19.875 -8.711 1 73 366 GLY A C 1
ATOM 2943 O O . GLY A 1 366 ? -54.125 -19.094 -9.578 1 73 366 GLY A O 1
ATOM 2944 N N . LYS A 1 367 ? -55.688 -20.422 -8.742 1 74.56 367 LYS A N 1
ATOM 2945 C CA . LYS A 1 367 ? -56.656 -20 -9.75 1 74.56 367 LYS A CA 1
ATOM 2946 C C . LYS A 1 367 ? -56.906 -18.5 -9.648 1 74.56 367 LYS A C 1
ATOM 2948 O O . LYS A 1 367 ? -57.031 -17.812 -10.672 1 74.56 367 LYS A O 1
ATOM 2953 N N . GLU A 1 368 ? -56.969 -18.031 -8.406 1 72.88 368 GLU A N 1
ATOM 2954 C CA . GLU A 1 368 ? -57.156 -16.594 -8.219 1 72.88 368 GLU A CA 1
ATOM 2955 C C . GLU A 1 368 ? -55.969 -15.805 -8.766 1 72.88 368 GLU A C 1
ATOM 2957 O O . GLU A 1 368 ? -56.156 -14.75 -9.367 1 72.88 368 GLU A O 1
ATOM 2962 N N . ILE A 1 369 ? -54.875 -16.281 -8.594 1 72.31 369 ILE A N 1
ATOM 2963 C CA . ILE A 1 369 ? -53.656 -15.609 -9.078 1 72.31 369 ILE A CA 1
ATOM 2964 C C . ILE A 1 369 ? -53.625 -15.656 -10.602 1 72.31 369 ILE A C 1
ATOM 2966 O O . ILE A 1 369 ? -53.312 -14.656 -11.25 1 72.31 369 ILE A O 1
ATOM 2970 N N . ILE A 1 370 ? -53.969 -16.797 -11.18 1 71.56 370 ILE A N 1
ATOM 2971 C CA . ILE A 1 370 ? -54 -16.906 -12.633 1 71.56 370 ILE A CA 1
ATOM 2972 C C . ILE A 1 370 ? -55.031 -15.9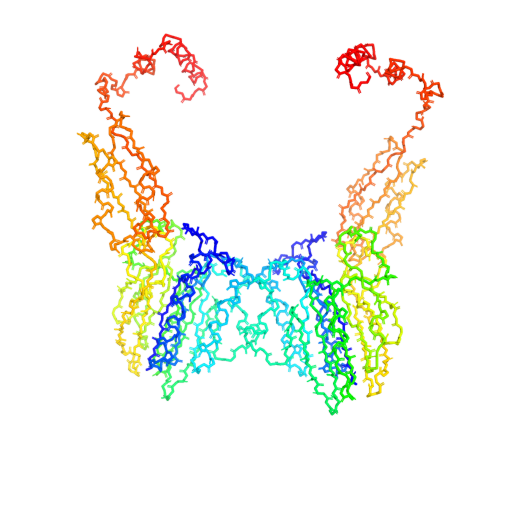38 -13.203 1 71.56 370 ILE A C 1
ATOM 2974 O O . ILE A 1 370 ? -54.781 -15.25 -14.188 1 71.56 370 ILE A O 1
ATOM 2978 N N . GLU A 1 371 ? -56.094 -15.812 -12.539 1 73.12 371 GLU A N 1
ATOM 2979 C CA . GLU A 1 371 ? -57.125 -14.875 -12.984 1 73.12 371 GLU A CA 1
ATOM 2980 C C . GLU A 1 371 ? -56.656 -13.43 -12.859 1 73.12 371 GLU A C 1
ATOM 2982 O O . GLU A 1 371 ? -56.906 -12.609 -13.734 1 73.12 371 GLU A O 1
ATOM 2987 N N . GLN A 1 372 ? -55.969 -13.195 -11.805 1 69.75 372 GLN A N 1
ATOM 2988 C CA . GLN A 1 372 ? -55.406 -11.859 -11.664 1 69.75 372 GLN A CA 1
ATOM 2989 C C . GLN A 1 372 ? -54.344 -11.586 -12.727 1 69.75 372 GLN A C 1
ATOM 2991 O O . GLN A 1 372 ? -54.312 -10.492 -13.305 1 69.75 372 GLN A O 1
ATOM 2996 N N . LEU A 1 373 ? -53.688 -12.531 -13.031 1 67.06 373 LEU A N 1
ATOM 2997 C CA . LEU A 1 373 ? -52.625 -12.367 -14.039 1 67.06 373 LEU A CA 1
ATOM 2998 C C . LEU A 1 373 ? -53.25 -12.211 -15.43 1 67.06 373 LEU A C 1
ATOM 3000 O O . LEU A 1 373 ? -52.75 -11.43 -16.25 1 67.06 373 LEU A O 1
ATOM 3004 N N . LYS A 1 374 ? -54.219 -12.914 -15.727 1 66.94 374 LYS A N 1
ATOM 3005 C CA . LYS A 1 374 ? -54.969 -12.734 -16.984 1 66.94 374 LYS A CA 1
ATOM 3006 C C . LYS A 1 374 ? -55.594 -11.344 -17.062 1 66.94 374 LYS A C 1
ATOM 3008 O O . LYS A 1 374 ? -55.531 -10.703 -18.109 1 66.94 374 LYS A O 1
ATOM 3013 N N . LYS A 1 375 ? -56 -10.953 -15.945 1 68.5 375 LYS A N 1
ATOM 3014 C CA . LYS A 1 375 ? -56.562 -9.609 -15.906 1 68.5 375 LYS A CA 1
ATOM 3015 C C . LYS A 1 375 ? -55.5 -8.547 -16.109 1 68.5 375 LYS A C 1
ATOM 3017 O O . LYS A 1 375 ? -55.781 -7.5 -16.703 1 68.5 375 LYS A O 1
ATOM 3022 N N . GLU A 1 376 ? -54.281 -8.898 -15.734 1 67.94 376 GLU A N 1
ATOM 3023 C CA . GLU A 1 376 ? -53.156 -7.965 -15.883 1 67.94 376 GLU A CA 1
ATOM 3024 C C . GLU A 1 376 ? -52.406 -8.211 -17.188 1 67.94 376 GLU A C 1
ATOM 3026 O O . GLU A 1 376 ? -51.438 -7.504 -17.5 1 67.94 376 GLU A O 1
ATOM 3031 N N . GLY A 1 377 ? -52.844 -9.094 -17.953 1 66.56 377 GLY A N 1
ATOM 3032 C CA . GLY A 1 377 ? -52.281 -9.367 -19.281 1 66.56 377 GLY A CA 1
ATOM 3033 C C . GLY A 1 377 ? -50.906 -10.023 -19.219 1 66.56 377 GLY A C 1
ATOM 3034 O O . GLY A 1 377 ? -50.156 -9.93 -20.172 1 66.56 377 GLY A O 1
ATOM 3035 N N . LYS A 1 378 ? -50.719 -10.664 -18.219 1 56.62 378 LYS A N 1
ATOM 3036 C CA . LYS A 1 378 ? -49.375 -11.211 -18.078 1 56.62 378 LYS A CA 1
ATOM 3037 C C . LYS A 1 378 ? -49.344 -12.672 -18.5 1 56.62 378 LYS A C 1
ATOM 3039 O O . LYS A 1 378 ? -48.25 -13.25 -18.656 1 56.62 378 LYS A O 1
ATOM 3044 N N . ILE A 1 379 ? -50.562 -13.414 -18.484 1 61.88 379 ILE A N 1
ATOM 3045 C CA . ILE A 1 379 ? -50.719 -14.734 -19.078 1 61.88 379 ILE A CA 1
ATOM 3046 C C . ILE A 1 379 ? -52.062 -14.797 -19.844 1 61.88 379 ILE A C 1
ATOM 3048 O O . ILE A 1 379 ? -53 -14.094 -19.5 1 61.88 379 ILE A O 1
ATOM 3052 N N . MET B 1 1 ? 24.203 20.562 13.695 1 97.12 1 MET B N 1
ATOM 3053 C CA . MET B 1 1 ? 23.453 19.875 12.641 1 97.12 1 MET B CA 1
ATOM 3054 C C . MET B 1 1 ? 22.047 20.453 12.492 1 97.12 1 MET B C 1
ATOM 3056 O O . MET B 1 1 ? 21.297 20.531 13.469 1 97.12 1 MET B O 1
ATOM 3060 N N . LYS B 1 2 ? 21.672 20.891 11.266 1 97.69 2 LYS B N 1
ATOM 3061 C CA . LYS B 1 2 ? 20.312 21.359 11 1 97.69 2 LYS B CA 1
ATOM 3062 C C . LYS B 1 2 ? 19.391 20.188 10.672 1 97.69 2 LYS B C 1
ATOM 3064 O O . LYS B 1 2 ? 19.75 19.312 9.867 1 97.69 2 LYS B O 1
ATOM 3069 N N . ILE B 1 3 ? 18.234 20.172 11.352 1 98.75 3 ILE B N 1
ATOM 3070 C CA . ILE B 1 3 ? 17.25 19.109 11.195 1 98.75 3 ILE B CA 1
ATOM 3071 C C . ILE B 1 3 ? 15.883 19.719 10.906 1 98.75 3 ILE B C 1
ATOM 3073 O O . ILE B 1 3 ? 15.414 20.594 11.633 1 98.75 3 ILE B O 1
ATOM 3077 N N . LEU B 1 4 ? 15.328 19.359 9.805 1 98.94 4 LEU B N 1
ATOM 3078 C CA . LEU B 1 4 ? 13.93 19.703 9.555 1 98.94 4 LEU B CA 1
ATOM 3079 C C . LEU B 1 4 ? 13 18.625 10.125 1 98.94 4 LEU B C 1
ATOM 3081 O O . LEU B 1 4 ? 13.125 17.453 9.797 1 98.94 4 LEU B O 1
ATOM 3085 N N . ALA B 1 5 ? 12.102 19.078 11.023 1 98.94 5 ALA B N 1
ATOM 3086 C CA . ALA B 1 5 ? 11.203 18.156 11.719 1 98.94 5 ALA B CA 1
ATOM 3087 C C . ALA B 1 5 ? 9.75 18.422 11.344 1 98.94 5 ALA B C 1
ATOM 3089 O O . ALA B 1 5 ? 9.297 19.562 11.352 1 98.94 5 ALA B O 1
ATOM 3090 N N . PHE B 1 6 ? 9.008 17.344 10.953 1 98.88 6 PHE B N 1
ATOM 3091 C CA . PHE B 1 6 ? 7.582 17.469 10.703 1 98.88 6 PHE B CA 1
ATOM 3092 C C . PHE B 1 6 ? 6.84 16.203 11.109 1 98.88 6 PHE B C 1
ATOM 3094 O O . PHE B 1 6 ? 7.469 15.188 11.43 1 98.88 6 PHE B O 1
ATOM 3101 N N . ALA B 1 7 ? 5.527 16.281 11.227 1 98.56 7 ALA B N 1
ATOM 3102 C CA . ALA B 1 7 ? 4.699 15.156 11.664 1 98.56 7 ALA B CA 1
ATOM 3103 C C . ALA B 1 7 ? 3.26 15.32 11.188 1 98.56 7 ALA B C 1
ATOM 3105 O O . ALA B 1 7 ? 2.914 16.328 10.57 1 98.56 7 ALA B O 1
ATOM 3106 N N . ASP B 1 8 ? 2.502 14.273 11.336 1 97.94 8 ASP B N 1
ATOM 3107 C CA . ASP B 1 8 ? 1.048 14.289 11.195 1 97.94 8 ASP B CA 1
ATOM 3108 C C . ASP B 1 8 ? 0.635 14.828 9.828 1 97.94 8 ASP B C 1
ATOM 3110 O O . ASP B 1 8 ? -0.195 15.734 9.734 1 97.94 8 ASP B O 1
ATOM 3114 N N . PHE B 1 9 ? 1.215 14.25 8.828 1 98.69 9 PHE B N 1
ATOM 3115 C CA . PHE B 1 9 ? 0.967 14.641 7.449 1 98.69 9 PHE B CA 1
ATOM 3116 C C . PHE B 1 9 ? -0.427 14.219 7.004 1 98.69 9 PHE B C 1
ATOM 3118 O O . PHE B 1 9 ? -1.083 14.922 6.234 1 98.69 9 PHE B O 1
ATOM 3125 N N . HIS B 1 10 ? -0.872 13.07 7.422 1 98.38 10 HIS B N 1
ATOM 3126 C CA . HIS B 1 10 ? -2.225 12.555 7.234 1 98.38 10 HIS B CA 1
ATOM 3127 C C . HIS B 1 10 ? -2.629 12.578 5.766 1 98.38 10 HIS B C 1
ATOM 3129 O O . HIS B 1 10 ? -3.721 13.039 5.426 1 98.38 10 HIS B O 1
ATOM 3135 N N . LEU B 1 11 ? -1.734 12.141 4.961 1 98.69 11 LEU B N 1
ATOM 3136 C CA . LEU B 1 11 ? -2.074 12.008 3.549 1 98.69 11 LEU B CA 1
ATOM 3137 C C . LEU B 1 11 ? -3.289 11.102 3.367 1 98.69 11 LEU B C 1
ATOM 3139 O O . LEU B 1 11 ? -3.33 9.992 3.904 1 98.69 11 LEU B O 1
ATOM 3143 N N . GLY B 1 12 ? -4.281 11.602 2.643 1 98.06 12 GLY B N 1
ATOM 3144 C CA . GLY B 1 12 ? -5.5 10.836 2.422 1 98.06 12 GLY B CA 1
ATOM 3145 C C . GLY B 1 12 ? -6.73 11.5 3.012 1 98.06 12 GLY B C 1
ATOM 3146 O O . GLY B 1 12 ? -7.852 11.031 2.809 1 98.06 12 GLY B O 1
ATOM 3147 N N . VAL B 1 13 ? -6.562 12.578 3.797 1 97.44 13 VAL B N 1
ATOM 3148 C CA . VAL B 1 13 ? -7.711 13.352 4.258 1 97.44 13 VAL B CA 1
ATOM 3149 C C . VAL B 1 13 ? -8.469 13.914 3.055 1 97.44 13 VAL B C 1
ATOM 3151 O O . VAL B 1 13 ? -7.871 14.57 2.195 1 97.44 13 VAL B O 1
ATOM 3154 N N . THR B 1 14 ? -9.719 13.648 2.996 1 96.12 14 THR B N 1
ATOM 3155 C CA . THR B 1 14 ? -10.492 14.102 1.846 1 96.12 14 THR B CA 1
ATOM 3156 C C . THR B 1 14 ? -11.703 14.914 2.297 1 96.12 14 THR B C 1
ATOM 3158 O O . THR B 1 14 ? -12.43 15.469 1.468 1 96.12 14 THR B O 1
ATOM 3161 N N . ALA B 1 15 ? -11.859 14.984 3.588 1 92 15 ALA B N 1
ATOM 3162 C CA . ALA B 1 15 ? -13.008 15.719 4.105 1 92 15 ALA B CA 1
ATOM 3163 C C . ALA B 1 15 ? -13.078 17.125 3.52 1 92 15 ALA B C 1
ATOM 3165 O O . ALA B 1 15 ? -12.055 17.812 3.414 1 92 15 ALA B O 1
ATOM 3166 N N . TYR B 1 16 ? -14.25 17.5 3.117 1 90.81 16 TYR B N 1
ATOM 3167 C CA . TYR B 1 16 ? -14.555 18.859 2.639 1 90.81 16 TYR B CA 1
ATOM 3168 C C . TYR B 1 16 ? -13.906 19.109 1.283 1 90.81 16 TYR B C 1
ATOM 3170 O O . TYR B 1 16 ? -13.875 20.25 0.806 1 90.81 16 TYR B O 1
ATOM 3178 N N . GLY B 1 17 ? -13.273 18.078 0.675 1 92.81 17 GLY B N 1
ATOM 3179 C CA . GLY B 1 17 ? -12.641 18.234 -0.625 1 92.81 17 GLY B CA 1
ATOM 3180 C C . GLY B 1 17 ? -13.5 17.734 -1.771 1 92.81 17 GLY B C 1
ATOM 3181 O O . GLY B 1 17 ? -14.656 17.344 -1.565 1 92.81 17 GLY B O 1
ATOM 3182 N N . ARG B 1 18 ? -12.969 17.922 -2.932 1 92.44 18 ARG B N 1
ATOM 3183 C CA . ARG B 1 18 ? -13.594 17.422 -4.148 1 92.44 18 ARG B CA 1
ATOM 3184 C C . ARG B 1 18 ? -12.562 16.734 -5.043 1 92.44 18 ARG B C 1
ATOM 3186 O O . ARG B 1 18 ? -11.359 16.969 -4.914 1 92.44 18 ARG B O 1
ATOM 3193 N N . ILE B 1 19 ? -13.055 15.898 -5.926 1 94.69 19 ILE B N 1
ATOM 3194 C CA . ILE B 1 19 ? -12.156 15.219 -6.855 1 94.69 19 ILE B CA 1
ATOM 3195 C C . ILE B 1 19 ? -11.711 16.188 -7.941 1 94.69 19 ILE B C 1
ATOM 3197 O O . ILE B 1 19 ? -12.539 16.859 -8.57 1 94.69 19 ILE B O 1
ATOM 3201 N N . ASP B 1 20 ? -10.438 16.312 -8.094 1 94.88 20 ASP B N 1
ATOM 3202 C CA . ASP B 1 20 ? -9.883 17.062 -9.211 1 94.88 20 ASP B CA 1
ATOM 3203 C C . ASP B 1 20 ? -9.93 16.266 -10.508 1 94.88 20 ASP B C 1
ATOM 3205 O O . ASP B 1 20 ? -9.344 15.188 -10.594 1 94.88 20 ASP B O 1
ATOM 3209 N N . PRO B 1 21 ? -10.586 16.719 -11.469 1 92.06 21 PRO B N 1
ATOM 3210 C CA . PRO B 1 21 ? -10.812 15.914 -12.68 1 92.06 21 PRO B CA 1
ATOM 3211 C C . PRO B 1 21 ? -9.523 15.648 -13.453 1 92.06 21 PRO B C 1
ATOM 3213 O O . PRO B 1 21 ? -9.438 14.68 -14.211 1 92.06 21 PRO B O 1
ATOM 3216 N N . GLU B 1 22 ? -8.539 16.484 -13.305 1 92.62 22 GLU B N 1
ATOM 3217 C CA . GLU B 1 22 ? -7.297 16.328 -14.055 1 92.62 22 GLU B CA 1
ATOM 3218 C C . GLU B 1 22 ? -6.43 15.227 -13.453 1 92.62 22 GLU B C 1
ATOM 3220 O O . GLU B 1 22 ? -5.859 14.414 -14.188 1 92.62 22 GLU B O 1
ATOM 3225 N N . THR B 1 23 ? -6.41 15.117 -12.156 1 93.25 23 THR B N 1
ATOM 3226 C CA . THR B 1 23 ? -5.496 14.203 -11.492 1 93.25 23 THR B CA 1
ATOM 3227 C C . THR B 1 23 ? -6.25 13.008 -10.914 1 93.25 23 THR B C 1
ATOM 3229 O O . THR B 1 23 ? -5.645 11.992 -10.547 1 93.25 23 THR B O 1
ATOM 3232 N N . ASN B 1 24 ? -7.551 13.18 -10.789 1 93.44 24 ASN B N 1
ATOM 3233 C CA . ASN B 1 24 ? -8.422 12.203 -10.141 1 93.44 24 ASN B CA 1
ATOM 3234 C C . ASN B 1 24 ? -8.109 12.078 -8.648 1 93.44 24 ASN B C 1
ATOM 3236 O O . ASN B 1 24 ? -8.477 11.086 -8.016 1 93.44 24 ASN B O 1
ATOM 3240 N N . LEU B 1 25 ? -7.387 13.031 -8.125 1 96.38 25 LEU B N 1
ATOM 3241 C CA . LEU B 1 25 ? -7.121 13.102 -6.691 1 96.38 25 LEU B CA 1
ATOM 3242 C C . LEU B 1 25 ? -8.039 14.117 -6.02 1 96.38 25 LEU B C 1
ATOM 3244 O O . LEU B 1 25 ? -8.539 15.039 -6.672 1 96.38 25 LEU B O 1
ATOM 3248 N N . ASN B 1 26 ? -8.273 13.891 -4.766 1 96.88 26 ASN B N 1
ATOM 3249 C CA . ASN B 1 26 ? -9.023 14.859 -3.969 1 96.88 26 ASN B CA 1
ATOM 3250 C C . ASN B 1 26 ? -8.242 16.156 -3.768 1 96.88 26 ASN B C 1
ATOM 3252 O O . ASN B 1 26 ? -7.031 16.125 -3.541 1 96.88 26 ASN B O 1
ATOM 3256 N N . THR B 1 27 ? -8.906 17.281 -3.766 1 96.38 27 THR B N 1
ATOM 3257 C CA . THR B 1 27 ? -8.25 18.578 -3.654 1 96.38 27 THR B CA 1
ATOM 3258 C C . THR B 1 27 ? -7.527 18.703 -2.318 1 96.38 27 THR B C 1
ATOM 3260 O O . THR B 1 27 ? -6.504 19.391 -2.225 1 96.38 27 THR B O 1
ATOM 3263 N N . ARG B 1 28 ? -8.047 18.094 -1.253 1 97.06 28 ARG B N 1
ATOM 3264 C CA . ARG B 1 28 ? -7.363 18.109 0.034 1 97.06 28 ARG B CA 1
ATOM 3265 C C . ARG B 1 28 ? -6.027 17.375 -0.054 1 97.06 28 ARG B C 1
ATOM 3267 O O . ARG B 1 28 ? -5.043 17.797 0.552 1 97.06 28 ARG B O 1
ATOM 3274 N N . VAL B 1 29 ? -6.02 16.344 -0.826 1 98.12 29 VAL B N 1
ATOM 3275 C CA . VAL B 1 29 ? -4.801 15.578 -1.05 1 98.12 29 VAL B CA 1
ATOM 3276 C C . VAL B 1 29 ? -3.803 16.406 -1.85 1 98.12 29 VAL B C 1
ATOM 3278 O O . VAL B 1 29 ? -2.621 16.484 -1.499 1 98.12 29 VAL B O 1
ATOM 3281 N N . LEU B 1 30 ? -4.285 17.047 -2.842 1 97.69 30 LEU B N 1
ATOM 3282 C CA . LEU B 1 30 ? -3.428 17.875 -3.676 1 97.69 30 LEU B CA 1
ATOM 3283 C C . LEU B 1 30 ? -2.791 19 -2.855 1 97.69 30 LEU B C 1
ATOM 3285 O O . LEU B 1 30 ? -1.603 19.281 -3.01 1 97.69 30 LEU B O 1
ATOM 3289 N N . ASN B 1 31 ? -3.57 19.594 -1.982 1 96.81 31 ASN B N 1
ATOM 3290 C CA . ASN B 1 31 ? -3.051 20.641 -1.114 1 96.81 31 ASN B CA 1
ATOM 3291 C C . ASN B 1 31 ? -1.972 20.109 -0.175 1 96.81 31 ASN B C 1
ATOM 3293 O O . ASN B 1 31 ? -0.952 20.766 0.043 1 96.81 31 ASN B O 1
ATOM 3297 N N . ALA B 1 32 ? -2.244 18.969 0.35 1 97.75 32 ALA B N 1
ATOM 3298 C CA . ALA B 1 32 ? -1.254 18.344 1.221 1 97.75 32 ALA B CA 1
ATOM 3299 C C . ALA B 1 32 ? 0.053 18.078 0.474 1 97.75 32 ALA B C 1
ATOM 3301 O O . ALA B 1 32 ? 1.133 18.406 0.975 1 97.75 32 ALA B O 1
ATOM 3302 N N . LEU B 1 33 ? -0.066 17.562 -0.699 1 98.44 33 LEU B N 1
ATOM 3303 C CA . LEU B 1 33 ? 1.116 17.25 -1.495 1 98.44 33 LEU B CA 1
ATOM 3304 C C . LEU B 1 33 ? 1.886 18.516 -1.847 1 98.44 33 LEU B C 1
ATOM 3306 O O . LEU B 1 33 ? 3.119 18.531 -1.829 1 98.44 33 LEU B O 1
ATOM 3310 N N . LYS B 1 34 ? 1.196 19.562 -2.094 1 97.75 34 LYS B N 1
ATOM 3311 C CA . LYS B 1 34 ? 1.837 20.844 -2.367 1 97.75 34 LYS B CA 1
ATOM 3312 C C . LYS B 1 34 ? 2.639 21.312 -1.161 1 97.75 34 LYS B C 1
ATOM 3314 O O . LYS B 1 34 ? 3.756 21.828 -1.311 1 97.75 34 LYS B O 1
ATOM 3319 N N . SER B 1 35 ? 2.051 21.188 -0.037 1 98.19 35 SER B N 1
ATOM 3320 C CA . SER B 1 35 ? 2.74 21.578 1.184 1 98.19 35 SER B CA 1
ATOM 3321 C C . SER B 1 35 ? 4 20.75 1.408 1 98.19 35 SER B C 1
ATOM 3323 O O . SER B 1 35 ? 5.027 21.281 1.834 1 98.19 35 SER B O 1
ATOM 3325 N N . LEU B 1 36 ? 3.938 19.484 1.145 1 98.69 36 LEU B N 1
ATOM 3326 C CA . LEU B 1 36 ? 5.102 18.625 1.282 1 98.69 36 LEU B CA 1
ATOM 3327 C C . LEU B 1 36 ? 6.199 19.016 0.3 1 98.69 36 LEU B C 1
ATOM 3329 O O . LEU B 1 36 ? 7.375 19.062 0.658 1 98.69 36 LEU B O 1
ATOM 3333 N N . ASP B 1 37 ? 5.781 19.297 -0.891 1 98.69 37 ASP B N 1
ATOM 3334 C CA . ASP B 1 37 ? 6.734 19.766 -1.891 1 98.69 37 ASP B CA 1
ATOM 3335 C C . ASP B 1 37 ? 7.43 21.047 -1.427 1 98.69 37 ASP B C 1
ATOM 3337 O O . ASP B 1 37 ? 8.648 21.172 -1.544 1 98.69 37 ASP B O 1
ATOM 3341 N N . GLU B 1 38 ? 6.641 21.953 -0.895 1 98.44 38 GLU B N 1
ATOM 3342 C CA . GLU B 1 38 ? 7.195 23.203 -0.4 1 98.44 38 GLU B CA 1
ATOM 3343 C C . GLU B 1 38 ? 8.203 22.969 0.718 1 98.44 38 GLU B C 1
ATOM 3345 O O . GLU B 1 38 ? 9.258 2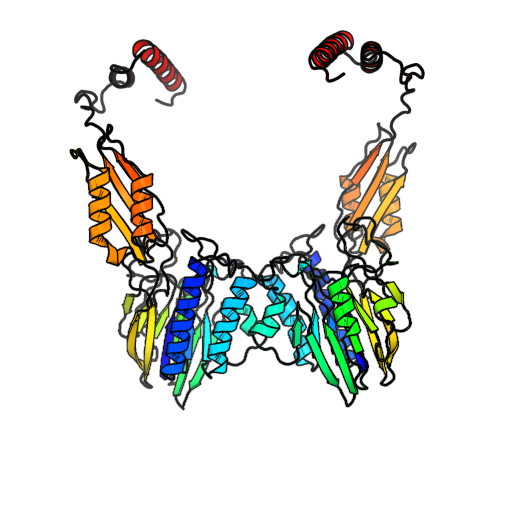3.594 0.76 1 98.44 38 GLU B O 1
ATOM 3350 N N . MET B 1 39 ? 7.898 22.094 1.578 1 98.75 39 MET B N 1
ATOM 3351 C CA . MET B 1 39 ? 8.789 21.781 2.693 1 98.75 39 MET B CA 1
ATOM 3352 C C . MET B 1 39 ? 10.094 21.172 2.191 1 98.75 39 MET B C 1
ATOM 3354 O O . MET B 1 39 ? 11.172 21.562 2.637 1 98.75 39 MET B O 1
ATOM 3358 N N . ILE B 1 40 ? 9.984 20.234 1.264 1 98.81 40 ILE B N 1
ATOM 3359 C CA . ILE B 1 40 ? 11.164 19.562 0.732 1 98.81 40 ILE B CA 1
ATOM 3360 C C . ILE B 1 40 ? 12.016 20.562 -0.045 1 98.81 40 ILE B C 1
ATOM 3362 O O . ILE B 1 40 ? 13.25 20.562 0.071 1 98.81 40 ILE B O 1
ATOM 3366 N N . ASP B 1 41 ? 11.359 21.406 -0.801 1 98.75 41 ASP B N 1
ATOM 3367 C CA . ASP B 1 41 ? 12.078 22.484 -1.489 1 98.75 41 ASP B CA 1
ATOM 3368 C C . ASP B 1 41 ? 12.836 23.359 -0.497 1 98.75 41 ASP B C 1
ATOM 3370 O O . ASP B 1 41 ? 13.984 23.734 -0.747 1 98.75 41 ASP B O 1
ATOM 3374 N N . TYR B 1 42 ? 12.18 23.672 0.556 1 98.75 42 TYR B N 1
ATOM 3375 C CA . TYR B 1 42 ? 12.828 24.469 1.597 1 98.75 42 TYR B CA 1
ATOM 3376 C C . TYR B 1 42 ? 14.094 23.781 2.098 1 98.75 42 TYR B C 1
ATOM 3378 O O . TYR B 1 42 ? 15.148 24.406 2.203 1 98.75 42 TYR B O 1
ATOM 3386 N N . ALA B 1 43 ? 13.984 22.484 2.404 1 98.81 43 ALA B N 1
ATOM 3387 C CA . ALA B 1 43 ? 15.133 21.719 2.902 1 98.81 43 ALA B CA 1
ATOM 3388 C C . ALA B 1 43 ? 16.281 21.75 1.898 1 98.81 43 ALA B C 1
ATOM 3390 O O . ALA B 1 43 ? 17.438 21.984 2.27 1 98.81 43 ALA B O 1
ATOM 3391 N N . ILE B 1 44 ? 15.961 21.516 0.669 1 98.75 44 ILE B N 1
ATOM 3392 C CA . ILE B 1 44 ? 16.969 21.453 -0.387 1 98.75 44 ILE B CA 1
ATOM 3393 C C . ILE B 1 44 ? 17.609 22.828 -0.549 1 98.75 44 ILE B C 1
ATOM 3395 O O . ILE B 1 44 ? 18.844 22.938 -0.564 1 98.75 44 ILE B O 1
ATOM 3399 N N . ASN B 1 45 ? 16.781 23.891 -0.587 1 98.56 45 ASN B N 1
ATOM 3400 C CA . ASN B 1 45 ? 17.281 25.25 -0.816 1 98.56 45 ASN B CA 1
ATOM 3401 C C . ASN B 1 45 ? 18.109 25.75 0.356 1 98.56 45 ASN B C 1
ATOM 3403 O O . ASN B 1 45 ? 19.094 26.469 0.16 1 98.56 45 ASN B O 1
ATOM 3407 N N . LYS B 1 46 ? 17.734 25.359 1.528 1 98.38 46 LYS B N 1
ATOM 3408 C CA . LYS B 1 46 ? 18.453 25.812 2.721 1 98.38 46 LYS B CA 1
ATOM 3409 C C . LYS B 1 46 ? 19.578 24.859 3.084 1 98.38 46 LYS B C 1
ATOM 3411 O O . LYS B 1 46 ? 20.234 25.016 4.117 1 98.38 46 LYS B O 1
ATOM 3416 N N . LYS B 1 47 ? 19.781 23.797 2.295 1 97.81 47 LYS B N 1
ATOM 3417 C CA . LYS B 1 47 ? 20.859 22.812 2.422 1 97.81 47 LYS B CA 1
ATOM 3418 C C . LYS B 1 47 ? 20.766 22.078 3.754 1 97.81 47 LYS B C 1
ATOM 3420 O O . LYS B 1 47 ? 21.797 21.859 4.418 1 97.81 47 LYS B O 1
ATOM 3425 N N . ILE B 1 48 ? 19.578 21.906 4.152 1 98.44 48 ILE B N 1
ATOM 3426 C CA . ILE B 1 48 ? 19.359 21.031 5.305 1 98.44 48 ILE B CA 1
ATOM 3427 C C . ILE B 1 48 ? 19.609 19.578 4.906 1 98.44 48 ILE B C 1
ATOM 3429 O O . ILE B 1 48 ? 19.109 19.109 3.879 1 98.44 48 ILE B O 1
ATOM 3433 N N . LYS B 1 49 ? 20.297 18.844 5.758 1 98 49 LYS B N 1
ATOM 3434 C CA . LYS B 1 49 ? 20.766 17.531 5.316 1 98 49 LYS B CA 1
ATOM 3435 C C . LYS B 1 49 ? 20.031 16.406 6.051 1 98 49 LYS B C 1
ATOM 3437 O O . LYS B 1 49 ? 20.266 15.227 5.793 1 98 49 LYS B O 1
ATOM 3442 N N . VAL B 1 50 ? 19.125 16.797 7.012 1 98.88 50 VAL B N 1
ATOM 3443 C CA . VAL B 1 50 ? 18.391 15.781 7.75 1 98.88 50 VAL B CA 1
ATOM 3444 C C . VAL B 1 50 ? 16.906 16.172 7.844 1 98.88 50 VAL B C 1
ATOM 3446 O O . VAL B 1 50 ? 16.594 17.328 8.164 1 98.88 50 VAL B O 1
ATOM 3449 N N . ILE B 1 51 ? 16.047 15.289 7.516 1 98.94 51 ILE B N 1
ATOM 3450 C CA . ILE B 1 51 ? 14.617 15.422 7.785 1 98.94 51 ILE B CA 1
ATOM 3451 C C . ILE B 1 51 ? 14.188 14.352 8.781 1 98.94 51 ILE B C 1
ATOM 3453 O O . ILE B 1 51 ? 14.477 13.164 8.602 1 98.94 51 ILE B O 1
AT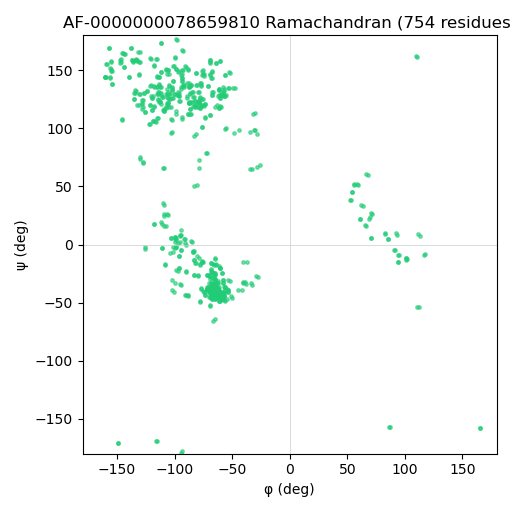OM 3457 N N . ALA B 1 52 ? 13.586 14.773 9.883 1 98.94 52 ALA B N 1
ATOM 3458 C CA . ALA B 1 52 ? 13.023 13.875 10.891 1 98.94 52 ALA B CA 1
ATOM 3459 C C . ALA B 1 52 ? 11.5 13.914 10.875 1 98.94 52 ALA B C 1
ATOM 3461 O O . ALA B 1 52 ? 10.898 14.953 11.164 1 98.94 52 ALA B O 1
ATOM 3462 N N . PHE B 1 53 ? 10.922 12.812 10.562 1 98.94 53 PHE B N 1
ATOM 3463 C CA . PHE B 1 53 ? 9.469 12.688 10.516 1 98.94 53 PHE B CA 1
ATOM 3464 C C . PHE B 1 53 ? 8.953 11.93 11.727 1 98.94 53 PHE B C 1
ATOM 3466 O O . PHE B 1 53 ? 9.352 10.789 11.977 1 98.94 53 PHE B O 1
ATOM 3473 N N . ALA B 1 54 ? 7.957 12.523 12.391 1 98.69 54 ALA B N 1
ATOM 3474 C CA . ALA B 1 54 ? 7.594 11.984 13.703 1 98.69 54 ALA B CA 1
ATOM 3475 C C . ALA B 1 54 ? 6.238 11.289 13.648 1 98.69 54 ALA B C 1
ATOM 3477 O O . ALA B 1 54 ? 5.504 11.273 14.641 1 98.69 54 ALA B O 1
ATOM 3478 N N . GLY B 1 55 ? 5.84 10.797 12.492 1 98.25 55 GLY B N 1
ATOM 3479 C CA . GLY B 1 55 ? 4.762 9.82 12.453 1 98.25 55 GLY B CA 1
ATOM 3480 C C . GLY B 1 55 ? 3.48 10.375 11.852 1 98.25 55 GLY B C 1
ATOM 3481 O O . GLY B 1 55 ? 3.326 11.594 11.719 1 98.25 55 GLY B O 1
ATOM 3482 N N . ASP B 1 56 ? 2.57 9.438 11.438 1 98 56 ASP B N 1
ATOM 3483 C CA . ASP B 1 56 ? 1.257 9.664 10.836 1 98 56 ASP B CA 1
ATOM 3484 C C . ASP B 1 56 ? 1.381 10.305 9.461 1 98 56 ASP B C 1
ATOM 3486 O O . ASP B 1 56 ? 0.82 11.375 9.219 1 98 56 ASP B O 1
ATOM 3490 N N . ALA B 1 57 ? 2.045 9.578 8.625 1 98.75 57 ALA B N 1
ATOM 3491 C CA . ALA B 1 57 ? 2.188 9.977 7.223 1 98.75 57 ALA B CA 1
ATOM 3492 C C . ALA B 1 57 ? 0.846 9.922 6.5 1 98.75 57 ALA B C 1
ATOM 3494 O O . ALA B 1 57 ? 0.561 10.766 5.645 1 98.75 57 ALA B O 1
ATOM 3495 N N . TYR B 1 58 ? 0.074 8.953 6.938 1 98.56 58 TYR B N 1
ATOM 3496 C CA . TYR B 1 58 ? -1.198 8.719 6.266 1 98.56 58 TYR B CA 1
ATOM 3497 C C . TYR B 1 58 ? -2.365 8.867 7.23 1 98.56 58 TYR B C 1
ATOM 3499 O O . TYR B 1 58 ? -2.189 8.766 8.445 1 98.56 58 TYR B O 1
ATOM 3507 N N . HIS B 1 59 ? -3.537 9.086 6.625 1 97.62 59 HIS B N 1
ATOM 3508 C CA . HIS B 1 59 ? -4.734 9.258 7.438 1 97.62 59 HIS B CA 1
ATOM 3509 C C . HIS B 1 59 ? -5.281 7.906 7.895 1 97.62 59 HIS B C 1
ATOM 3511 O O . HIS B 1 59 ? -5.91 7.812 8.953 1 97.62 59 HIS B O 1
ATOM 3517 N N . ARG B 1 60 ? -4.969 6.906 7.086 1 96.12 60 ARG B N 1
ATOM 3518 C CA . ARG B 1 60 ? -5.363 5.535 7.398 1 96.12 60 ARG B CA 1
ATOM 3519 C C . ARG B 1 60 ? -4.191 4.578 7.223 1 96.12 60 ARG B C 1
ATOM 3521 O O . ARG B 1 60 ? -3.283 4.836 6.434 1 96.12 60 ARG B O 1
ATOM 3528 N N . SER B 1 61 ? -4.34 3.465 7.895 1 96.06 61 SER B N 1
ATOM 3529 C CA . SER B 1 61 ? -3.227 2.525 7.938 1 96.06 61 SER B CA 1
ATOM 3530 C C . SER B 1 61 ? -3.098 1.759 6.625 1 96.06 61 SER B C 1
ATOM 3532 O O . SER B 1 61 ? -2.078 1.117 6.371 1 96.06 61 SER B O 1
ATOM 3534 N N . SER B 1 62 ? -4.113 1.814 5.801 1 95.88 62 SER B N 1
ATOM 3535 C CA . SER B 1 62 ? -4.07 1.142 4.508 1 95.88 62 SER B CA 1
ATOM 3536 C C . SER B 1 62 ? -4.418 2.1 3.375 1 95.88 62 SER B C 1
ATOM 3538 O O . SER B 1 62 ? -5.453 1.949 2.723 1 95.88 62 SER B O 1
ATOM 3540 N N . PRO B 1 63 ? -3.52 2.988 3.137 1 97.31 63 PRO B N 1
ATOM 3541 C CA . PRO B 1 63 ? -3.754 3.932 2.039 1 97.31 63 PRO B CA 1
ATOM 3542 C C . PRO B 1 63 ? -3.697 3.266 0.667 1 97.31 63 PRO B C 1
ATOM 3544 O O . PRO B 1 63 ? -3.164 2.16 0.534 1 97.31 63 PRO B O 1
ATOM 3547 N N . SER B 1 64 ? -4.305 3.904 -0.335 1 96.56 64 SER B N 1
ATOM 3548 C CA . SER B 1 64 ? -4.23 3.393 -1.699 1 96.56 64 SER B CA 1
ATOM 3549 C C . SER B 1 64 ? -2.795 3.416 -2.219 1 96.56 64 SER B C 1
ATOM 3551 O O . SER B 1 64 ? -1.988 4.246 -1.791 1 96.56 64 SER B O 1
ATOM 3553 N N . PRO B 1 65 ? -2.496 2.584 -3.182 1 97.5 65 PRO B N 1
ATOM 3554 C CA . PRO B 1 65 ? -1.164 2.6 -3.791 1 97.5 65 PRO B CA 1
ATOM 3555 C C . PRO B 1 65 ? -0.801 3.959 -4.383 1 97.5 65 PRO B C 1
ATOM 3557 O O . PRO B 1 65 ? 0.369 4.348 -4.371 1 97.5 65 PRO B O 1
ATOM 3560 N N . THR B 1 66 ? -1.801 4.668 -4.836 1 97.88 66 THR B N 1
ATOM 3561 C CA . THR B 1 66 ? -1.551 5.992 -5.395 1 97.88 66 THR B CA 1
ATOM 3562 C C . THR B 1 66 ? -1.017 6.941 -4.324 1 97.88 66 THR B C 1
ATOM 3564 O O . THR B 1 66 ? -0.036 7.652 -4.551 1 97.88 66 THR B O 1
ATOM 3567 N N . LEU B 1 67 ? -1.636 6.961 -3.184 1 98.31 67 LEU B N 1
ATOM 3568 C CA . LEU B 1 67 ? -1.181 7.812 -2.09 1 98.31 67 LEU B CA 1
ATOM 3569 C C . LEU B 1 67 ? 0.214 7.402 -1.627 1 98.31 67 LEU B C 1
ATOM 3571 O O . LEU B 1 67 ? 1.056 8.258 -1.348 1 98.31 67 LEU B O 1
ATOM 3575 N N . ILE B 1 68 ? 0.444 6.098 -1.581 1 98.5 68 ILE B N 1
ATOM 3576 C CA . ILE B 1 68 ? 1.752 5.582 -1.189 1 98.5 68 ILE B CA 1
ATOM 3577 C C . ILE B 1 68 ? 2.811 6.062 -2.18 1 98.5 68 ILE B C 1
ATOM 3579 O O . ILE B 1 68 ? 3.881 6.527 -1.776 1 98.5 68 ILE B O 1
ATOM 3583 N N . SER B 1 69 ? 2.498 6.004 -3.426 1 98.31 69 SER B N 1
ATOM 3584 C CA . SER B 1 69 ? 3.41 6.449 -4.477 1 98.31 69 SER B CA 1
ATOM 3585 C C . SER B 1 69 ? 3.729 7.934 -4.34 1 98.31 69 SER B C 1
ATOM 3587 O O . SER B 1 69 ? 4.887 8.336 -4.465 1 98.31 69 SER B O 1
ATOM 3589 N N . GLU B 1 70 ? 2.736 8.711 -4.059 1 98.62 70 GLU B N 1
ATOM 3590 C CA . GLU B 1 70 ? 2.914 10.148 -3.918 1 98.62 70 GLU B CA 1
ATOM 3591 C C . GLU B 1 70 ? 3.869 10.484 -2.775 1 98.62 70 GLU B C 1
ATOM 3593 O O . GLU B 1 70 ? 4.754 11.328 -2.926 1 98.62 70 GLU B O 1
ATOM 3598 N N . PHE B 1 71 ? 3.705 9.836 -1.681 1 98.88 71 PHE B N 1
ATOM 3599 C CA . PHE B 1 71 ? 4.582 10.078 -0.541 1 98.88 71 PHE B CA 1
ATOM 3600 C C . PHE B 1 71 ? 5.988 9.57 -0.823 1 98.88 71 PHE B C 1
ATOM 3602 O O . PHE B 1 71 ? 6.969 10.297 -0.617 1 98.88 71 PHE B O 1
ATOM 3609 N N . ASN B 1 72 ? 6.07 8.344 -1.376 1 98.88 72 ASN B N 1
ATOM 3610 C CA . ASN B 1 72 ? 7.359 7.715 -1.655 1 98.88 72 ASN B CA 1
ATOM 3611 C C . ASN B 1 72 ? 8.203 8.57 -2.594 1 98.88 72 ASN B C 1
ATOM 3613 O O . ASN B 1 72 ? 9.391 8.789 -2.34 1 98.88 72 ASN B O 1
ATOM 3617 N N . THR B 1 73 ? 7.637 9.047 -3.629 1 98.69 73 THR B N 1
ATOM 3618 C CA . THR B 1 73 ? 8.383 9.789 -4.641 1 98.69 73 THR B CA 1
ATOM 3619 C C . THR B 1 73 ? 8.922 11.094 -4.059 1 98.69 73 THR B C 1
ATOM 3621 O O . THR B 1 73 ? 10.039 11.508 -4.391 1 98.69 73 THR B O 1
ATOM 3624 N N . ARG B 1 74 ? 8.172 11.664 -3.189 1 98.81 74 ARG B N 1
ATOM 3625 C CA . ARG B 1 74 ? 8.594 12.93 -2.598 1 98.81 74 ARG B CA 1
ATOM 3626 C C . ARG B 1 74 ? 9.703 12.711 -1.573 1 98.81 74 ARG B C 1
ATOM 3628 O O . ARG B 1 74 ? 10.664 13.484 -1.514 1 98.81 74 ARG B O 1
ATOM 3635 N N . ILE B 1 75 ? 9.586 11.656 -0.783 1 98.88 75 ILE B N 1
ATOM 3636 C CA . ILE B 1 75 ? 10.664 11.344 0.145 1 98.88 75 ILE B CA 1
ATOM 3637 C C . ILE B 1 75 ? 11.922 10.961 -0.636 1 98.88 75 ILE B C 1
ATOM 3639 O O . ILE B 1 75 ? 13.031 11.359 -0.266 1 98.88 75 ILE B O 1
ATOM 3643 N N . ARG B 1 76 ? 11.727 10.234 -1.719 1 98.75 76 ARG B N 1
ATOM 3644 C CA . ARG B 1 76 ? 12.859 9.859 -2.559 1 98.75 76 ARG B CA 1
ATOM 3645 C C . ARG B 1 76 ? 13.547 11.094 -3.141 1 98.75 76 ARG B C 1
ATOM 3647 O O . ARG B 1 76 ? 14.773 11.133 -3.248 1 98.75 76 ARG B O 1
ATOM 3654 N N . ARG B 1 77 ? 12.789 12.07 -3.504 1 98.75 77 ARG B N 1
ATOM 3655 C CA . ARG B 1 77 ? 13.336 13.336 -3.996 1 98.75 77 ARG B CA 1
ATOM 3656 C C . ARG B 1 77 ? 14.273 13.953 -2.969 1 98.75 77 ARG B C 1
ATOM 3658 O O . ARG B 1 77 ? 15.359 14.438 -3.318 1 98.75 77 ARG B O 1
ATOM 3665 N N . ALA B 1 78 ? 13.844 13.945 -1.723 1 98.88 78 ALA B N 1
ATOM 3666 C CA . ALA B 1 78 ? 14.695 14.461 -0.655 1 98.88 78 ALA B CA 1
ATOM 3667 C C . ALA B 1 78 ? 15.984 13.641 -0.536 1 98.88 78 ALA B C 1
ATOM 3669 O O . ALA B 1 78 ? 17.078 14.203 -0.436 1 98.88 78 ALA B O 1
ATOM 3670 N N . VAL B 1 79 ? 15.852 12.344 -0.609 1 98.62 79 VAL B N 1
ATOM 3671 C CA . VAL B 1 79 ? 17 11.438 -0.503 1 98.62 79 VAL B CA 1
ATOM 3672 C C . VAL B 1 79 ? 17.953 11.688 -1.664 1 98.62 79 VAL B C 1
ATOM 3674 O O . VAL B 1 79 ? 19.172 11.758 -1.467 1 98.62 79 VAL B O 1
ATOM 3677 N N . ASP B 1 80 ? 17.453 11.891 -2.82 1 98.38 80 ASP B N 1
ATOM 3678 C CA . ASP B 1 80 ? 18.266 12.125 -4.016 1 98.38 80 ASP B CA 1
ATOM 3679 C C . ASP B 1 80 ? 19.047 13.422 -3.898 1 98.38 80 ASP B C 1
ATOM 3681 O O . ASP B 1 80 ? 20.125 13.562 -4.5 1 98.38 80 ASP B O 1
ATOM 3685 N N . ALA B 1 81 ? 18.516 14.289 -3.117 1 98.5 81 ALA B N 1
ATOM 3686 C CA . ALA B 1 81 ? 19.172 15.578 -2.924 1 98.5 81 ALA B CA 1
ATOM 3687 C C . ALA B 1 81 ? 20.25 15.492 -1.841 1 98.5 81 ALA B C 1
ATOM 3689 O O . ALA B 1 81 ? 20.844 16.5 -1.469 1 98.5 81 ALA B O 1
ATOM 3690 N N . GLY B 1 82 ? 20.438 14.312 -1.32 1 97.94 82 GLY B N 1
ATOM 3691 C CA . GLY B 1 82 ? 21.484 14.102 -0.331 1 97.94 82 GLY B CA 1
ATOM 3692 C C . GLY B 1 82 ? 20.984 14.25 1.097 1 97.94 82 GLY B C 1
ATOM 3693 O O . GLY B 1 82 ? 21.781 14.297 2.033 1 97.94 82 GLY B O 1
ATOM 3694 N N . ILE B 1 83 ? 19.719 14.367 1.29 1 98.69 83 ILE B N 1
ATOM 3695 C CA . ILE B 1 83 ? 19.141 14.531 2.619 1 98.69 83 ILE B CA 1
ATOM 3696 C C . ILE B 1 83 ? 18.906 13.164 3.25 1 98.69 83 ILE B C 1
ATOM 3698 O O . ILE B 1 83 ? 18.375 12.258 2.604 1 98.69 83 ILE B O 1
ATOM 3702 N N . LYS B 1 84 ? 19.359 12.945 4.48 1 98.75 84 LYS B N 1
ATOM 3703 C CA . LYS B 1 84 ? 18.984 11.773 5.27 1 98.75 84 LYS B CA 1
ATOM 3704 C C . LYS B 1 84 ? 17.594 11.938 5.879 1 98.75 84 LYS B C 1
ATOM 3706 O O . LYS B 1 84 ? 17.281 12.984 6.445 1 98.75 84 LYS B O 1
ATOM 3711 N N . VAL B 1 85 ? 16.766 10.914 5.715 1 98.88 85 VAL B N 1
ATOM 3712 C CA . VAL B 1 85 ? 15.383 11.055 6.16 1 98.88 85 VAL B CA 1
ATOM 3713 C C . VAL B 1 85 ? 15.062 9.977 7.199 1 98.88 85 VAL B C 1
ATOM 3715 O O . VAL B 1 85 ? 15.219 8.781 6.934 1 98.88 85 VAL B O 1
ATOM 3718 N N . LEU B 1 86 ? 14.695 10.375 8.398 1 98.94 86 LEU B N 1
ATOM 3719 C CA . LEU B 1 86 ? 14.203 9.484 9.445 1 98.94 86 LEU B CA 1
ATOM 3720 C C . LEU B 1 86 ? 12.672 9.453 9.453 1 98.94 86 LEU B C 1
ATOM 3722 O O . LEU B 1 86 ? 12.031 10.508 9.461 1 98.94 86 LEU B O 1
ATOM 3726 N N . LEU B 1 87 ? 12.109 8.219 9.406 1 98.88 87 LEU B N 1
ATOM 3727 C CA . LEU B 1 87 ? 10.664 8.055 9.305 1 98.88 87 LEU B CA 1
ATOM 3728 C C . LEU B 1 87 ? 10.125 7.23 10.469 1 98.88 87 LEU B C 1
ATOM 3730 O O . LEU B 1 87 ? 10.273 6.008 10.484 1 98.88 87 LEU B O 1
ATOM 3734 N N . LEU B 1 88 ? 9.516 7.895 11.391 1 98.69 88 LEU B N 1
ATOM 3735 C CA . LEU B 1 88 ? 8.828 7.195 12.469 1 98.69 88 LEU B CA 1
ATOM 3736 C C . LEU B 1 88 ? 7.391 6.867 12.07 1 98.69 88 LEU B C 1
ATOM 3738 O O . LEU B 1 88 ? 6.699 7.703 11.477 1 98.69 88 LEU B O 1
ATOM 3742 N N . THR B 1 89 ? 6.934 5.664 12.344 1 97.81 89 THR B N 1
ATOM 3743 C CA . THR B 1 89 ? 5.547 5.262 12.156 1 97.81 89 THR B CA 1
ATOM 3744 C C . THR B 1 89 ? 4.668 5.797 13.281 1 97.81 89 THR B C 1
ATOM 3746 O O . THR B 1 89 ? 5 5.652 14.461 1 97.81 89 THR B O 1
ATOM 3749 N N . GLY B 1 90 ? 3.609 6.5 12.945 1 96.88 90 GLY B N 1
ATOM 3750 C CA . GLY B 1 90 ? 2.621 6.91 13.93 1 96.88 90 GLY B CA 1
ATOM 3751 C C . GLY B 1 90 ? 1.453 5.949 14.047 1 96.88 90 GLY B C 1
ATOM 3752 O O . GLY B 1 90 ? 1.435 4.906 13.391 1 96.88 90 GLY B O 1
ATOM 3753 N N . ASN B 1 91 ? 0.493 6.238 14.867 1 94 91 ASN B N 1
ATOM 3754 C CA . ASN B 1 91 ? -0.594 5.305 15.148 1 94 91 ASN B CA 1
ATOM 3755 C C . ASN B 1 91 ? -1.546 5.184 13.961 1 94 91 ASN B C 1
ATOM 3757 O O . ASN B 1 91 ? -2.223 4.168 13.805 1 94 91 ASN B O 1
ATOM 3761 N N . HIS B 1 92 ? -1.687 6.168 13.102 1 95.94 92 HIS B N 1
ATOM 3762 C CA . HIS B 1 92 ? -2.531 6.098 11.914 1 95.94 92 HIS B CA 1
ATOM 3763 C C . HIS B 1 92 ? -1.855 5.297 10.805 1 95.94 92 HIS B C 1
ATOM 3765 O O . HIS B 1 92 ? -2.516 4.855 9.859 1 95.94 92 HIS B O 1
ATOM 3771 N N . ASP B 1 93 ? -0.553 5.125 10.938 1 96.69 93 ASP B N 1
ATOM 3772 C CA . ASP B 1 93 ? 0.223 4.508 9.859 1 96.69 93 ASP B CA 1
ATOM 3773 C C . ASP B 1 93 ? 0.138 2.986 9.93 1 96.69 93 ASP B C 1
ATOM 3775 O O . ASP B 1 93 ? 0.589 2.293 9.016 1 96.69 93 ASP B O 1
ATOM 3779 N N . VAL B 1 94 ? -0.331 2.441 11.008 1 91.88 94 VAL B N 1
ATOM 3780 C CA . VAL B 1 94 ? -0.252 0.991 11.164 1 91.88 94 VAL B CA 1
ATOM 3781 C C . VAL B 1 94 ? -1.343 0.511 12.117 1 91.88 94 VAL B C 1
ATOM 3783 O O . VAL B 1 94 ? -1.737 1.235 13.031 1 91.88 94 VAL B O 1
ATOM 3786 N N . ASP B 1 95 ? -1.722 -0.735 11.844 1 86.75 95 ASP B N 1
ATOM 3787 C CA . ASP B 1 95 ? -2.639 -1.391 12.773 1 86.75 95 ASP B CA 1
ATOM 3788 C C . ASP B 1 95 ? -1.951 -1.688 14.102 1 86.75 95 ASP B C 1
ATOM 3790 O O . ASP B 1 95 ? -0.728 -1.825 14.156 1 86.75 95 ASP B O 1
ATOM 3794 N N . ARG B 1 96 ? -2.727 -1.809 15.109 1 85.75 96 ARG B N 1
ATOM 3795 C CA . ARG B 1 96 ? -2.193 -2.047 16.438 1 85.75 96 ARG B CA 1
ATOM 3796 C C . ARG B 1 96 ? -1.562 -3.432 16.547 1 85.75 96 ARG B C 1
ATOM 3798 O O . ARG B 1 96 ? -0.677 -3.658 17.375 1 85.75 96 ARG B O 1
ATOM 3805 N N . ILE B 1 97 ? -1.96 -4.301 15.664 1 85.5 97 ILE B N 1
ATOM 3806 C CA . ILE B 1 97 ? -1.416 -5.652 15.648 1 85.5 97 ILE B CA 1
ATOM 3807 C C . ILE B 1 97 ? 0.057 -5.613 15.25 1 85.5 97 ILE B C 1
ATOM 3809 O O . ILE B 1 97 ? 0.408 -5.051 14.211 1 85.5 97 ILE B O 1
ATOM 3813 N N . GLU B 1 98 ? 0.911 -6.203 15.961 1 84.44 98 GLU B N 1
ATOM 3814 C CA . GLU B 1 98 ? 2.361 -6.078 15.859 1 84.44 98 GLU B CA 1
ATOM 3815 C C . GLU B 1 98 ? 2.869 -6.625 14.531 1 84.44 98 GLU B C 1
ATOM 3817 O O . GLU B 1 98 ? 3.852 -6.121 13.977 1 84.44 98 GLU B O 1
ATOM 3822 N N . THR B 1 99 ? 2.145 -7.59 14.039 1 87.12 99 THR B N 1
ATOM 3823 C CA . THR B 1 99 ? 2.648 -8.258 12.844 1 87.12 99 THR B CA 1
ATOM 3824 C C . THR B 1 99 ? 2.256 -7.488 11.586 1 87.12 99 THR B C 1
ATOM 3826 O O . THR B 1 99 ? 2.756 -7.773 10.492 1 87.12 99 THR B O 1
ATOM 3829 N N . LYS B 1 100 ? 1.477 -6.496 11.727 1 91.06 100 LYS B N 1
ATOM 3830 C CA . LYS B 1 100 ? 1.058 -5.695 10.586 1 91.06 100 LYS B CA 1
ATOM 3831 C C . LYS B 1 100 ? 2.121 -4.664 10.219 1 91.06 100 LYS B C 1
ATOM 3833 O O . LYS B 1 100 ? 2.838 -4.164 11.086 1 91.06 100 LYS B O 1
ATOM 3838 N N . GLN B 1 101 ? 2.191 -4.395 8.961 1 95.19 101 GLN B N 1
ATOM 3839 C CA . GLN B 1 101 ? 3.221 -3.492 8.461 1 95.19 101 GLN B CA 1
ATOM 3840 C C . GLN B 1 101 ? 2.629 -2.135 8.094 1 95.19 101 GLN B C 1
ATOM 3842 O O . GLN B 1 101 ? 1.443 -2.035 7.773 1 95.19 101 GLN B O 1
ATOM 3847 N N . SER B 1 102 ? 3.496 -1.138 8.242 1 96.5 102 SER B N 1
ATOM 3848 C CA . SER B 1 102 ? 3.182 0.214 7.785 1 96.5 102 SER B CA 1
ATOM 3849 C C . SER B 1 102 ? 3.584 0.418 6.328 1 96.5 102 SER B C 1
ATOM 3851 O O . SER B 1 102 ? 4.547 -0.186 5.855 1 96.5 102 SER B O 1
ATOM 3853 N N . PRO B 1 103 ? 2.844 1.315 5.629 1 97.81 103 PRO B N 1
ATOM 3854 C CA . PRO B 1 103 ? 3.297 1.66 4.281 1 97.81 103 PRO B CA 1
ATOM 3855 C C . PRO B 1 103 ? 4.707 2.248 4.266 1 97.81 103 PRO B C 1
ATOM 3857 O O . PRO B 1 103 ? 5.422 2.125 3.266 1 97.81 103 PRO B O 1
ATOM 3860 N N . LEU B 1 104 ? 5.121 2.816 5.348 1 98.44 104 LEU B N 1
ATOM 3861 C CA . LEU B 1 104 ? 6.465 3.381 5.449 1 98.44 104 LEU B CA 1
ATOM 3862 C C . LEU B 1 104 ? 7.52 2.281 5.426 1 98.44 104 LEU B C 1
ATOM 3864 O O . LEU B 1 104 ? 8.703 2.555 5.207 1 98.44 104 LEU B O 1
ATOM 3868 N N . GLY B 1 105 ? 7.082 1.058 5.645 1 97.5 105 GLY B N 1
ATOM 3869 C CA . GLY B 1 105 ? 8 -0.07 5.672 1 97.5 105 GLY B CA 1
ATOM 3870 C C . GLY B 1 105 ? 8.688 -0.316 4.34 1 97.5 105 GLY B C 1
ATOM 3871 O O . GLY B 1 105 ? 9.703 -1.01 4.277 1 97.5 105 GLY B O 1
ATOM 3872 N N . ALA B 1 106 ? 8.148 0.24 3.293 1 98.31 106 ALA B N 1
ATOM 3873 C CA . ALA B 1 106 ? 8.711 0.054 1.96 1 98.31 106 ALA B CA 1
ATOM 3874 C C . ALA B 1 106 ? 10.164 0.529 1.908 1 98.31 106 ALA B C 1
ATOM 3876 O O . ALA B 1 106 ? 10.984 -0.033 1.177 1 98.31 106 ALA B O 1
ATOM 3877 N N . PHE B 1 107 ? 10.492 1.568 2.682 1 98.62 107 PHE B N 1
ATOM 3878 C CA . PHE B 1 107 ? 11.844 2.117 2.693 1 98.62 107 PHE B CA 1
ATOM 3879 C C . PHE B 1 107 ? 12.828 1.108 3.264 1 98.62 107 PHE B C 1
ATOM 3881 O O . PHE B 1 107 ? 13.984 1.049 2.832 1 98.62 107 PHE B O 1
ATOM 3888 N N . ASP B 1 108 ? 12.375 0.289 4.227 1 97.75 108 ASP B N 1
ATOM 3889 C CA . ASP B 1 108 ? 13.18 -0.804 4.762 1 97.75 108 ASP B CA 1
ATOM 3890 C C . ASP B 1 108 ? 13.188 -1.997 3.809 1 97.75 108 ASP B C 1
ATOM 3892 O O . ASP B 1 108 ? 14.25 -2.537 3.488 1 97.75 108 ASP B O 1
ATOM 3896 N N . ASP B 1 109 ? 11.961 -2.355 3.389 1 98.25 109 ASP B N 1
ATOM 3897 C CA . ASP B 1 109 ? 11.781 -3.539 2.551 1 98.25 109 ASP B CA 1
ATOM 3898 C C . ASP B 1 109 ? 12.68 -3.479 1.317 1 98.25 109 ASP B C 1
ATOM 3900 O O . ASP B 1 109 ? 13.273 -4.484 0.926 1 98.25 109 ASP B O 1
ATOM 3904 N N . LEU B 1 110 ? 12.766 -2.271 0.725 1 98.69 110 LEU B N 1
ATOM 3905 C CA . LEU B 1 110 ? 13.453 -2.104 -0.553 1 98.69 110 LEU B CA 1
ATOM 3906 C C . LEU B 1 110 ? 14.828 -1.486 -0.353 1 98.69 110 LEU B C 1
ATOM 3908 O O . LEU B 1 110 ? 15.492 -1.105 -1.321 1 98.69 110 LEU B O 1
ATOM 3912 N N . LYS B 1 111 ? 15.258 -1.289 0.952 1 98.06 111 LYS B N 1
ATOM 3913 C CA . LYS B 1 111 ? 16.609 -0.888 1.366 1 98.06 111 LYS B CA 1
ATOM 3914 C C . LYS B 1 111 ? 16.984 0.451 0.747 1 98.06 111 LYS B C 1
ATOM 3916 O O . LYS B 1 111 ? 18.062 0.583 0.165 1 98.06 111 LYS B O 1
ATOM 3921 N N . VAL B 1 112 ? 16.188 1.419 0.875 1 98.31 112 VAL B N 1
ATOM 3922 C CA . VAL B 1 112 ? 16.438 2.758 0.36 1 98.31 112 VAL B CA 1
ATOM 3923 C C . VAL B 1 112 ? 17.578 3.406 1.159 1 98.31 112 VAL B C 1
ATOM 3925 O O . VAL B 1 112 ? 17.391 3.748 2.33 1 98.31 112 VAL B O 1
ATOM 3928 N N . GLU B 1 113 ? 18.688 3.588 0.525 1 97.25 113 GLU B N 1
ATOM 3929 C CA . GLU B 1 113 ? 19.797 4.246 1.195 1 97.25 113 GLU B CA 1
ATOM 3930 C C . GLU B 1 113 ? 19.484 5.707 1.497 1 97.25 113 GLU B C 1
ATOM 3932 O O . GLU B 1 113 ? 18.969 6.426 0.638 1 97.25 113 GLU B O 1
ATOM 3937 N N . GLY B 1 114 ? 19.719 6.094 2.688 1 97.88 114 GLY B N 1
ATOM 3938 C CA . GLY B 1 114 ? 19.469 7.473 3.082 1 97.88 114 GLY B CA 1
ATOM 3939 C C . GLY B 1 114 ? 18.172 7.652 3.84 1 97.88 114 GLY B C 1
ATOM 3940 O O . GLY B 1 114 ? 17.906 8.719 4.398 1 97.88 114 GLY B O 1
ATOM 3941 N N . ALA B 1 115 ? 17.391 6.617 3.816 1 98.56 115 ALA B N 1
ATOM 3942 C CA . ALA B 1 115 ? 16.141 6.637 4.582 1 98.56 115 ALA B CA 1
ATOM 3943 C C . ALA B 1 115 ? 16.188 5.633 5.73 1 98.56 115 ALA B C 1
ATOM 3945 O O . ALA B 1 115 ? 16.672 4.512 5.562 1 98.56 115 ALA B O 1
ATOM 3946 N N . PHE B 1 116 ? 15.734 6.062 6.887 1 98.56 116 PHE B N 1
ATOM 3947 C CA . PHE B 1 116 ? 15.711 5.23 8.086 1 98.56 116 PHE B CA 1
ATOM 3948 C C . PHE B 1 116 ? 14.305 5.176 8.672 1 98.56 116 PHE B C 1
ATOM 3950 O O . PHE B 1 116 ? 13.789 6.188 9.156 1 98.56 116 PHE B O 1
ATOM 3957 N N . HIS B 1 117 ? 13.742 4.004 8.633 1 98.44 117 HIS B N 1
ATOM 3958 C CA . HIS B 1 117 ? 12.375 3.838 9.117 1 98.44 117 HIS B CA 1
ATOM 3959 C C . HIS B 1 117 ? 12.336 2.93 10.344 1 98.44 117 HIS B C 1
ATOM 3961 O O . HIS B 1 117 ? 13.141 2.002 10.461 1 98.44 117 HIS B O 1
ATOM 3967 N N . SER B 1 118 ? 11.375 3.318 11.266 1 97.69 118 SER B N 1
ATOM 3968 C CA . SER B 1 118 ? 11.078 2.322 12.289 1 97.69 118 SER B CA 1
ATOM 3969 C C . SER B 1 118 ? 9.727 2.586 12.945 1 97.69 118 SER B C 1
ATOM 3971 O O . SER B 1 118 ? 9.336 3.74 13.125 1 97.69 118 SER B O 1
ATOM 3973 N N . ARG B 1 119 ? 9.109 1.511 13.234 1 95 119 ARG B N 1
ATOM 3974 C CA . ARG B 1 119 ? 7.934 1.527 14.102 1 95 119 ARG B CA 1
ATOM 3975 C C . ARG B 1 119 ? 8.305 1.212 15.547 1 95 119 ARG B C 1
ATOM 3977 O O . ARG B 1 119 ? 7.59 1.585 16.469 1 95 119 ARG B O 1
ATOM 3984 N N . PHE B 1 120 ? 9.438 0.604 15.703 1 95.69 120 PHE B N 1
ATOM 3985 C CA . PHE B 1 120 ? 9.914 0.119 16.984 1 95.69 120 PHE B CA 1
ATOM 3986 C C . PHE B 1 120 ? 11.133 0.91 17.453 1 95.69 120 PHE B C 1
ATOM 3988 O O . PHE B 1 120 ? 11.609 1.791 16.734 1 95.69 120 PHE B O 1
ATOM 3995 N N . HIS B 1 121 ? 11.539 0.596 18.703 1 97.56 121 HIS B N 1
ATOM 3996 C CA . HIS B 1 121 ? 12.766 1.208 19.203 1 97.56 121 HIS B CA 1
ATOM 3997 C C . HIS B 1 121 ? 13.938 0.934 18.281 1 97.56 121 HIS B C 1
ATOM 3999 O O . HIS B 1 121 ? 14.164 -0.21 17.875 1 97.56 121 HIS B O 1
ATOM 4005 N N . LYS B 1 122 ? 14.633 1.945 17.891 1 97.75 122 LYS B N 1
ATOM 4006 C CA . LYS B 1 122 ? 15.82 1.892 17.047 1 97.75 122 LYS B CA 1
ATOM 4007 C C . LYS B 1 122 ? 16.734 3.092 17.281 1 97.75 122 LYS B C 1
ATOM 4009 O O . LYS B 1 122 ? 16.25 4.211 17.484 1 97.75 122 LYS B O 1
ATOM 4014 N N . GLU B 1 123 ? 17.984 2.871 17.328 1 98.31 123 GLU B N 1
ATOM 4015 C CA . GLU B 1 123 ? 18.969 3.949 17.469 1 98.31 123 GLU B CA 1
ATOM 4016 C C . GLU B 1 123 ? 19.797 4.09 16.188 1 98.31 123 GLU B C 1
ATOM 4018 O O . GLU B 1 123 ? 20.266 3.096 15.641 1 98.31 123 GLU B O 1
ATOM 4023 N N . VAL B 1 124 ? 19.875 5.305 15.695 1 98 124 VAL B N 1
ATOM 4024 C CA . VAL B 1 124 ? 20.641 5.598 14.477 1 98 124 VAL B CA 1
ATOM 4025 C C . VAL B 1 124 ? 21.609 6.738 14.742 1 98 124 VAL B C 1
ATOM 4027 O O . VAL B 1 124 ? 21.203 7.852 15.078 1 98 124 VAL B O 1
ATOM 4030 N N . ASN B 1 125 ? 22.922 6.473 14.609 1 97.75 125 ASN B N 1
ATOM 4031 C CA . ASN B 1 125 ? 23.906 7.543 14.609 1 97.75 125 ASN B CA 1
ATOM 4032 C C . ASN B 1 125 ? 24.109 8.125 13.211 1 97.75 125 ASN B C 1
ATOM 4034 O O . ASN B 1 125 ? 24.594 7.441 12.312 1 97.75 125 ASN B O 1
ATOM 4038 N N . LEU B 1 126 ? 23.703 9.336 13.062 1 97.69 126 LEU B N 1
ATOM 4039 C CA . LEU B 1 126 ? 23.812 9.977 11.758 1 97.69 126 LEU B CA 1
ATOM 4040 C C . LEU B 1 126 ? 24.969 10.977 11.75 1 97.69 126 LEU B C 1
ATOM 4042 O O . LEU B 1 126 ? 25.031 11.859 12.602 1 97.69 126 LEU B O 1
ATOM 4046 N N . GLU B 1 127 ? 25.828 10.781 10.797 1 96.38 127 GLU B N 1
ATOM 4047 C CA . GLU B 1 127 ? 26.938 11.711 10.609 1 96.38 127 GLU B CA 1
ATOM 4048 C C . GLU B 1 127 ? 26.719 12.586 9.375 1 96.38 127 GLU B C 1
ATOM 4050 O O . GLU B 1 127 ? 26.516 12.07 8.273 1 96.38 127 GLU B O 1
ATOM 4055 N N . VAL B 1 128 ? 26.672 13.867 9.609 1 95.12 128 VAL B N 1
ATOM 4056 C CA . VAL B 1 128 ? 26.531 14.852 8.539 1 95.12 128 VAL B CA 1
ATOM 4057 C C . VAL B 1 128 ? 27.578 15.953 8.711 1 95.12 128 VAL B C 1
ATOM 4059 O O . VAL B 1 128 ? 27.625 16.609 9.75 1 95.12 128 VAL B O 1
ATOM 4062 N N . ASP B 1 129 ? 28.406 16.141 7.777 1 92.81 129 ASP B N 1
ATOM 4063 C CA . ASP B 1 129 ? 29.422 17.188 7.75 1 92.81 129 ASP B CA 1
ATOM 4064 C C . ASP B 1 129 ? 30.266 17.172 9.023 1 92.81 129 ASP B C 1
ATOM 4066 O O . ASP B 1 129 ? 30.484 18.219 9.641 1 92.81 129 ASP B O 1
ATOM 4070 N N . GLY B 1 130 ? 30.562 16.094 9.492 1 92.81 130 GLY B N 1
ATOM 4071 C CA . GLY B 1 130 ? 31.484 15.945 10.609 1 92.81 130 GLY B CA 1
ATOM 4072 C C . GLY B 1 130 ? 30.781 15.953 11.961 1 92.81 130 GLY B C 1
ATOM 4073 O O . GLY B 1 130 ? 31.438 15.773 13 1 92.81 130 GLY B O 1
ATOM 4074 N N . GLU B 1 131 ? 29.516 16.188 11.953 1 95.06 131 GLU B N 1
ATOM 4075 C CA . GLU B 1 131 ? 28.75 16.156 13.195 1 95.06 131 GLU B CA 1
ATOM 4076 C C . GLU B 1 131 ? 27.906 14.891 13.289 1 95.06 131 GLU B C 1
ATOM 4078 O O . GLU B 1 131 ? 27.344 14.438 12.289 1 95.06 131 GLU B O 1
ATOM 4083 N N . THR B 1 132 ? 27.938 14.336 14.508 1 97.75 132 THR B N 1
ATOM 4084 C CA . THR B 1 132 ? 27.141 13.125 14.719 1 97.75 132 THR B CA 1
ATOM 4085 C C . THR B 1 132 ? 26.016 13.383 15.719 1 97.75 132 THR B C 1
ATOM 4087 O O . THR B 1 132 ? 26.234 14.016 16.75 1 97.75 132 THR B O 1
ATOM 4090 N N . VAL B 1 133 ? 24.859 13 15.367 1 98.44 133 VAL B N 1
ATOM 4091 C CA . VAL B 1 133 ? 23.703 13.039 16.266 1 98.44 133 VAL B CA 1
ATOM 4092 C C . VAL B 1 133 ? 23.094 11.641 16.375 1 98.44 133 VAL B C 1
ATOM 4094 O O . VAL B 1 133 ? 22.969 10.93 15.367 1 98.44 133 VAL B O 1
ATOM 4097 N N . LYS B 1 134 ? 22.828 11.219 17.594 1 98.62 134 LYS B N 1
ATOM 4098 C CA . LYS B 1 134 ? 22.125 9.961 17.828 1 98.62 134 LYS B CA 1
ATOM 4099 C C . LYS B 1 134 ? 20.609 10.172 17.797 1 98.62 134 LYS B C 1
ATOM 4101 O O . LYS B 1 134 ? 20.078 10.914 18.625 1 98.62 134 LYS B O 1
ATOM 4106 N N . PHE B 1 135 ? 19.969 9.555 16.859 1 98.88 135 PHE B N 1
ATOM 4107 C CA . PHE B 1 135 ? 18.516 9.562 16.797 1 98.88 135 PHE B CA 1
ATOM 4108 C C . PHE B 1 135 ? 17.938 8.289 17.422 1 98.88 135 PHE B C 1
ATOM 4110 O O . PHE B 1 135 ? 18.391 7.188 17.109 1 98.88 135 PHE B O 1
ATOM 4117 N N . VAL B 1 136 ? 16.969 8.477 18.281 1 98.81 136 VAL B N 1
ATOM 4118 C CA . VAL B 1 136 ? 16.344 7.34 18.953 1 98.81 136 VAL B CA 1
ATOM 4119 C C . VAL B 1 136 ? 14.859 7.297 18.625 1 98.81 136 VAL B C 1
ATOM 4121 O O . VAL B 1 136 ? 14.109 8.203 19 1 98.81 136 VAL B O 1
ATOM 4124 N N . PHE B 1 137 ? 14.453 6.219 17.938 1 98.62 137 PHE B N 1
ATOM 4125 C CA . PHE B 1 137 ? 13.047 5.988 17.641 1 98.62 137 PHE B CA 1
ATOM 4126 C C . PHE B 1 137 ? 12.32 5.418 18.844 1 98.62 137 PHE B C 1
ATOM 4128 O O . PHE B 1 137 ? 12.719 4.387 19.391 1 98.62 137 PHE B O 1
ATOM 4135 N N . LEU B 1 138 ? 11.289 6.109 19.281 1 97.88 138 LEU B N 1
ATOM 4136 C CA . LEU B 1 138 ? 10.43 5.543 20.312 1 97.88 138 LEU B CA 1
ATOM 4137 C C . LEU B 1 138 ? 9.234 4.82 19.688 1 97.88 138 LEU B C 1
ATOM 4139 O O . LEU B 1 138 ? 8.656 5.305 18.703 1 97.88 138 LEU B O 1
ATOM 4143 N N . PRO B 1 139 ? 8.875 3.717 20.25 1 92.31 139 PRO B N 1
ATOM 4144 C CA . PRO B 1 139 ? 7.832 2.912 19.609 1 92.31 139 PRO B CA 1
ATOM 4145 C C . PRO B 1 139 ? 6.469 3.596 19.625 1 92.31 139 PRO B C 1
ATOM 4147 O O . PRO B 1 139 ? 6.125 4.277 20.594 1 92.31 139 PRO B O 1
ATOM 4150 N N . THR B 1 140 ? 5.672 3.338 18.609 1 83.88 140 THR B N 1
ATOM 4151 C CA . THR B 1 140 ? 4.34 3.902 18.422 1 83.88 140 THR B CA 1
ATOM 4152 C C . THR B 1 140 ? 3.369 3.338 19.453 1 83.88 140 THR B C 1
ATOM 4154 O O . THR B 1 140 ? 2.654 4.09 20.125 1 83.88 140 THR B O 1
ATOM 4157 N N . TYR B 1 141 ? 3.297 2.031 19.562 1 81.75 141 TYR B N 1
ATOM 4158 C CA . TYR B 1 141 ? 2.48 1.388 20.594 1 81.75 141 TYR B CA 1
ATOM 4159 C C . TYR B 1 141 ? 3.334 0.955 21.781 1 81.75 141 TYR B C 1
ATOM 4161 O O . TYR B 1 141 ? 4.273 0.17 21.625 1 81.75 141 TYR B O 1
ATOM 4169 N N . HIS B 1 142 ? 3.041 1.646 22.828 1 78.81 142 HIS B N 1
ATOM 4170 C CA . HIS B 1 142 ? 3.91 1.567 23.984 1 78.81 142 HIS B CA 1
ATOM 4171 C C . HIS B 1 142 ? 3.109 1.697 25.281 1 78.81 142 HIS B C 1
ATOM 4173 O O . HIS B 1 142 ? 1.971 2.168 25.266 1 78.81 142 HIS B O 1
ATOM 4179 N N . THR B 1 143 ? 3.799 1.198 26.297 1 87.88 143 THR B N 1
ATOM 4180 C CA . THR B 1 143 ? 3.379 1.606 27.641 1 87.88 143 THR B CA 1
ATOM 4181 C C . THR B 1 143 ? 4.273 2.721 28.172 1 87.88 143 THR B C 1
ATOM 4183 O O . THR B 1 143 ? 5.348 2.977 27.625 1 87.88 143 THR B O 1
ATOM 4186 N N . LYS B 1 144 ? 3.752 3.412 29.172 1 92.5 144 LYS B N 1
ATOM 4187 C CA . LYS B 1 144 ? 4.562 4.426 29.844 1 92.5 144 LYS B CA 1
ATOM 4188 C C . LYS B 1 144 ? 5.883 3.842 30.328 1 92.5 144 LYS B C 1
ATOM 4190 O O . LYS B 1 144 ? 6.938 4.457 30.156 1 92.5 144 LYS B O 1
ATOM 4195 N N . GLU B 1 145 ? 5.773 2.678 30.797 1 93.56 145 GLU B N 1
ATOM 4196 C CA . GLU B 1 145 ? 6.949 1.994 31.344 1 93.56 145 GLU B CA 1
ATOM 4197 C C . GLU B 1 145 ? 7.957 1.686 30.234 1 93.56 145 GLU B C 1
ATOM 4199 O O . GLU B 1 145 ? 9.164 1.803 30.438 1 93.56 145 GLU B O 1
ATOM 4204 N N . ASP B 1 146 ? 7.461 1.33 29.078 1 92.94 146 ASP B N 1
ATOM 4205 C CA . ASP B 1 146 ? 8.32 1.034 27.953 1 92.94 146 ASP B CA 1
ATOM 4206 C C . ASP B 1 146 ? 9.133 2.264 27.531 1 92.94 146 ASP B C 1
ATOM 4208 O O . ASP B 1 146 ? 10.344 2.178 27.328 1 92.94 146 ASP B O 1
ATOM 4212 N N . ILE B 1 147 ? 8.469 3.34 27.484 1 95.25 147 ILE B N 1
ATOM 4213 C CA . ILE B 1 147 ? 9.094 4.582 27.047 1 95.25 147 ILE B CA 1
ATOM 4214 C C . ILE B 1 147 ? 10.133 5.031 28.062 1 95.25 147 ILE B C 1
ATOM 4216 O O . ILE B 1 147 ? 11.273 5.344 27.719 1 95.25 147 ILE B O 1
ATOM 4220 N N . GLU B 1 148 ? 9.758 5 29.297 1 95.19 148 GLU B N 1
ATOM 4221 C CA . GLU B 1 148 ? 10.68 5.383 30.359 1 95.19 148 GLU B CA 1
ATOM 4222 C C . GLU B 1 148 ? 11.906 4.48 30.375 1 95.19 148 GLU B C 1
ATOM 4224 O O . GLU B 1 148 ? 13.031 4.961 30.547 1 95.19 148 GLU B O 1
ATOM 4229 N N . HIS B 1 149 ? 11.648 3.244 30.172 1 96.44 149 HIS B N 1
ATOM 4230 C CA . HIS B 1 149 ? 12.742 2.283 30.141 1 96.44 149 HIS B CA 1
ATOM 4231 C C . HIS B 1 149 ? 13.711 2.586 29.016 1 96.44 149 HIS B C 1
ATOM 4233 O O . HIS B 1 149 ? 14.93 2.576 29.203 1 96.44 149 HIS B O 1
ATOM 4239 N N . ILE B 1 150 ? 13.211 2.875 27.828 1 97.62 150 ILE B N 1
ATOM 4240 C CA . ILE B 1 150 ? 14.047 3.166 26.656 1 97.62 150 ILE B CA 1
ATOM 4241 C C . ILE B 1 150 ? 14.852 4.438 26.906 1 97.62 150 ILE B C 1
ATOM 4243 O O . ILE B 1 150 ? 16.062 4.469 26.688 1 97.62 150 ILE B O 1
ATOM 4247 N N . VAL B 1 151 ? 14.188 5.438 27.438 1 97.44 151 VAL B N 1
ATOM 4248 C CA . VAL B 1 151 ? 14.836 6.719 27.672 1 97.44 151 VAL B CA 1
ATOM 4249 C C . VAL B 1 151 ? 15.938 6.547 28.719 1 97.44 151 VAL B C 1
ATOM 4251 O O . VAL B 1 151 ? 17.062 7.016 28.531 1 97.44 151 VAL B O 1
ATOM 4254 N N . ASP B 1 152 ? 15.672 5.773 29.719 1 96.62 152 ASP B N 1
ATOM 4255 C CA . ASP B 1 152 ? 16.609 5.566 30.812 1 96.62 152 ASP B CA 1
ATOM 4256 C C . ASP B 1 152 ? 17.828 4.777 30.344 1 96.62 152 ASP B C 1
ATOM 4258 O O . ASP B 1 152 ? 18.938 4.961 30.875 1 96.62 152 ASP B O 1
ATOM 4262 N N . ASN B 1 153 ? 17.594 3.977 29.391 1 96.81 153 ASN B N 1
ATOM 4263 C CA . ASN B 1 153 ? 18.672 3.084 28.969 1 96.81 153 ASN B CA 1
ATOM 4264 C C . ASN B 1 153 ? 19.391 3.617 27.75 1 96.81 153 ASN B C 1
ATOM 4266 O O . ASN B 1 153 ? 20.312 2.98 27.25 1 96.81 153 ASN B O 1
ATOM 4270 N N . THR B 1 154 ? 18.922 4.727 27.25 1 97.5 154 THR B N 1
ATOM 4271 C CA . THR B 1 154 ? 19.656 5.363 26.172 1 97.5 154 THR B CA 1
ATOM 4272 C C . THR B 1 154 ? 20.938 6.02 26.688 1 97.5 154 THR B C 1
ATOM 4274 O O . THR B 1 154 ? 20.875 6.941 27.516 1 97.5 154 THR B O 1
ATOM 4277 N N . THR B 1 155 ? 22.094 5.59 26.156 1 95.5 155 THR B N 1
ATOM 4278 C CA . THR B 1 155 ? 23.375 6.023 26.688 1 95.5 155 THR B CA 1
ATOM 4279 C C . THR B 1 155 ? 23.906 7.234 25.922 1 95.5 155 THR B C 1
ATOM 4281 O O . THR B 1 155 ? 23.844 7.262 24.688 1 95.5 155 THR B O 1
ATOM 4284 N N . TYR B 1 156 ? 24.344 8.156 26.641 1 96.25 156 TYR B N 1
ATOM 4285 C CA . TYR B 1 156 ? 25.047 9.297 26.062 1 96.25 156 TYR B CA 1
ATOM 4286 C C . TYR B 1 156 ? 26.5 8.961 25.75 1 96.25 156 TYR B C 1
ATOM 4288 O O . TYR B 1 156 ? 27.281 8.664 26.656 1 96.25 156 TYR B O 1
ATOM 4296 N N . ASP B 1 157 ? 26.859 9.031 24.5 1 95.31 157 ASP B N 1
ATOM 4297 C CA . ASP B 1 157 ? 28.203 8.656 24.094 1 95.31 157 ASP B CA 1
ATOM 4298 C C . ASP B 1 157 ? 29 9.875 23.625 1 95.31 157 ASP B C 1
ATOM 4300 O O . ASP B 1 157 ? 29.969 9.742 22.875 1 95.31 157 ASP B O 1
ATOM 4304 N N . GLY B 1 158 ? 28.547 11.016 24.016 1 95.81 158 GLY B N 1
ATOM 4305 C CA . GLY B 1 158 ? 29.234 12.234 23.625 1 95.81 158 GLY B CA 1
ATOM 4306 C C . GLY B 1 158 ? 28.562 12.961 22.469 1 95.81 158 GLY B C 1
ATOM 4307 O O . GLY B 1 158 ? 28.875 14.117 22.188 1 95.81 158 GLY B O 1
ATOM 4308 N N . ASN B 1 159 ? 27.656 12.297 21.828 1 97.44 159 ASN B N 1
ATOM 4309 C CA . ASN B 1 159 ? 26.891 12.898 20.75 1 97.44 159 ASN B CA 1
ATOM 4310 C C . ASN B 1 159 ? 25.484 13.312 21.219 1 97.44 159 ASN B C 1
ATOM 4312 O O . ASN B 1 159 ? 24.859 12.594 21.984 1 97.44 159 ASN B O 1
ATOM 4316 N N . PRO B 1 160 ? 25.047 14.469 20.719 1 98.5 160 PRO B N 1
ATOM 4317 C CA . PRO B 1 160 ? 23.688 14.852 21.078 1 98.5 160 PRO B CA 1
ATOM 4318 C C . PRO B 1 160 ? 22.656 13.789 20.703 1 98.5 160 PRO B C 1
ATOM 4320 O O . PRO B 1 160 ? 22.797 13.117 19.688 1 98.5 160 PRO B O 1
ATOM 4323 N N . ILE B 1 161 ? 21.609 13.703 21.578 1 98.75 161 ILE B N 1
ATOM 4324 C CA . ILE B 1 161 ? 20.547 12.711 21.391 1 98.75 161 ILE B CA 1
ATOM 4325 C C . ILE B 1 161 ? 19.25 13.414 20.984 1 98.75 161 ILE B C 1
ATOM 4327 O O . ILE B 1 161 ? 18.844 14.375 21.625 1 98.75 161 ILE B O 1
ATOM 4331 N N . VAL B 1 162 ? 18.672 12.992 19.922 1 98.88 162 VAL B N 1
ATOM 4332 C CA . VAL B 1 162 ? 17.344 13.445 19.5 1 98.88 162 VAL B CA 1
ATOM 4333 C C . VAL B 1 162 ? 16.375 12.266 19.469 1 98.88 162 VAL B C 1
ATOM 4335 O O . VAL B 1 162 ? 16.609 11.281 18.766 1 98.88 162 VAL B O 1
ATOM 4338 N N . PHE B 1 163 ? 15.328 12.336 20.281 1 98.81 163 PHE B N 1
ATOM 4339 C CA . PHE B 1 163 ? 14.289 11.32 20.25 1 98.81 163 PHE B CA 1
ATOM 4340 C C . PHE B 1 163 ? 13.242 11.641 19.188 1 98.81 163 PHE B C 1
ATOM 4342 O O . PHE B 1 163 ? 12.875 12.805 19.016 1 98.81 163 PHE B O 1
ATOM 4349 N N . LEU B 1 164 ? 12.805 10.695 18.453 1 98.75 164 LEU B N 1
ATOM 4350 C CA . LEU B 1 164 ? 11.617 10.75 17.609 1 98.75 164 LEU B CA 1
ATOM 4351 C C . LEU B 1 164 ? 10.453 10.016 18.266 1 98.75 164 LEU B C 1
ATOM 4353 O O . LEU B 1 164 ? 10.562 8.828 18.578 1 98.75 164 LEU B O 1
ATOM 4357 N N . ALA B 1 165 ? 9.352 10.734 18.391 1 97.88 165 ALA B N 1
ATOM 4358 C CA . ALA B 1 165 ? 8.273 10.164 19.188 1 97.88 165 ALA B CA 1
ATOM 4359 C C . ALA B 1 165 ? 6.91 10.523 18.594 1 97.88 165 ALA B C 1
ATOM 4361 O O . ALA B 1 165 ? 6.781 11.508 17.859 1 97.88 165 ALA B O 1
ATOM 4362 N N . HIS B 1 166 ? 5.945 9.695 18.828 1 96.81 166 HIS B N 1
ATOM 4363 C CA . HIS B 1 166 ? 4.539 9.93 18.516 1 96.81 166 HIS B CA 1
ATOM 4364 C C . HIS B 1 166 ? 3.656 9.641 19.734 1 96.81 166 HIS B C 1
ATOM 4366 O O . HIS B 1 166 ? 2.977 8.609 19.781 1 96.81 166 HIS B O 1
ATOM 4372 N N . LEU B 1 167 ? 3.709 10.57 20.672 1 94.19 167 LEU B N 1
ATOM 4373 C CA . LEU B 1 167 ? 3.184 10.367 22.016 1 94.19 167 LEU B CA 1
ATOM 4374 C C . LEU B 1 167 ? 2.312 11.539 22.438 1 94.19 167 LEU B C 1
ATOM 4376 O O . LEU B 1 167 ? 2.365 12.609 21.828 1 94.19 167 LEU B O 1
ATOM 4380 N N . THR B 1 168 ? 1.559 11.312 23.5 1 93.38 168 THR B N 1
ATOM 4381 C CA . THR B 1 168 ? 0.87 12.383 24.219 1 93.38 168 THR B CA 1
ATOM 4382 C C . THR B 1 168 ? 1.602 12.734 25.5 1 93.38 168 THR B C 1
ATOM 4384 O O . THR B 1 168 ? 1.958 11.852 26.281 1 93.38 168 THR B O 1
ATOM 4387 N N . TYR B 1 169 ? 1.792 14 25.719 1 94.12 169 TYR B N 1
ATOM 4388 C CA . TYR B 1 169 ? 2.543 14.43 26.891 1 94.12 169 TYR B CA 1
ATOM 4389 C C . TYR B 1 169 ? 1.633 15.141 27.891 1 94.12 169 TYR B C 1
ATOM 4391 O O . TYR B 1 169 ? 0.677 15.812 27.5 1 94.12 169 TYR B O 1
ATOM 4399 N N . GLN B 1 170 ? 2.031 14.953 29.141 1 92.25 170 GLN B N 1
ATOM 4400 C CA . GLN B 1 170 ? 1.396 15.758 30.172 1 92.25 170 GLN B CA 1
ATOM 4401 C C . GLN B 1 170 ? 1.651 17.25 29.953 1 92.25 170 GLN B C 1
ATOM 4403 O O . GLN B 1 170 ? 2.771 17.641 29.625 1 92.25 170 GLN B O 1
ATOM 4408 N N . GLY B 1 171 ? 0.606 18.031 30.062 1 92.06 171 GLY B N 1
ATOM 4409 C CA . GLY B 1 171 ? 0.739 19.469 29.922 1 92.06 171 GLY B CA 1
ATOM 4410 C C . GLY B 1 171 ? 0.474 19.953 28.516 1 92.06 171 GLY B C 1
ATOM 4411 O O . GLY B 1 171 ? 0.408 21.156 28.266 1 92.06 171 GLY B O 1
ATOM 4412 N N . ALA B 1 172 ? 0.334 19.078 27.562 1 92.56 172 ALA B N 1
ATOM 4413 C CA . ALA B 1 172 ? 0.084 19.469 26.172 1 92.56 172 ALA B CA 1
ATOM 4414 C C . ALA B 1 172 ? -1.312 20.062 26.016 1 92.56 172 ALA B C 1
ATOM 4416 O O . ALA B 1 172 ? -2.246 19.672 26.719 1 92.56 172 ALA B O 1
ATOM 4417 N N . MET B 1 173 ? -1.39 20.984 25.141 1 87.88 173 MET B N 1
ATOM 4418 C CA . MET B 1 173 ? -2.688 21.531 24.766 1 87.88 173 MET B CA 1
ATOM 4419 C C . MET B 1 173 ? -3.377 20.641 23.734 1 87.88 173 MET B C 1
ATOM 4421 O O . MET B 1 173 ? -2.83 20.391 22.672 1 87.88 173 MET B O 1
ATOM 4425 N N . LEU B 1 174 ? -4.504 20.188 24.156 1 80.31 174 LEU B N 1
ATOM 4426 C CA . LEU B 1 174 ? -5.246 19.266 23.297 1 80.31 174 LEU B CA 1
ATOM 4427 C C . LEU B 1 174 ? -6.238 20.016 22.422 1 80.31 174 LEU B C 1
ATOM 4429 O O . LEU B 1 174 ? -6.625 21.141 22.734 1 80.31 174 LEU B O 1
ATOM 4433 N N . ASN B 1 175 ? -6.395 19.297 21.234 1 69.12 175 ASN B N 1
ATOM 4434 C CA . ASN B 1 175 ? -7.52 19.844 20.469 1 69.12 175 ASN B CA 1
ATOM 4435 C C . ASN B 1 175 ? -8.852 19.438 21.094 1 69.12 175 ASN B C 1
ATOM 4437 O O . ASN B 1 175 ? -8.93 18.469 21.844 1 69.12 175 ASN B O 1
ATOM 4441 N N . GLU B 1 176 ? -9.859 20.25 21.062 1 55.5 176 GLU B N 1
ATOM 4442 C CA . GLU B 1 176 ? -11.164 20.016 21.688 1 55.5 176 GLU B CA 1
ATOM 4443 C C . GLU B 1 176 ? -11.586 18.547 21.531 1 55.5 176 GLU B C 1
ATOM 4445 O O . GLU B 1 176 ? -12.227 18 22.438 1 55.5 176 GLU B O 1
ATOM 4450 N N . TRP B 1 177 ? -11.266 17.828 20.5 1 50.62 177 TRP B N 1
ATOM 4451 C CA . TRP B 1 177 ? -11.875 16.516 20.234 1 50.62 177 TRP B CA 1
ATOM 4452 C C . TRP B 1 177 ? -10.914 15.391 20.594 1 50.62 177 TRP B C 1
ATOM 4454 O O . TRP B 1 177 ? -11.305 14.219 20.578 1 50.62 177 TRP B O 1
ATOM 4464 N N . ASN B 1 178 ? -9.758 15.617 20.922 1 53.69 178 ASN B N 1
ATOM 4465 C CA . ASN B 1 178 ? -8.836 14.484 20.844 1 53.69 178 ASN B CA 1
ATOM 4466 C C . ASN B 1 178 ? -8.695 13.773 22.188 1 53.69 178 ASN B C 1
ATOM 4468 O O . ASN B 1 178 ? -7.785 12.969 22.375 1 53.69 178 ASN B O 1
ATOM 4472 N N . ILE B 1 179 ? -9.43 14.078 23.156 1 48.75 179 ILE B N 1
ATOM 4473 C CA . ILE B 1 179 ? -9.047 13.398 24.391 1 48.75 179 ILE B CA 1
ATOM 4474 C C . ILE B 1 179 ? -9.57 11.961 24.359 1 48.75 179 ILE B C 1
ATOM 4476 O O . ILE B 1 179 ? -10.773 11.727 24.469 1 48.75 179 ILE B O 1
ATOM 4480 N N . ALA B 1 180 ? -9.039 11.211 23.641 1 50.31 180 ALA B N 1
ATOM 4481 C CA . ALA B 1 180 ? -9.484 9.844 23.891 1 50.31 180 ALA B CA 1
ATOM 4482 C C . ALA B 1 180 ? -9.109 9.391 25.297 1 50.31 180 ALA B C 1
ATOM 4484 O O . ALA B 1 180 ? -8.016 9.703 25.781 1 50.31 180 ALA B O 1
ATOM 4485 N N . GLU B 1 181 ? -10.023 9.016 26.172 1 50.09 181 GLU B N 1
ATOM 4486 C CA . GLU B 1 181 ? -9.977 8.43 27.5 1 50.09 181 GLU B CA 1
ATOM 4487 C C . GLU B 1 181 ? -8.766 7.512 27.656 1 50.09 181 GLU B C 1
ATOM 4489 O O . GLU B 1 181 ? -8.188 7.414 28.734 1 50.09 181 GLU B O 1
ATOM 4494 N N . LYS B 1 182 ? -8.344 6.793 26.609 1 61.22 182 LYS B N 1
ATOM 4495 C CA . LYS B 1 182 ? -7.418 5.699 26.906 1 61.22 182 LYS B CA 1
ATOM 4496 C C . LYS B 1 182 ? -6.016 6.012 26.391 1 61.22 182 LYS B C 1
ATOM 4498 O O . LYS B 1 182 ? -5.25 5.102 26.062 1 61.22 182 LYS B O 1
ATOM 4503 N N . GLU B 1 183 ? -5.727 7.312 26.516 1 75.06 183 GLU B N 1
ATOM 4504 C CA . GLU B 1 183 ? -4.402 7.691 26.031 1 75.06 183 GLU B CA 1
ATOM 4505 C C . GLU B 1 183 ? -3.373 7.652 27.156 1 75.06 183 GLU B C 1
ATOM 4507 O O . GLU B 1 183 ? -3.691 7.973 28.297 1 75.06 183 GLU B O 1
ATOM 4512 N N . THR B 1 184 ? -2.188 7.078 26.844 1 85.06 184 THR B N 1
ATOM 4513 C CA . THR B 1 184 ? -1.053 7.109 27.766 1 85.06 184 THR B CA 1
ATOM 4514 C C . THR B 1 184 ? -0.351 8.461 27.703 1 85.06 184 THR B C 1
ATOM 4516 O O . THR B 1 184 ? 0.052 8.914 26.625 1 85.06 184 THR B O 1
ATOM 4519 N N . TYR B 1 185 ? -0.259 9.125 28.859 1 90.38 185 TYR B N 1
ATOM 4520 C CA . TYR B 1 185 ? 0.425 10.414 28.953 1 90.38 185 TYR B CA 1
ATOM 4521 C C . TYR B 1 185 ? 1.836 10.242 29.5 1 90.38 185 TYR B C 1
ATOM 4523 O O . TYR B 1 185 ? 2.031 9.617 30.547 1 90.38 185 TYR B O 1
ATOM 4531 N N . ILE B 1 186 ? 2.752 10.797 28.812 1 94 186 ILE B N 1
ATOM 4532 C CA . ILE B 1 186 ? 4.148 10.742 29.234 1 94 186 ILE B CA 1
ATOM 4533 C C . ILE B 1 186 ? 4.543 12.07 29.859 1 94 186 ILE B C 1
ATOM 4535 O O . ILE B 1 186 ? 4.199 13.141 29.359 1 94 186 ILE B O 1
ATOM 4539 N N . ASP B 1 187 ? 5.227 12.039 30.984 1 94.31 187 ASP B N 1
ATOM 4540 C CA . ASP B 1 187 ? 5.82 13.234 31.562 1 94.31 187 ASP B CA 1
ATOM 4541 C C . ASP B 1 187 ? 7.062 13.672 30.797 1 94.31 187 ASP B C 1
ATOM 4543 O O . ASP B 1 187 ? 8.047 12.93 30.719 1 94.31 187 ASP B O 1
ATOM 4547 N N . PRO B 1 188 ? 7.012 14.859 30.266 1 95.25 188 PRO B N 1
ATOM 4548 C CA . PRO B 1 188 ? 8.156 15.281 29.453 1 95.25 188 PRO B CA 1
ATOM 4549 C C . PRO B 1 188 ? 9.461 15.305 30.25 1 95.25 188 PRO B C 1
ATOM 4551 O O . PRO B 1 188 ? 10.547 15.266 29.656 1 95.25 188 PRO B O 1
ATOM 4554 N N . SER B 1 189 ? 9.422 15.367 31.516 1 95 189 SER B N 1
ATOM 4555 C CA . SER B 1 189 ? 10.617 15.461 32.344 1 95 189 SER B CA 1
ATOM 4556 C C . SER B 1 189 ? 11.461 14.195 32.25 1 95 189 SER B C 1
ATOM 4558 O O . SER B 1 189 ? 12.633 14.195 32.625 1 95 189 SER B O 1
ATOM 4560 N N . VAL B 1 190 ? 10.852 13.109 31.766 1 95.75 190 VAL B N 1
ATOM 4561 C CA . VAL B 1 190 ? 11.586 11.859 31.641 1 95.75 190 VAL B CA 1
ATOM 4562 C C . VAL B 1 190 ? 12.758 12.039 30.672 1 95.75 190 VAL B C 1
ATOM 4564 O O . VAL B 1 190 ? 13.742 11.297 30.734 1 95.75 190 VAL B O 1
ATOM 4567 N N . PHE B 1 191 ? 12.711 13.078 29.859 1 97.69 191 PHE B N 1
ATOM 4568 C CA . PHE B 1 191 ? 13.727 13.289 28.828 1 97.69 191 PHE B CA 1
ATOM 4569 C C . PHE B 1 191 ? 14.82 14.227 29.344 1 97.69 191 PHE B C 1
ATOM 4571 O O . PHE B 1 191 ? 15.789 14.492 28.625 1 97.69 191 PHE B O 1
ATOM 4578 N N . ASP B 1 192 ? 14.664 14.766 30.547 1 96.5 192 ASP B N 1
ATOM 4579 C CA . ASP B 1 192 ? 15.672 15.648 31.125 1 96.5 192 ASP B CA 1
ATOM 4580 C C . ASP B 1 192 ? 16.906 14.859 31.562 1 96.5 192 ASP B C 1
ATOM 4582 O O . ASP B 1 192 ? 17.094 14.586 32.75 1 96.5 192 ASP B O 1
ATOM 4586 N N . LYS B 1 193 ? 17.688 14.547 30.594 1 96 193 LYS B N 1
ATOM 4587 C CA . LYS B 1 193 ? 18.891 13.734 30.797 1 96 193 LYS B CA 1
ATOM 4588 C C . LYS B 1 193 ? 20.078 14.312 30.031 1 96 193 LYS B C 1
ATOM 4590 O O . LYS B 1 193 ? 19.906 15.047 29.047 1 96 193 LYS B O 1
ATOM 4595 N N . GLU B 1 194 ? 21.234 13.938 30.516 1 95.94 194 GLU B N 1
ATOM 4596 C CA . GLU B 1 194 ? 22.469 14.398 29.875 1 95.94 194 GLU B CA 1
ATOM 4597 C C . GLU B 1 194 ? 22.516 13.969 28.406 1 95.94 194 GLU B C 1
ATOM 4599 O O . GLU B 1 194 ? 22.188 12.82 28.078 1 95.94 194 GLU B O 1
ATOM 4604 N N . GLY B 1 195 ? 22.766 14.922 27.594 1 97.62 195 GLY B N 1
ATOM 4605 C CA . GLY B 1 195 ? 23 14.617 26.188 1 97.62 195 GLY B CA 1
ATOM 4606 C C . GLY B 1 195 ? 21.75 14.727 25.328 1 97.62 195 GLY B C 1
ATOM 4607 O O . GLY B 1 195 ? 21.844 14.773 24.094 1 97.62 195 GLY B O 1
ATOM 4608 N N . VAL B 1 196 ? 20.578 14.773 25.984 1 98.5 196 VAL B N 1
ATOM 4609 C CA . VAL B 1 196 ? 19.344 14.867 25.203 1 98.5 196 VAL B CA 1
ATOM 4610 C C . VAL B 1 196 ? 19.156 16.297 24.719 1 98.5 196 VAL B C 1
ATOM 4612 O O . VAL B 1 196 ? 19.047 17.234 25.516 1 98.5 196 VAL B O 1
ATOM 4615 N N . ALA B 1 197 ? 19.156 16.438 23.422 1 98.62 197 ALA B N 1
ATOM 4616 C CA . ALA B 1 197 ? 19.016 17.75 22.812 1 98.62 197 ALA B CA 1
ATOM 4617 C C . ALA B 1 197 ? 17.547 18.078 22.547 1 98.62 197 ALA B C 1
ATOM 4619 O O . ALA B 1 197 ? 17.094 19.172 22.875 1 98.62 197 ALA B O 1
ATOM 4620 N N . ALA B 1 198 ? 16.844 17.109 22.047 1 98.81 198 ALA B N 1
ATOM 4621 C CA . ALA B 1 198 ? 15.461 17.406 21.656 1 98.81 198 ALA B CA 1
ATOM 4622 C C . ALA B 1 198 ? 14.633 16.125 21.578 1 98.81 198 ALA B C 1
ATOM 4624 O O . ALA B 1 198 ? 15.18 15.023 21.453 1 98.81 198 ALA B O 1
ATOM 4625 N N . VAL B 1 199 ? 13.328 16.297 21.734 1 98.75 199 VAL B N 1
ATOM 4626 C CA . VAL B 1 199 ? 12.32 15.281 21.438 1 98.75 199 VAL B CA 1
ATOM 4627 C C . VAL B 1 199 ? 11.383 15.781 20.344 1 98.75 199 VAL B C 1
ATOM 4629 O O . VAL B 1 199 ? 10.555 16.672 20.594 1 98.75 199 VAL B O 1
ATOM 4632 N N . VAL B 1 200 ? 11.555 15.227 19.156 1 98.81 200 VAL B N 1
ATOM 4633 C CA . VAL B 1 200 ? 10.695 15.547 18.016 1 98.81 200 VAL B CA 1
ATOM 4634 C C . VAL B 1 200 ? 9.43 14.695 18.078 1 98.81 200 VAL B C 1
ATOM 4636 O O . VAL B 1 200 ? 9.492 13.469 17.984 1 98.81 200 VAL B O 1
ATOM 4639 N N . SER B 1 201 ? 8.281 15.414 18.172 1 98.06 201 SER B N 1
ATOM 4640 C CA . SER B 1 201 ? 7.078 14.617 18.422 1 98.06 201 SER B CA 1
ATOM 4641 C C . SER B 1 201 ? 5.957 15 17.453 1 98.06 201 SER B C 1
ATOM 4643 O O . SER B 1 201 ? 5.867 16.156 17.031 1 98.06 201 SER B O 1
ATOM 4645 N N . GLY B 1 202 ? 5.188 13.984 17.125 1 97.12 202 GLY B N 1
ATOM 4646 C CA . GLY B 1 202 ? 3.891 14.164 16.5 1 97.12 202 GLY B CA 1
ATOM 4647 C C . GLY B 1 202 ? 2.736 13.672 17.344 1 97.12 202 GLY B C 1
ATOM 4648 O O . GLY B 1 202 ? 2.881 13.508 18.562 1 97.12 202 GLY B O 1
ATOM 4649 N N . HIS B 1 203 ? 1.499 13.578 16.812 1 94.88 203 HIS B N 1
ATOM 4650 C CA . HIS B 1 203 ? 0.293 13.062 17.453 1 94.88 203 HIS B CA 1
ATOM 4651 C C . HIS B 1 203 ? -0.722 14.18 17.688 1 94.88 203 HIS B C 1
ATOM 4653 O O . HIS B 1 203 ? -1.895 14.039 17.344 1 94.88 203 HIS B O 1
ATOM 4659 N N . LEU B 1 204 ? -0.265 15.18 18.328 1 94.31 204 LEU B N 1
ATOM 4660 C CA . LEU B 1 204 ? -1.08 16.391 18.406 1 94.31 204 LEU B CA 1
ATOM 4661 C C . LEU B 1 204 ? -0.697 17.359 17.297 1 94.31 204 LEU B C 1
ATOM 4663 O O . LEU B 1 204 ? 0.489 17.562 17.016 1 94.31 204 LEU B O 1
ATOM 4667 N N . HIS B 1 205 ? -1.67 18.047 16.75 1 96.38 205 HIS B N 1
ATOM 4668 C CA . HIS B 1 205 ? -1.453 18.703 15.461 1 96.38 205 HIS B CA 1
ATOM 4669 C C . HIS B 1 205 ? -1.062 20.156 15.656 1 96.38 205 HIS B C 1
ATOM 4671 O O . HIS B 1 205 ? -0.753 20.859 14.68 1 96.38 205 HIS B O 1
ATOM 4677 N N . LYS B 1 206 ? -1.157 20.656 16.797 1 95.62 206 LYS B N 1
ATOM 4678 C CA . LYS B 1 206 ? -0.741 22.031 17.078 1 95.62 206 LYS B CA 1
ATOM 4679 C C . LYS B 1 206 ? 0.733 22.094 17.469 1 95.62 206 LYS B C 1
ATOM 4681 O O . LYS B 1 206 ? 1.168 21.375 18.375 1 95.62 206 LYS B O 1
ATOM 4686 N N . HIS B 1 207 ? 1.43 22.891 16.781 1 97.38 207 HIS B N 1
ATOM 4687 C CA . HIS B 1 207 ? 2.793 23.141 17.25 1 97.38 207 HIS B CA 1
ATOM 4688 C C . HIS B 1 207 ? 2.805 23.734 18.641 1 97.38 207 HIS B C 1
ATOM 4690 O O . HIS B 1 207 ? 2.09 24.703 18.906 1 97.38 207 HIS B O 1
ATOM 4696 N N . GLN B 1 208 ? 3.541 23.188 19.516 1 96.5 208 GLN B N 1
ATOM 4697 C CA . GLN B 1 208 ? 3.666 23.672 20.891 1 96.5 208 GLN B CA 1
ATOM 4698 C C . GLN B 1 208 ? 4.934 23.141 21.547 1 96.5 208 GLN B C 1
ATOM 4700 O O . GLN B 1 208 ? 5.375 22.031 21.25 1 96.5 208 GLN B O 1
ATOM 4705 N N . THR B 1 209 ? 5.52 23.953 22.359 1 96.44 209 THR B N 1
ATOM 4706 C CA . THR B 1 209 ? 6.703 23.594 23.141 1 96.44 209 THR B CA 1
ATOM 4707 C C . THR B 1 209 ? 6.316 23.172 24.547 1 96.44 209 THR B C 1
ATOM 4709 O O . THR B 1 209 ? 5.562 23.891 25.219 1 96.44 209 THR B O 1
ATOM 4712 N N . LEU B 1 210 ? 6.777 22.078 24.953 1 95.19 210 LEU B N 1
ATOM 4713 C CA . LEU B 1 210 ? 6.457 21.578 26.281 1 95.19 210 LEU B CA 1
ATOM 4714 C C . LEU B 1 210 ? 7.617 21.812 27.25 1 95.19 210 LEU B C 1
ATOM 4716 O O . LEU B 1 210 ? 7.402 21.969 28.453 1 95.19 210 LEU B O 1
ATOM 4720 N N . TYR B 1 211 ? 8.797 21.625 26.75 1 92.31 211 TYR B N 1
ATOM 4721 C CA . TYR B 1 211 ? 10.023 21.828 27.5 1 92.31 211 TYR B CA 1
ATOM 4722 C C . TYR B 1 211 ? 11.094 22.5 26.641 1 92.31 211 TYR B C 1
ATOM 4724 O O . TYR B 1 211 ? 11.234 22.172 25.453 1 92.31 211 TYR B O 1
ATOM 4732 N N . ASN B 1 212 ? 11.914 23.375 27.25 1 91.38 212 ASN B N 1
ATOM 4733 C CA . ASN B 1 212 ? 12.859 24.156 26.453 1 91.38 212 ASN B CA 1
ATOM 4734 C C . ASN B 1 212 ? 14.227 23.5 26.406 1 91.38 212 ASN B C 1
ATOM 4736 O O . ASN B 1 212 ? 14.953 23.625 25.422 1 91.38 212 ASN B O 1
ATOM 4740 N N . SER B 1 213 ? 14.625 22.828 27.531 1 92.69 213 SER B N 1
ATOM 4741 C CA . SER B 1 213 ? 15.914 22.141 27.594 1 92.69 213 SER B CA 1
ATOM 4742 C C . SER B 1 213 ? 15.828 20.875 28.438 1 92.69 213 SER B C 1
ATOM 4744 O O . SER B 1 213 ? 15.828 20.938 29.656 1 92.69 213 SER B O 1
ATOM 4746 N N . PRO B 1 214 ? 15.875 19.797 27.719 1 96.69 214 PRO B N 1
ATOM 4747 C CA . PRO B 1 214 ? 15.883 19.578 26.281 1 96.69 214 PRO B CA 1
ATOM 4748 C C . PRO B 1 214 ? 14.633 20.125 25.594 1 96.69 214 PRO B C 1
ATOM 4750 O O . PRO B 1 214 ? 13.617 20.375 26.25 1 96.69 214 PRO B O 1
ATOM 4753 N N . PHE B 1 215 ? 14.75 20.375 24.359 1 97.69 215 PHE B N 1
ATOM 4754 C CA . PHE B 1 215 ? 13.641 20.922 23.594 1 97.69 215 PHE B CA 1
ATOM 4755 C C . PHE B 1 215 ? 12.617 19.844 23.281 1 97.69 215 PHE B C 1
ATOM 4757 O O . PHE B 1 215 ? 12.844 18.984 22.438 1 97.69 215 PHE B O 1
ATOM 4764 N N . VAL B 1 216 ? 11.508 19.781 24 1 98.06 216 VAL B N 1
ATOM 4765 C CA . VAL B 1 216 ? 10.422 18.828 23.797 1 98.06 216 VAL B CA 1
ATOM 4766 C C . VAL B 1 216 ? 9.227 19.547 23.156 1 98.06 216 VAL B C 1
ATOM 4768 O O . VAL B 1 216 ? 8.695 20.5 23.734 1 98.06 216 VAL B O 1
ATOM 4771 N N . PHE B 1 217 ? 8.812 19.062 21.984 1 98.25 217 PHE B N 1
ATOM 4772 C CA . PHE B 1 217 ? 7.812 19.844 21.25 1 98.25 217 PHE B CA 1
ATOM 4773 C C . PHE B 1 217 ? 7.016 18.953 20.312 1 98.25 217 PHE B C 1
ATOM 4775 O O . PHE B 1 217 ? 7.43 17.828 20 1 98.25 217 PHE B O 1
ATOM 4782 N N . TYR B 1 218 ? 5.852 19.469 20 1 97.81 218 TYR B N 1
ATOM 4783 C CA . TYR B 1 218 ? 5.105 18.938 18.859 1 97.81 218 TYR B CA 1
ATOM 4784 C C . TYR B 1 218 ? 5.414 19.719 17.594 1 97.81 218 TYR B C 1
ATOM 4786 O O . TYR B 1 218 ? 5.383 20.953 17.609 1 97.81 218 TYR B O 1
ATOM 4794 N N . CYS B 1 219 ? 5.586 19 16.5 1 98.25 219 CYS B N 1
ATOM 4795 C CA . CYS B 1 219 ? 5.969 19.625 15.25 1 98.25 219 CYS B CA 1
ATOM 4796 C C . CYS B 1 219 ? 4.816 20.453 14.68 1 98.25 219 CYS B C 1
ATOM 4798 O O . CYS B 1 219 ? 5.043 21.438 13.977 1 98.25 219 CYS B O 1
ATOM 4800 N N . GLY B 1 220 ? 3.65 20.094 15.016 1 97.31 220 GLY B N 1
ATOM 4801 C CA . GLY B 1 220 ? 2.504 20.562 14.258 1 97.31 220 GLY B CA 1
ATOM 4802 C C . GLY B 1 220 ? 2.189 19.688 13.055 1 97.31 220 GLY B C 1
ATOM 4803 O O . GLY B 1 220 ? 2.434 18.484 13.078 1 97.31 220 GLY B O 1
ATOM 4804 N N . SER B 1 221 ? 1.505 20.281 12.102 1 98.06 221 SER B N 1
ATOM 4805 C CA . SER B 1 221 ? 1.176 19.594 10.852 1 98.06 221 SER B CA 1
ATOM 4806 C C . SER B 1 221 ? 1.232 20.547 9.664 1 98.06 221 SER B C 1
ATOM 4808 O O . SER B 1 221 ? 1.289 21.766 9.844 1 98.06 221 SER B O 1
ATOM 4810 N N . LEU B 1 222 ? 1.276 20 8.5 1 98.31 222 LEU B N 1
ATOM 4811 C CA . LEU B 1 222 ? 1.384 20.812 7.297 1 98.31 222 LEU B CA 1
ATOM 4812 C C . LEU B 1 222 ? 0.012 21.312 6.852 1 98.31 222 LEU B C 1
ATOM 4814 O O . LEU B 1 222 ? -0.095 22.344 6.191 1 98.31 222 LEU B O 1
ATOM 4818 N N . GLN B 1 223 ? -1.001 20.516 7.254 1 97.25 223 GLN B N 1
ATOM 4819 C CA . GLN B 1 223 ? -2.365 20.875 6.875 1 97.25 223 GLN B CA 1
ATOM 4820 C C . GLN B 1 223 ? -3.326 20.703 8.047 1 97.25 223 GLN B C 1
ATOM 4822 O O . GLN B 1 223 ? -3.035 19.953 8.992 1 97.25 223 GLN B O 1
ATOM 4827 N N . ARG B 1 224 ? -4.441 21.422 7.891 1 95.75 224 ARG B N 1
ATOM 4828 C CA . ARG B 1 224 ? -5.547 21.203 8.82 1 95.75 224 ARG B CA 1
ATOM 4829 C C . ARG B 1 224 ? -6.355 19.969 8.43 1 95.75 224 ARG B C 1
ATOM 4831 O O . ARG B 1 224 ? -6.617 19.75 7.242 1 95.75 224 ARG B O 1
ATOM 4838 N N . VAL B 1 225 ? -6.715 19.188 9.422 1 94.81 225 VAL B N 1
ATOM 4839 C CA . VAL B 1 225 ? -7.543 18.016 9.156 1 94.81 225 VAL B CA 1
ATOM 4840 C C . VAL B 1 225 ? -9.023 18.391 9.219 1 94.81 225 VAL B C 1
ATOM 4842 O O . VAL B 1 225 ? -9.805 17.984 8.359 1 94.81 225 VAL B O 1
ATOM 4845 N N . ASP B 1 226 ? -9.383 19.156 10.203 1 92.94 226 ASP B N 1
ATOM 4846 C CA . ASP B 1 226 ? -10.766 19.594 10.352 1 92.94 226 ASP B CA 1
ATOM 4847 C C . ASP B 1 226 ? -10.844 20.969 11.008 1 92.94 226 ASP B C 1
ATOM 4849 O O . ASP B 1 226 ? -9.82 21.625 11.203 1 92.94 226 ASP B O 1
ATOM 4853 N N . PHE B 1 227 ? -12.055 21.406 11.383 1 92.81 227 PHE B N 1
ATOM 4854 C CA . PHE B 1 227 ? -12.281 22.781 11.812 1 92.81 227 PHE B CA 1
ATOM 4855 C C . PHE B 1 227 ? -11.766 23 13.234 1 92.81 227 PHE B C 1
ATOM 4857 O O . PHE B 1 227 ? -11.648 24.141 13.688 1 92.81 227 PHE B O 1
ATOM 4864 N N . SER B 1 228 ? -11.484 21.922 13.984 1 91.69 228 SER B N 1
ATOM 4865 C CA . SER B 1 228 ? -10.891 22.094 15.312 1 91.69 228 SER B CA 1
ATOM 4866 C C . SER B 1 228 ? -9.492 22.703 15.219 1 91.69 228 SER B C 1
ATOM 4868 O O . SER B 1 228 ? -8.969 23.219 16.203 1 91.69 228 SER B O 1
ATOM 4870 N N . GLU B 1 229 ? -8.961 22.719 13.992 1 94.62 229 GLU B N 1
ATOM 4871 C CA . GLU B 1 229 ? -7.621 23.234 13.773 1 94.62 229 GLU B CA 1
ATOM 4872 C C . GLU B 1 229 ? -7.664 24.594 13.055 1 94.62 229 GLU B C 1
ATOM 4874 O O . GLU B 1 229 ? -6.637 25.078 12.578 1 94.62 229 GLU B O 1
ATOM 4879 N N . GLU B 1 230 ? -8.789 25.172 13.055 1 93.56 230 GLU B N 1
ATOM 4880 C CA . GLU B 1 230 ? -9.039 26.375 12.258 1 93.56 230 GLU B CA 1
ATOM 4881 C C . GLU B 1 230 ? -8.055 27.484 12.617 1 93.56 230 GLU B C 1
ATOM 4883 O O . GLU B 1 230 ? -7.543 28.188 11.734 1 93.56 230 GLU B O 1
ATOM 4888 N N . GLN B 1 231 ? -7.691 27.609 13.875 1 92.31 231 GLN B N 1
ATOM 4889 C CA . GLN B 1 231 ? -6.906 28.766 14.328 1 92.31 231 GLN B CA 1
ATOM 4890 C C . GLN B 1 231 ? -5.426 28.406 14.445 1 92.31 231 GLN B C 1
ATOM 4892 O O . GLN B 1 231 ? -4.625 29.203 14.914 1 92.31 231 GLN B O 1
ATOM 4897 N N . GLN B 1 232 ? -5.094 27.25 14.031 1 94.19 232 GLN B N 1
ATOM 4898 C CA . GLN B 1 232 ? -3.719 26.781 14.18 1 94.19 232 GLN B CA 1
ATOM 4899 C C . GLN B 1 232 ? -2.863 27.203 12.992 1 94.19 232 GLN B C 1
ATOM 4901 O O . GLN B 1 232 ? -3.324 27.172 11.844 1 94.19 232 GLN B O 1
ATOM 4906 N N . SER B 1 233 ? -1.639 27.609 13.328 1 95.06 233 SER B N 1
ATOM 4907 C CA . SER B 1 233 ? -0.643 27.75 12.266 1 95.06 233 SER B CA 1
ATOM 4908 C C . SER B 1 233 ? -0.077 26.391 11.859 1 95.06 233 SER B C 1
ATOM 4910 O O . SER B 1 233 ? 0.165 25.531 12.703 1 95.06 233 SER B O 1
ATOM 4912 N N . LYS B 1 234 ? 0.078 26.266 10.625 1 97.5 234 LYS B N 1
ATOM 4913 C CA . LYS B 1 234 ? 0.582 25 10.102 1 97.5 234 LYS B CA 1
ATOM 4914 C C . LYS B 1 234 ? 1.968 25.172 9.492 1 97.5 234 LYS B C 1
ATOM 4916 O O . LYS B 1 234 ? 2.266 26.203 8.891 1 97.5 234 LYS B O 1
ATOM 4921 N N . GLY B 1 235 ? 2.766 24.188 9.656 1 98.5 235 GLY B N 1
ATOM 4922 C CA . GLY B 1 235 ? 4.141 24.25 9.188 1 98.5 235 GLY B CA 1
ATOM 4923 C C . GLY B 1 235 ? 5.02 23.156 9.773 1 98.5 235 GLY B C 1
ATOM 4924 O O . GLY B 1 235 ? 4.543 22.047 10.047 1 98.5 235 GLY B O 1
ATOM 4925 N N . PHE B 1 236 ? 6.32 23.391 9.773 1 98.81 236 PHE B N 1
ATOM 4926 C CA . PHE B 1 236 ? 7.328 22.469 10.273 1 98.81 236 PHE B CA 1
ATOM 4927 C C . PHE B 1 236 ? 8.391 23.219 11.07 1 98.81 236 PHE B C 1
ATOM 4929 O O . PHE B 1 236 ? 8.398 24.438 11.117 1 98.81 236 PHE B O 1
ATOM 4936 N N . VAL B 1 237 ? 9.234 22.453 11.766 1 98.81 237 VAL B N 1
ATOM 4937 C CA . VAL B 1 237 ? 10.227 23.047 12.656 1 98.81 237 VAL B CA 1
ATOM 4938 C C . VAL B 1 237 ? 11.633 22.781 12.117 1 98.81 237 VAL B C 1
ATOM 4940 O O . VAL B 1 237 ? 11.93 21.688 11.641 1 98.81 237 VAL B O 1
ATOM 4943 N N . VAL B 1 238 ? 12.445 23.766 12.18 1 98.81 238 VAL B N 1
ATOM 4944 C CA . VAL B 1 238 ? 13.867 23.594 11.867 1 98.81 238 VAL B CA 1
ATOM 4945 C C . VAL B 1 238 ? 14.703 23.781 13.133 1 98.81 238 VAL B C 1
ATOM 4947 O O . VAL B 1 238 ? 14.609 24.797 13.805 1 98.81 238 VAL B O 1
ATOM 4950 N N . LEU B 1 239 ? 15.469 22.734 13.406 1 98.12 239 LEU B N 1
ATOM 4951 C CA . LEU B 1 239 ? 16.344 22.734 14.57 1 98.12 239 LEU B CA 1
ATOM 4952 C C . LEU B 1 239 ? 17.797 22.891 14.156 1 98.12 239 LEU B C 1
ATOM 4954 O O . LEU B 1 239 ? 18.203 22.438 13.078 1 98.12 239 LEU B O 1
ATOM 4958 N N . ASP B 1 240 ? 18.516 23.547 14.984 1 97.88 240 ASP B N 1
ATOM 4959 C CA . ASP B 1 240 ? 19.984 23.531 14.938 1 97.88 240 ASP B CA 1
ATOM 4960 C C . ASP B 1 240 ? 20.562 22.906 16.203 1 97.88 240 ASP B C 1
ATOM 4962 O O . ASP B 1 240 ? 20.547 23.531 17.266 1 97.88 240 ASP B O 1
ATOM 4966 N N . VAL B 1 241 ? 21.047 21.672 16.047 1 97.81 241 VAL B N 1
ATOM 4967 C CA . VAL B 1 241 ? 21.562 20.938 17.203 1 97.81 241 VAL B CA 1
ATOM 4968 C C . VAL B 1 241 ? 23.062 21.094 17.281 1 97.81 241 VAL B C 1
ATOM 4970 O O . VAL B 1 241 ? 23.797 20.734 16.359 1 97.81 241 VAL B O 1
ATOM 4973 N N . LYS B 1 242 ? 23.516 21.594 18.438 1 95.56 242 LYS B N 1
ATOM 4974 C CA . LYS B 1 242 ? 24.953 21.812 18.656 1 95.56 242 LYS B CA 1
ATOM 4975 C C . LYS B 1 242 ? 25.594 20.594 19.328 1 95.56 242 LYS B C 1
ATOM 4977 O O . LYS B 1 242 ? 24.891 19.734 19.859 1 95.56 242 LYS B O 1
ATOM 4982 N N . SER B 1 243 ? 26.891 20.562 19.312 1 94 243 SER B N 1
ATOM 4983 C CA . SER B 1 243 ? 27.641 19.438 19.844 1 94 243 SER B CA 1
ATOM 4984 C C . SER B 1 243 ? 27.438 19.297 21.359 1 94 243 SER B C 1
ATOM 4986 O O . SER B 1 243 ? 27.578 18.203 21.906 1 94 243 SER B O 1
ATOM 4988 N N . ASP B 1 244 ? 27.094 20.391 22 1 92.88 244 ASP B N 1
ATOM 4989 C CA . ASP B 1 244 ? 26.875 20.359 23.438 1 92.88 244 ASP B CA 1
ATOM 4990 C C . ASP B 1 244 ? 25.406 20.062 23.766 1 92.88 244 ASP B C 1
ATOM 4992 O O . ASP B 1 244 ? 24.969 20.25 24.906 1 92.88 244 ASP B O 1
ATOM 4996 N N . SER B 1 245 ? 24.594 19.797 22.766 1 94.94 245 SER B N 1
ATOM 4997 C CA . SER B 1 245 ? 23.203 19.391 22.891 1 94.94 245 SER B CA 1
ATOM 4998 C C . SER B 1 245 ? 22.281 20.578 23.078 1 94.94 245 SER B C 1
ATOM 5000 O O . SER B 1 245 ? 21.094 20.422 23.375 1 94.94 245 SER B O 1
ATOM 5002 N N . GLN B 1 246 ? 22.891 21.797 22.906 1 95.56 246 GLN B N 1
ATOM 5003 C CA . GLN B 1 246 ? 22.031 22.969 22.844 1 95.56 246 GLN B CA 1
ATOM 5004 C C . GLN B 1 246 ? 21.297 23.062 21.516 1 95.56 246 GLN B C 1
ATOM 5006 O O . GLN B 1 246 ? 21.859 22.688 20.469 1 95.56 246 GLN B O 1
ATOM 5011 N N . VAL B 1 247 ? 20.031 23.609 21.594 1 97.31 247 VAL B N 1
ATOM 5012 C CA . VAL B 1 247 ? 19.203 23.625 20.391 1 97.31 247 VAL B CA 1
ATOM 5013 C C . VAL B 1 247 ? 18.641 25.031 20.172 1 97.31 247 VAL B C 1
ATOM 5015 O O . VAL B 1 247 ? 18.188 25.672 21.125 1 97.31 247 VAL B O 1
ATOM 5018 N N . THR B 1 248 ? 18.797 25.531 19 1 97.12 248 THR B N 1
ATOM 5019 C CA . THR B 1 248 ? 17.969 26.641 18.531 1 97.12 248 THR B CA 1
ATOM 5020 C C . THR B 1 248 ? 16.969 26.156 17.484 1 97.12 248 THR B C 1
ATOM 5022 O O . THR B 1 248 ? 17.172 25.125 16.844 1 97.12 248 THR B O 1
ATOM 5025 N N . TYR B 1 249 ? 15.781 26.844 17.422 1 97 249 TYR B N 1
ATOM 5026 C CA . TYR B 1 249 ? 14.766 26.344 16.5 1 97 249 TYR B CA 1
ATOM 5027 C C . TYR B 1 249 ? 13.945 27.484 15.922 1 97 249 TYR B C 1
ATOM 5029 O O . TYR B 1 249 ? 13.938 28.594 16.453 1 97 249 TYR B O 1
ATOM 5037 N N . ASP B 1 250 ? 13.352 27.203 14.758 1 97.69 250 ASP B N 1
ATOM 5038 C CA . ASP B 1 250 ? 12.359 28.062 14.117 1 97.69 250 ASP B CA 1
ATOM 5039 C C . ASP B 1 250 ? 11.164 27.25 13.625 1 97.69 250 ASP B C 1
ATOM 5041 O O . ASP B 1 250 ? 11.328 26.156 13.086 1 97.69 250 ASP B O 1
ATOM 5045 N N . PHE B 1 251 ? 10.016 27.812 13.961 1 98.31 251 PHE B N 1
ATOM 5046 C CA . PHE B 1 251 ? 8.828 27.297 13.297 1 98.31 251 PHE B CA 1
ATOM 5047 C C . PHE B 1 251 ? 8.609 27.984 11.953 1 98.31 251 PHE B C 1
ATOM 5049 O O . PHE B 1 251 ? 8.508 29.219 11.898 1 98.31 251 PHE B O 1
ATOM 5056 N N . ILE B 1 252 ? 8.562 27.219 10.906 1 98.62 252 ILE B N 1
ATOM 5057 C CA . ILE B 1 252 ? 8.359 27.734 9.562 1 98.62 252 ILE B CA 1
ATOM 5058 C C . ILE B 1 252 ? 6.91 27.5 9.133 1 98.62 252 ILE B C 1
ATOM 5060 O O . ILE B 1 252 ? 6.508 26.359 8.867 1 98.62 252 ILE B O 1
ATOM 5064 N N . GLU B 1 253 ? 6.211 28.562 9.102 1 97.5 253 GLU B N 1
ATOM 5065 C CA . GLU B 1 253 ? 4.816 28.469 8.672 1 97.5 253 GLU B CA 1
ATOM 5066 C C . GLU B 1 253 ? 4.715 28.344 7.152 1 97.5 253 GLU B C 1
ATOM 5068 O O . GLU B 1 253 ? 5.445 29 6.414 1 97.5 253 GLU B O 1
ATOM 5073 N N . ILE B 1 254 ? 3.863 27.484 6.727 1 96 254 ILE B N 1
ATOM 5074 C CA . ILE B 1 254 ? 3.645 27.359 5.289 1 96 254 ILE B CA 1
ATOM 5075 C C . ILE B 1 254 ? 2.211 27.75 4.945 1 96 254 ILE B C 1
ATOM 5077 O O . ILE B 1 254 ? 1.354 27.828 5.828 1 96 254 ILE B O 1
ATOM 5081 N N . GLU B 1 255 ? 2.074 28.078 3.633 1 87.94 255 GLU B N 1
ATOM 5082 C CA . GLU B 1 255 ? 0.716 28.359 3.18 1 87.94 255 GLU B CA 1
ATOM 5083 C C . GLU B 1 255 ? -0.115 27.094 3.072 1 87.94 255 GLU B C 1
ATOM 5085 O O . GLU B 1 255 ? 0.265 26.156 2.369 1 87.94 255 GLU B O 1
ATOM 5090 N N . SER B 1 256 ? -1.054 26.938 3.941 1 93 256 SER B N 1
ATOM 5091 C CA . SER B 1 256 ? -1.967 25.812 3.939 1 93 256 SER B CA 1
ATOM 5092 C C . SER B 1 256 ? -3.412 26.25 3.75 1 93 256 SER B C 1
ATOM 5094 O O . SER B 1 256 ? -3.736 27.422 3.963 1 93 256 SER B O 1
ATOM 5096 N N . GLN B 1 257 ? -4.148 25.375 3.236 1 93.69 257 GLN B N 1
ATOM 5097 C CA . GLN B 1 257 ? -5.559 25.703 3.045 1 93.69 257 GLN B CA 1
ATOM 5098 C C . GLN B 1 257 ? -6.219 26.094 4.367 1 93.69 257 GLN B C 1
ATOM 5100 O O . GLN B 1 257 ? -6.125 25.344 5.352 1 93.69 257 GLN B O 1
ATOM 5105 N N . LYS B 1 258 ? -6.938 27.219 4.301 1 94.81 258 LYS B N 1
ATOM 5106 C CA . LYS B 1 258 ? -7.559 27.734 5.516 1 94.81 258 LYS B CA 1
ATOM 5107 C C . LYS B 1 258 ? -8.977 27.188 5.688 1 94.81 258 LYS B C 1
ATOM 5109 O O . LYS B 1 258 ? -9.594 26.75 4.719 1 94.81 258 LYS B O 1
ATOM 5114 N N . MET B 1 259 ? -9.352 27.141 6.883 1 94.69 259 MET B N 1
ATOM 5115 C CA . MET B 1 259 ? -10.734 26.906 7.277 1 94.69 259 MET B CA 1
ATOM 5116 C C . MET B 1 259 ? -11.312 28.125 7.988 1 94.69 259 MET B C 1
ATOM 5118 O O . MET B 1 259 ? -10.625 28.766 8.789 1 94.69 259 MET B O 1
ATOM 5122 N N . PHE B 1 260 ? -12.523 28.438 7.59 1 95.12 260 PHE B N 1
ATOM 5123 C CA . PHE B 1 260 ? -13.102 29.672 8.109 1 95.12 260 PHE B CA 1
ATOM 5124 C C . PHE B 1 260 ? -14.547 29.453 8.539 1 95.12 260 PHE B C 1
ATOM 5126 O O . PHE B 1 260 ? -15.367 28.953 7.766 1 95.12 260 PHE B O 1
ATOM 5133 N N . THR B 1 261 ? -14.844 29.781 9.766 1 94.94 261 THR B N 1
ATOM 5134 C CA . THR B 1 261 ? -16.203 29.734 10.289 1 94.94 261 THR B CA 1
ATOM 5135 C C . THR B 1 261 ? -16.812 31.125 10.367 1 94.94 261 THR B C 1
ATOM 5137 O O . THR B 1 261 ? -16.266 32 11.031 1 94.94 261 THR B O 1
ATOM 5140 N N . LEU B 1 262 ? -17.875 31.328 9.633 1 94.94 262 LEU B N 1
ATOM 5141 C CA . LEU B 1 262 ? -18.688 32.531 9.797 1 94.94 262 LEU B CA 1
ATOM 5142 C C . LEU B 1 262 ? -19.844 32.281 10.766 1 94.94 262 LEU B C 1
ATOM 5144 O O . LEU B 1 262 ? -20.781 31.531 10.453 1 94.94 262 LEU B O 1
ATOM 5148 N N . ASP B 1 263 ? -19.766 32.812 11.883 1 93.81 263 ASP B N 1
ATOM 5149 C CA . ASP B 1 263 ? -20.797 32.688 12.922 1 93.81 263 ASP B CA 1
ATOM 5150 C C . ASP B 1 263 ? -21.547 34 13.125 1 93.81 263 ASP B C 1
ATOM 5152 O O . ASP B 1 263 ? -20.969 35 13.562 1 93.81 263 ASP B O 1
ATOM 5156 N N . LEU B 1 264 ? -22.859 34 12.812 1 94 264 LEU B N 1
ATOM 5157 C CA . LEU B 1 264 ? -23.625 35.25 12.875 1 94 264 LEU B CA 1
ATOM 5158 C C . LEU B 1 264 ? -24.875 35.062 13.742 1 94 264 LEU B C 1
ATOM 5160 O O . LEU B 1 264 ? -25.578 34.062 13.617 1 94 264 LEU B O 1
ATOM 5164 N N . ASP B 1 265 ? -25.062 35.938 14.641 1 93.25 265 ASP B N 1
ATOM 5165 C CA . ASP B 1 265 ? -26.328 36.062 15.367 1 93.25 265 ASP B CA 1
ATOM 5166 C C . ASP B 1 265 ? -27.281 37 14.625 1 93.25 265 ASP B C 1
ATOM 5168 O O . ASP B 1 265 ? -27.094 38.219 14.617 1 93.25 265 ASP B O 1
ATOM 5172 N N . LEU B 1 266 ? -28.359 36.406 14.102 1 91.81 266 LEU B N 1
ATOM 5173 C CA . LEU B 1 266 ? -29.281 37.188 13.281 1 91.81 266 LEU B CA 1
ATOM 5174 C C . LEU B 1 266 ? -30.656 37.219 13.922 1 91.81 266 LEU B C 1
ATOM 5176 O O . LEU B 1 266 ? -31.656 37.469 13.234 1 91.81 266 LEU B O 1
ATOM 5180 N N . ILE B 1 267 ? -30.719 36.906 15.156 1 89.25 267 ILE B N 1
ATOM 5181 C CA . ILE B 1 267 ? -31.984 37 15.875 1 89.25 267 ILE B CA 1
ATOM 5182 C C . ILE B 1 267 ? -32.5 38.438 15.852 1 89.25 267 ILE B C 1
ATOM 5184 O O . ILE B 1 267 ? -31.781 39.375 16.172 1 89.25 267 ILE B O 1
ATOM 5188 N N . GLY B 1 268 ? -33.688 38.625 15.484 1 87 268 GLY B N 1
ATOM 5189 C CA . GLY B 1 268 ? -34.312 39.938 15.469 1 87 268 GLY B CA 1
ATOM 5190 C C . GLY B 1 268 ? -34.031 40.719 14.203 1 87 268 GLY B C 1
ATOM 5191 O O . GLY B 1 268 ? -34.469 41.844 14.055 1 87 268 GLY B O 1
ATOM 5192 N N . GLU B 1 269 ? -33.344 40.062 13.266 1 86.5 269 GLU B N 1
ATOM 5193 C CA . GLU B 1 269 ? -32.969 40.75 12.031 1 86.5 269 GLU B CA 1
ATOM 5194 C C . GLU B 1 269 ? -33.969 40.438 10.922 1 86.5 269 GLU B C 1
ATOM 5196 O O . GLU B 1 269 ? -34.625 39.406 10.93 1 86.5 269 GLU B O 1
ATOM 5201 N N . SER B 1 270 ? -34.25 41.344 9.953 1 81.44 270 SER B N 1
ATOM 5202 C CA . SER B 1 270 ? -35.219 41.156 8.898 1 81.44 270 SER B CA 1
ATOM 5203 C C . SER B 1 270 ? -34.562 40.75 7.586 1 81.44 270 SER B C 1
ATOM 5205 O O . SER B 1 270 ? -35.156 40.031 6.77 1 81.44 270 SER B O 1
ATOM 5207 N N . GLU B 1 271 ? -33.344 41.219 7.281 1 87.19 271 GLU B N 1
ATOM 5208 C CA . GLU B 1 271 ? -32.656 40.938 6.035 1 87.19 271 GLU B CA 1
ATOM 5209 C C . GLU B 1 271 ? -31.469 40 6.273 1 87.19 271 GLU B C 1
ATOM 5211 O O . GLU B 1 271 ? -30.344 40.281 5.867 1 87.19 271 GLU B O 1
ATOM 5216 N N . GLU B 1 272 ? -31.891 38.781 6.676 1 89.38 272 GLU B N 1
ATOM 5217 C CA . GLU B 1 272 ? -30.859 37.875 7.172 1 89.38 272 GLU B CA 1
ATOM 5218 C C . GLU B 1 272 ? -29.922 37.438 6.051 1 89.38 272 GLU B C 1
ATOM 5220 O O . GLU B 1 272 ? -28.703 37.406 6.223 1 89.38 272 GLU B O 1
ATOM 5225 N N . THR B 1 273 ? -30.5 37.156 4.859 1 94.38 273 THR B N 1
ATOM 5226 C CA . THR B 1 273 ? -29.688 36.688 3.732 1 94.38 273 THR B CA 1
ATOM 5227 C C . THR B 1 273 ? -28.688 37.781 3.322 1 94.38 273 THR B C 1
ATOM 5229 O O . THR B 1 273 ? -27.5 37.5 3.123 1 94.38 273 THR B O 1
ATOM 5232 N N . GLU B 1 274 ? -29.172 38.969 3.277 1 94.06 274 GLU B N 1
ATOM 5233 C CA . GLU B 1 274 ? -28.328 40.062 2.869 1 94.06 274 GLU B CA 1
ATOM 5234 C C . GLU B 1 274 ? -27.219 40.344 3.895 1 94.06 274 GLU B C 1
ATOM 5236 O O . GLU B 1 274 ? -26.109 40.719 3.533 1 94.06 274 GLU B O 1
ATOM 5241 N N . LEU B 1 275 ? -27.578 40.125 5.051 1 93.94 275 LEU B N 1
ATOM 5242 C CA . LEU B 1 275 ? -26.609 40.344 6.113 1 93.94 275 LEU B CA 1
ATOM 5243 C C . LEU B 1 275 ? -25.5 39.281 6.035 1 93.94 275 LEU B C 1
ATOM 5245 O O . LEU B 1 275 ? -24.312 39.594 6.23 1 93.94 275 LEU B O 1
ATOM 5249 N N . VAL B 1 276 ? -25.859 38.062 5.766 1 95 276 VAL B N 1
ATOM 5250 C CA . VAL B 1 276 ? -24.859 37 5.605 1 95 276 VAL B CA 1
ATOM 5251 C C . VAL B 1 276 ? -23.938 37.312 4.43 1 95 276 VAL B C 1
ATOM 5253 O O . VAL B 1 276 ? -22.719 37.219 4.547 1 95 276 VAL B O 1
ATOM 5256 N N . ILE B 1 277 ? -24.531 37.781 3.389 1 95.75 277 ILE B N 1
ATOM 5257 C CA . ILE B 1 277 ? -23.797 38.094 2.17 1 95.75 277 ILE B CA 1
ATOM 5258 C C . ILE B 1 277 ? -22.828 39.25 2.424 1 95.75 277 ILE B C 1
ATOM 5260 O O . ILE B 1 277 ? -21.672 39.219 1.998 1 95.75 277 ILE B O 1
ATOM 5264 N N . SER B 1 278 ? -23.359 40.188 3.121 1 95.5 278 SER B N 1
ATOM 5265 C CA . SER B 1 278 ? -22.531 41.344 3.451 1 95.5 278 SER B CA 1
ATOM 5266 C C . SER B 1 278 ? -21.328 40.938 4.289 1 95.5 278 SER B C 1
ATOM 5268 O O . SER B 1 278 ? -20.203 41.406 4.062 1 95.5 278 SER B O 1
ATOM 5270 N N . ASN B 1 279 ? -21.531 40.094 5.203 1 94.94 279 ASN B N 1
ATOM 5271 C CA . ASN B 1 279 ? -20.438 39.625 6.043 1 94.94 279 ASN B CA 1
ATOM 5272 C C . ASN B 1 279 ? -19.438 38.781 5.242 1 94.94 279 ASN B C 1
ATOM 5274 O O . ASN B 1 279 ? -18.234 38.938 5.387 1 94.94 279 ASN B O 1
ATOM 5278 N N . LEU B 1 280 ? -19.953 37.938 4.422 1 95.25 280 LEU B N 1
ATOM 5279 C CA . LEU B 1 280 ? -19.078 37.156 3.557 1 95.25 280 LEU B CA 1
ATOM 5280 C C . LEU B 1 280 ? -18.203 38.062 2.709 1 95.25 280 LEU B C 1
ATOM 5282 O O . LEU B 1 280 ? -17 37.812 2.572 1 95.25 280 LEU B O 1
ATOM 5286 N N . THR B 1 281 ? -18.734 39.062 2.215 1 95.38 281 THR B N 1
ATOM 5287 C CA . THR B 1 281 ? -18.016 40 1.36 1 95.38 281 THR B CA 1
ATOM 5288 C C . THR B 1 281 ? -16.922 40.719 2.146 1 95.38 281 THR B C 1
ATOM 5290 O O . THR B 1 281 ? -15.836 40.969 1.628 1 95.38 281 THR B O 1
ATOM 5293 N N . SER B 1 282 ? -17.219 41.031 3.357 1 95 282 SER B N 1
ATOM 5294 C CA . SER B 1 282 ? -16.25 41.719 4.211 1 95 282 SER B CA 1
ATOM 5295 C C . SER B 1 282 ? -15.062 40.812 4.531 1 95 282 SER B C 1
ATOM 5297 O O . SER B 1 282 ? -13.969 41.281 4.801 1 95 282 SER B O 1
ATOM 5299 N N . PHE B 1 283 ? -15.281 39.562 4.449 1 93.69 283 PHE B N 1
ATOM 5300 C CA . PHE B 1 283 ? -14.219 38.594 4.777 1 93.69 283 PHE B CA 1
ATOM 5301 C C . PHE B 1 283 ? -13.664 37.969 3.516 1 93.69 283 PHE B C 1
ATOM 5303 O O . PHE B 1 283 ? -13.18 36.812 3.553 1 93.69 283 PHE B O 1
ATOM 5310 N N . LYS B 1 284 ? -13.75 38.594 2.467 1 92.19 284 LYS B N 1
ATOM 5311 C CA . LYS B 1 284 ? -13.344 38.062 1.168 1 92.19 284 LYS B CA 1
ATOM 5312 C C . LYS B 1 284 ? -11.93 37.5 1.228 1 92.19 284 LYS B C 1
ATOM 5314 O O . LYS B 1 284 ? -11.688 36.406 0.718 1 92.19 284 LYS B O 1
ATOM 5319 N N . LYS B 1 285 ? -11.047 38.156 1.813 1 92.06 285 LYS B N 1
ATOM 5320 C CA . LYS B 1 285 ? -9.648 37.719 1.869 1 92.06 285 LYS B CA 1
ATOM 5321 C C . LYS B 1 285 ? -9.516 36.406 2.6 1 92.06 285 LYS B C 1
ATOM 5323 O O . LYS B 1 285 ? -8.672 35.562 2.238 1 92.06 285 LYS B O 1
ATOM 5328 N N . ARG B 1 286 ? -10.352 36.125 3.576 1 92 286 ARG B N 1
ATOM 5329 C CA . ARG B 1 286 ? -10.305 34.906 4.375 1 92 286 ARG B CA 1
ATOM 5330 C C . ARG B 1 286 ? -11.008 33.75 3.658 1 92 286 ARG B C 1
ATOM 5332 O O . ARG B 1 286 ? -10.781 32.594 3.98 1 92 286 ARG B O 1
ATOM 5339 N N . LEU B 1 287 ? -11.734 34.125 2.713 1 91.81 287 LEU B N 1
ATOM 5340 C CA . LEU B 1 287 ? -12.539 33.094 2.031 1 91.81 287 LEU B CA 1
ATOM 5341 C C . LEU B 1 287 ? -11.766 32.5 0.867 1 91.81 287 LEU B C 1
ATOM 5343 O O . LEU B 1 287 ? -12.047 31.359 0.464 1 91.81 287 LEU B O 1
ATOM 5347 N N . GLU B 1 288 ? -10.844 33.219 0.405 1 90.88 288 GLU B N 1
ATOM 5348 C CA . GLU B 1 288 ? -10.141 32.75 -0.785 1 90.88 288 GLU B CA 1
ATOM 5349 C C . GLU B 1 288 ? -9.469 31.422 -0.536 1 90.88 288 GLU B C 1
ATOM 5351 O O . GLU B 1 288 ? -8.602 31.297 0.331 1 90.88 288 GLU B O 1
ATOM 5356 N N . ASN B 1 289 ? -9.836 30.391 -1.259 1 91.12 289 ASN B N 1
ATOM 5357 C CA . ASN B 1 289 ? -9.344 29.016 -1.239 1 91.12 289 ASN B CA 1
ATOM 5358 C C . ASN B 1 289 ? -9.57 28.359 0.121 1 91.12 289 ASN B C 1
ATOM 5360 O O . ASN B 1 289 ? -8.875 27.422 0.478 1 91.12 289 ASN B O 1
ATOM 5364 N N . ALA B 1 290 ? -10.547 28.938 0.87 1 95.19 290 ALA B N 1
ATOM 5365 C CA . ALA B 1 290 ? -10.812 28.406 2.203 1 95.19 290 ALA B CA 1
ATOM 5366 C C . ALA B 1 290 ? -12.016 27.469 2.189 1 95.19 290 ALA B C 1
ATOM 5368 O O . ALA B 1 290 ? -12.875 27.562 1.307 1 95.19 290 ALA B O 1
ATOM 5369 N N . ILE B 1 291 ? -11.977 26.547 3.078 1 95.94 291 ILE B N 1
ATOM 5370 C CA . ILE B 1 291 ? -13.18 25.797 3.41 1 95.94 291 ILE B CA 1
ATOM 5371 C C . ILE B 1 291 ? -14.008 26.578 4.43 1 95.94 291 ILE B C 1
ATOM 5373 O O . ILE B 1 291 ? -13.508 26.938 5.5 1 95.94 291 ILE B O 1
ATOM 5377 N N . VAL B 1 292 ? -15.273 26.766 4.078 1 95.62 292 VAL B N 1
ATOM 5378 C CA . VAL B 1 292 ? -16.062 27.703 4.859 1 95.62 292 VAL B CA 1
ATOM 5379 C C . VAL B 1 292 ? -17.234 26.969 5.523 1 95.62 292 VAL B C 1
ATOM 5381 O O . VAL B 1 292 ? -17.875 26.125 4.902 1 95.62 292 VAL B O 1
ATOM 5384 N N . ARG B 1 293 ? -17.422 27.266 6.723 1 94.75 293 ARG B N 1
ATOM 5385 C CA . ARG B 1 293 ? -18.625 26.859 7.453 1 94.75 293 ARG B CA 1
ATOM 5386 C C . ARG B 1 293 ? -19.375 28.078 7.973 1 94.75 293 ARG B C 1
ATOM 5388 O O . ARG B 1 293 ? -18.781 29.031 8.469 1 94.75 293 ARG B O 1
ATOM 5395 N N . ILE B 1 294 ? -20.75 28.016 7.809 1 95 294 ILE B N 1
ATOM 5396 C CA . ILE B 1 294 ? -21.594 29.141 8.203 1 95 294 ILE B CA 1
ATOM 5397 C C . ILE B 1 294 ? -22.594 28.688 9.273 1 95 294 ILE B C 1
ATOM 5399 O O . ILE B 1 294 ? -23.281 27.688 9.102 1 95 294 ILE B O 1
ATOM 5403 N N . ARG B 1 295 ? -22.562 29.406 10.328 1 94.5 295 ARG B N 1
ATOM 5404 C CA . ARG B 1 295 ? -23.484 29.188 11.438 1 94.5 295 ARG B CA 1
ATOM 5405 C C . ARG B 1 295 ? -24.344 30.406 11.688 1 94.5 295 ARG B C 1
ATOM 5407 O O . ARG B 1 295 ? -23.828 31.5 11.938 1 94.5 295 ARG B O 1
ATOM 5414 N N . LEU B 1 296 ? -25.656 30.125 11.719 1 93.81 296 LEU B N 1
ATOM 5415 C CA . LEU B 1 296 ? -26.594 31.25 11.836 1 93.81 296 LEU B CA 1
ATOM 5416 C C . LEU B 1 296 ? -27.562 31.016 12.984 1 93.81 296 LEU B C 1
ATOM 5418 O O . LEU B 1 296 ? -28.234 29.984 13.039 1 93.81 296 LEU B O 1
ATOM 5422 N N . ASP B 1 297 ? -27.609 31.938 13.867 1 92.12 297 ASP B N 1
ATOM 5423 C CA . ASP B 1 297 ? -28.703 32 14.836 1 92.12 297 ASP B CA 1
ATOM 5424 C C . ASP B 1 297 ? -29.875 32.781 14.281 1 92.12 297 ASP B C 1
ATOM 5426 O O . ASP B 1 297 ? -29.75 33.969 13.945 1 92.12 297 ASP B O 1
ATOM 5430 N N . LEU B 1 298 ? -31.016 32.094 14.227 1 90.81 298 LEU B N 1
ATOM 5431 C CA . LEU B 1 298 ? -32.156 32.688 13.547 1 90.81 298 LEU B CA 1
ATOM 5432 C C . LEU B 1 298 ? -33.406 32.625 14.414 1 90.81 298 LEU B C 1
ATOM 5434 O O . LEU B 1 298 ? -33.5 31.797 15.328 1 90.81 298 LEU B O 1
ATOM 5438 N N . ASP B 1 299 ? -34.281 33.594 14.008 1 86.25 299 ASP B N 1
ATOM 5439 C CA . ASP B 1 299 ? -35.656 33.438 14.523 1 86.25 299 ASP B CA 1
ATOM 5440 C C . ASP B 1 299 ? -36.406 32.344 13.789 1 86.25 299 ASP B C 1
ATOM 5442 O O . ASP B 1 299 ? -36.094 32 12.641 1 86.25 299 ASP B O 1
ATOM 5446 N N . LYS B 1 300 ? -37.344 31.641 14.453 1 77.88 300 LYS B N 1
ATOM 5447 C CA . LYS B 1 300 ? -38.062 30.484 13.93 1 77.88 300 LYS B CA 1
ATOM 5448 C C . LYS B 1 300 ? -38.688 30.797 12.578 1 77.88 300 LYS B C 1
ATOM 5450 O O . LYS B 1 300 ? -38.781 29.938 11.711 1 77.88 300 LYS B O 1
ATOM 5455 N N . ASN B 1 301 ? -39.062 32.031 12.391 1 74.12 301 ASN B N 1
ATOM 5456 C CA . ASN B 1 301 ? -39.812 32.344 11.172 1 74.12 301 ASN B CA 1
ATOM 5457 C C . ASN B 1 301 ? -38.875 32.844 10.062 1 74.12 301 ASN B C 1
ATOM 5459 O O . ASN B 1 301 ? -39.344 33.156 8.961 1 74.12 301 ASN B O 1
ATOM 5463 N N . ASN B 1 302 ? -37.688 32.75 10.305 1 75.81 302 ASN B N 1
ATOM 5464 C CA . ASN B 1 302 ? -36.781 33.344 9.328 1 75.81 302 ASN B CA 1
ATOM 5465 C C . ASN B 1 302 ? -36.469 32.375 8.203 1 75.81 302 ASN B C 1
ATOM 5467 O O . ASN B 1 302 ? -36.312 31.172 8.445 1 75.81 302 ASN B O 1
ATOM 5471 N N . VAL B 1 303 ? -36.5 33 6.945 1 78.5 303 VAL B N 1
ATOM 5472 C CA . VAL B 1 303 ? -36.156 32.188 5.77 1 78.5 303 VAL B CA 1
ATOM 5473 C C . VAL B 1 303 ? -34.875 32.688 5.152 1 78.5 303 VAL B C 1
ATOM 5475 O O . VAL B 1 303 ? -34.719 33.875 4.895 1 78.5 303 VAL B O 1
ATOM 5478 N N . ILE B 1 304 ? -33.906 31.828 5.043 1 88.62 304 ILE B N 1
ATOM 5479 C CA . ILE B 1 304 ? -32.625 32.156 4.449 1 88.62 304 ILE B CA 1
ATOM 5480 C C . ILE B 1 304 ? -32.5 31.531 3.059 1 88.62 304 ILE B C 1
ATOM 5482 O O . ILE B 1 304 ? -32.906 30.391 2.855 1 88.62 304 ILE B O 1
ATOM 5486 N N . ASN B 1 305 ? -32.094 32.375 2.119 1 93.06 305 ASN B N 1
ATOM 5487 C CA . ASN B 1 305 ? -31.781 31.844 0.79 1 93.06 305 ASN B CA 1
ATOM 5488 C C . ASN B 1 305 ? -30.391 31.234 0.725 1 93.06 305 ASN B C 1
ATOM 5490 O O . ASN B 1 305 ? -29.422 31.922 0.404 1 93.06 305 ASN B O 1
ATOM 5494 N N . GLU B 1 306 ? -30.312 29.953 0.913 1 93.19 306 GLU B N 1
ATOM 5495 C CA . GLU B 1 306 ? -29.031 29.266 1 1 93.19 306 GLU B CA 1
ATOM 5496 C C . GLU B 1 306 ? -28.297 29.297 -0.338 1 93.19 306 GLU B C 1
ATOM 5498 O O . GLU B 1 306 ? -27.078 29.422 -0.376 1 93.19 306 GLU B O 1
ATOM 5503 N N . ALA B 1 307 ? -29.047 29.234 -1.373 1 94.44 307 ALA B N 1
ATOM 5504 C CA . ALA B 1 307 ? -28.438 29.219 -2.703 1 94.44 307 ALA B CA 1
ATOM 5505 C C . ALA B 1 307 ? -27.656 30.5 -2.957 1 94.44 307 ALA B C 1
ATOM 5507 O O . ALA B 1 307 ? -26.547 30.469 -3.488 1 94.44 307 ALA B O 1
ATOM 5508 N N . ARG B 1 308 ? -28.219 31.547 -2.531 1 94.5 308 ARG B N 1
ATOM 5509 C CA . ARG B 1 308 ? -27.562 32.844 -2.713 1 94.5 308 ARG B CA 1
ATOM 5510 C C . ARG B 1 308 ? -26.312 32.938 -1.857 1 94.5 308 ARG B C 1
ATOM 5512 O O . ARG B 1 308 ? -25.312 33.5 -2.279 1 94.5 308 ARG B O 1
ATOM 5519 N N . ILE B 1 309 ? -26.406 32.344 -0.744 1 94.62 309 ILE B N 1
ATOM 5520 C CA . ILE B 1 309 ? -25.281 32.375 0.17 1 94.62 309 ILE B CA 1
ATOM 5521 C C . ILE B 1 309 ? -24.141 31.516 -0.397 1 94.62 309 ILE B C 1
ATOM 5523 O O . ILE B 1 309 ? -22.984 31.938 -0.431 1 94.62 309 ILE B O 1
ATOM 5527 N N . TYR B 1 310 ? -24.484 30.375 -0.862 1 94.75 310 TYR B N 1
ATOM 5528 C CA . TYR B 1 310 ? -23.5 29.5 -1.484 1 94.75 310 TYR B CA 1
ATOM 5529 C C . TYR B 1 310 ? -22.844 30.172 -2.68 1 94.75 310 TYR B C 1
ATOM 5531 O O . TYR B 1 310 ? -21.609 30.188 -2.799 1 94.75 310 TYR B O 1
ATOM 5539 N N . ASP B 1 311 ? -23.656 30.75 -3.439 1 95.56 311 ASP B N 1
ATOM 5540 C CA . ASP B 1 311 ? -23.156 31.422 -4.637 1 95.56 311 ASP B CA 1
ATOM 5541 C C . ASP B 1 311 ? -22.188 32.531 -4.281 1 95.56 311 ASP B C 1
ATOM 5543 O O . ASP B 1 311 ? -21.125 32.656 -4.906 1 95.56 311 ASP B O 1
ATOM 5547 N N . CYS B 1 312 ? -22.562 33.25 -3.334 1 95.5 312 CYS B N 1
ATOM 5548 C CA . CYS B 1 312 ? -21.703 34.344 -2.896 1 95.5 312 CYS B CA 1
ATOM 5549 C C . CYS B 1 312 ? -20.359 33.812 -2.406 1 95.5 312 CYS B C 1
ATOM 5551 O O . CYS B 1 312 ? -19.312 34.312 -2.82 1 95.5 312 CYS B O 1
ATOM 5553 N N . ALA B 1 313 ? -20.406 32.844 -1.591 1 95.06 313 ALA B N 1
ATOM 5554 C CA . ALA B 1 313 ? -19.188 32.281 -1.014 1 95.06 313 ALA B CA 1
ATOM 5555 C C . ALA B 1 313 ? -18.25 31.766 -2.102 1 95.06 313 ALA B C 1
ATOM 5557 O O . ALA B 1 313 ? -17.047 32.031 -2.08 1 95.06 313 ALA B O 1
ATOM 5558 N N . TYR B 1 314 ? -18.797 31.109 -3.053 1 94.31 314 TYR B N 1
ATOM 5559 C CA . TYR B 1 314 ? -18 30.531 -4.133 1 94.31 314 TYR B CA 1
ATOM 5560 C C . TYR B 1 314 ? -17.453 31.625 -5.043 1 94.31 314 TYR B C 1
ATOM 5562 O O . TYR B 1 314 ? -16.312 31.562 -5.488 1 94.31 314 TYR B O 1
ATOM 5570 N N . ASN B 1 315 ? -18.219 32.594 -5.242 1 95.38 315 ASN B N 1
ATOM 5571 C CA . ASN B 1 315 ? -17.781 33.719 -6.066 1 95.38 315 ASN B CA 1
ATOM 5572 C C . ASN B 1 315 ? -16.641 34.5 -5.41 1 95.38 315 ASN B C 1
ATOM 5574 O O . ASN B 1 315 ? -15.805 35.062 -6.098 1 95.38 315 ASN B O 1
ATOM 5578 N N . LEU B 1 316 ? -16.672 34.438 -4.191 1 94.56 316 LEU B N 1
ATOM 5579 C CA . LEU B 1 316 ? -15.625 35.125 -3.445 1 94.56 316 LEU B CA 1
ATOM 5580 C C . LEU B 1 316 ? -14.375 34.281 -3.328 1 94.56 316 LEU B C 1
ATOM 5582 O O . LEU B 1 316 ? -13.359 34.719 -2.783 1 94.56 316 LEU B O 1
ATOM 5586 N N . GLY B 1 317 ? -14.43 33.031 -3.793 1 93 317 GLY B N 1
ATOM 5587 C CA . GLY B 1 317 ? -13.203 32.25 -3.904 1 93 317 GLY B CA 1
ATOM 5588 C C . GLY B 1 317 ? -13.156 31.062 -2.939 1 93 317 GLY B C 1
ATOM 5589 O O . GLY B 1 317 ? -12.117 30.406 -2.812 1 93 317 GLY B O 1
ATOM 5590 N N . ALA B 1 318 ? -14.242 30.797 -2.246 1 92.88 318 ALA B N 1
ATOM 5591 C CA . ALA B 1 318 ? -14.25 29.656 -1.327 1 92.88 318 ALA B CA 1
ATOM 5592 C C . ALA B 1 318 ? -14.016 28.359 -2.07 1 92.88 318 ALA B C 1
ATOM 5594 O O . ALA B 1 318 ? -14.57 28.141 -3.15 1 92.88 318 ALA B O 1
ATOM 5595 N N . ALA B 1 319 ? -13.109 27.547 -1.496 1 92.56 319 ALA B N 1
ATOM 5596 C CA . ALA B 1 319 ? -12.852 26.234 -2.09 1 92.56 319 ALA B CA 1
ATOM 5597 C C . ALA B 1 319 ? -14.039 25.297 -1.891 1 92.56 319 ALA B C 1
ATOM 5599 O O . ALA B 1 319 ? -14.359 24.484 -2.766 1 92.56 319 ALA B O 1
ATOM 5600 N N . ASN B 1 320 ? -14.594 25.391 -0.724 1 91.12 320 ASN B N 1
ATOM 5601 C CA . ASN B 1 320 ? -15.789 24.609 -0.383 1 91.12 320 ASN B CA 1
ATOM 5602 C C . ASN B 1 320 ? -16.578 25.266 0.746 1 91.12 320 ASN B C 1
ATOM 5604 O O . ASN B 1 320 ? -16 25.953 1.593 1 91.12 320 ASN B O 1
ATOM 5608 N N . VAL B 1 321 ? -17.906 25.125 0.574 1 89.88 321 VAL B N 1
ATOM 5609 C CA . VAL B 1 321 ? -18.781 25.547 1.662 1 89.88 321 VAL B CA 1
ATOM 5610 C C . VAL B 1 321 ? -19.5 24.344 2.252 1 89.88 321 VAL B C 1
ATOM 5612 O O . VAL B 1 321 ? -20.328 23.719 1.581 1 89.88 321 VAL B O 1
ATOM 5615 N N . LEU B 1 322 ? -19.156 23.953 3.43 1 82.06 322 LEU B N 1
ATOM 5616 C CA . LEU B 1 322 ? -19.625 22.703 4.023 1 82.06 322 LEU B CA 1
ATOM 5617 C C . LEU B 1 322 ? -21.125 22.766 4.277 1 82.06 322 LEU B C 1
ATOM 5619 O O . LEU B 1 322 ? -21.859 21.844 3.887 1 82.06 322 LEU B O 1
ATOM 5623 N N . ASP B 1 323 ? -21.438 23.656 5.18 1 82.25 323 ASP B N 1
ATOM 5624 C CA . ASP B 1 323 ? -22.844 23.688 5.598 1 82.25 323 ASP B CA 1
ATOM 5625 C C . ASP B 1 323 ? -23.234 25.062 6.113 1 82.25 323 ASP B C 1
ATOM 5627 O O . ASP B 1 323 ? -22.359 25.875 6.445 1 82.25 323 ASP B O 1
ATOM 5631 N N . ILE B 1 324 ? -24.531 25.297 5.871 1 89.81 324 ILE B N 1
ATOM 5632 C CA . ILE B 1 324 ? -25.156 26.422 6.566 1 89.81 324 ILE B CA 1
ATOM 5633 C C . ILE B 1 324 ? -25.984 25.906 7.738 1 89.81 324 ILE B C 1
ATOM 5635 O O . ILE B 1 324 ? -27.094 25.406 7.543 1 89.81 324 ILE B O 1
ATOM 5639 N N . GLN B 1 325 ? -25.359 25.953 8.883 1 90.62 325 GLN B N 1
ATOM 5640 C CA . GLN B 1 325 ? -26.031 25.484 10.078 1 90.62 325 GLN B CA 1
ATOM 5641 C C . GLN B 1 325 ? -26.953 26.562 10.648 1 90.62 325 GLN B C 1
ATOM 5643 O O . GLN B 1 325 ? -26.484 27.656 10.992 1 90.62 325 GLN B O 1
ATOM 5648 N N . LYS B 1 326 ? -28.219 26.234 10.805 1 90.06 326 LYS B N 1
ATOM 5649 C CA . LYS B 1 326 ? -29.203 27.156 11.344 1 90.06 326 LYS B CA 1
ATOM 5650 C C . LYS B 1 326 ? -29.609 26.766 12.758 1 90.06 326 LYS B C 1
ATOM 5652 O O . LYS B 1 326 ? -30.031 25.625 12.992 1 90.06 326 LYS B O 1
ATOM 5657 N N . ARG B 1 327 ? -29.312 27.672 13.688 1 88.69 327 ARG B N 1
ATOM 5658 C CA . ARG B 1 327 ? -29.734 27.484 15.07 1 88.69 327 ARG B CA 1
ATOM 5659 C C . ARG B 1 327 ? -30.891 28.406 15.422 1 88.69 327 ARG B C 1
ATOM 5661 O O . ARG B 1 327 ? -30.797 29.625 15.25 1 88.69 327 ARG B O 1
ATOM 5668 N N . PHE B 1 328 ? -31.969 27.844 15.922 1 85 328 PHE B N 1
ATOM 5669 C CA . PHE B 1 328 ? -33.156 28.641 16.188 1 85 328 PHE B CA 1
ATOM 5670 C C . PHE B 1 328 ? -33.344 28.859 17.672 1 85 328 PHE B C 1
ATOM 5672 O O . PHE B 1 328 ? -33.062 27.969 18.484 1 85 328 PHE B O 1
ATOM 5679 N N . GLN B 1 329 ? -33.531 30.062 18.047 1 70.62 329 GLN B N 1
ATOM 5680 C CA . GLN B 1 329 ? -33.844 30.344 19.453 1 70.62 329 GLN B CA 1
ATOM 5681 C C . GLN B 1 329 ? -35.156 29.672 19.875 1 70.62 329 GLN B C 1
ATOM 5683 O O . GLN B 1 329 ? -36.156 29.75 19.156 1 70.62 329 GLN B O 1
ATOM 5688 N N . LYS B 1 330 ? -35.031 28.797 20.797 1 54.06 330 LYS B N 1
ATOM 5689 C CA . LYS B 1 330 ? -36.25 28.266 21.406 1 54.06 330 LYS B CA 1
ATOM 5690 C C . LYS B 1 330 ? -37.125 29.391 21.969 1 54.06 330 LYS B C 1
ATOM 5692 O O . LYS B 1 330 ? -36.625 30.281 22.656 1 54.06 330 LYS B O 1
ATOM 5697 N N . GLN B 1 331 ? -38.031 29.781 21.391 1 45.62 331 GLN B N 1
ATOM 5698 C CA . GLN B 1 331 ? -38.969 30.609 22.156 1 45.62 331 GLN B CA 1
ATOM 5699 C C . GLN B 1 331 ? -39.031 30.188 23.609 1 45.62 331 GLN B C 1
ATOM 5701 O O . GLN B 1 331 ? -38.969 29 23.938 1 45.62 331 GLN B O 1
ATOM 5706 N N . ASN B 1 332 ? -38.531 31.078 24.438 1 41.44 332 ASN B N 1
ATOM 5707 C CA . ASN B 1 332 ? -38.875 30.828 25.828 1 41.44 332 ASN B CA 1
ATOM 5708 C C . ASN B 1 332 ? -40.25 30.188 25.953 1 41.44 332 ASN B C 1
ATOM 5710 O O . ASN B 1 332 ? -41.281 30.875 25.75 1 41.44 332 ASN B O 1
ATOM 5714 N N . ILE B 1 333 ? -40.469 29.031 25.484 1 38.94 333 ILE B N 1
ATOM 5715 C CA . ILE B 1 333 ? -41.688 28.5 26.062 1 38.94 333 ILE B CA 1
ATOM 5716 C C . ILE B 1 333 ? -41.688 28.672 27.578 1 38.94 333 ILE B C 1
ATOM 5718 O O . ILE B 1 333 ? -40.719 28.25 28.234 1 38.94 333 ILE B O 1
ATOM 5722 N N . VAL B 1 334 ? -42.281 29.688 28.094 1 32.75 334 VAL B N 1
ATOM 5723 C CA . VAL B 1 334 ? -42.656 29.656 29.5 1 32.75 334 VAL B CA 1
ATOM 5724 C C . VAL B 1 334 ? -42.844 28.203 29.953 1 32.75 334 VAL B C 1
ATOM 5726 O O . VAL B 1 334 ? -43.75 27.531 29.484 1 32.75 334 VAL B O 1
ATOM 5729 N N . ARG B 1 335 ? -41.875 27.5 30.016 1 39.28 335 ARG B N 1
ATOM 5730 C CA . ARG B 1 335 ? -42.094 26.359 30.891 1 39.28 335 ARG B CA 1
ATOM 5731 C C . ARG B 1 335 ? -43.062 26.688 32 1 39.28 335 ARG B C 1
ATOM 5733 O O . ARG B 1 335 ? -42.906 27.703 32.688 1 39.28 335 ARG B O 1
ATOM 5740 N N . ASN B 1 336 ? -44.375 26.281 31.812 1 36.88 336 ASN B N 1
ATOM 5741 C CA . ASN B 1 336 ? -45.219 26.391 33 1 36.88 336 ASN B CA 1
ATOM 5742 C C . ASN B 1 336 ? -44.438 26.094 34.281 1 36.88 336 ASN B C 1
ATOM 5744 O O . ASN B 1 336 ? -43.906 25 34.438 1 36.88 336 ASN B O 1
ATOM 5748 N N . ALA B 1 337 ? -43.969 27.125 34.969 1 41.34 337 ALA B N 1
ATOM 5749 C CA . ALA B 1 337 ? -43.344 27.094 36.281 1 41.34 337 ALA B CA 1
ATOM 5750 C C . ALA B 1 337 ? -43.875 25.922 37.125 1 41.34 337 ALA B C 1
ATOM 5752 O O . ALA B 1 337 ? -43.312 25.578 38.156 1 41.34 337 ALA B O 1
ATOM 5753 N N . ASN B 1 338 ? -45.156 25.5 36.812 1 41.06 338 ASN B N 1
ATOM 5754 C CA . ASN B 1 338 ? -45.781 24.516 37.688 1 41.06 338 ASN B CA 1
ATOM 5755 C C . ASN B 1 338 ? -45.281 23.109 37.406 1 41.06 338 ASN B C 1
ATOM 5757 O O . ASN B 1 338 ? -45.812 22.125 37.906 1 41.06 338 ASN B O 1
ATOM 5761 N N . LEU B 1 339 ? -44.562 22.875 36.312 1 40.53 339 LEU B N 1
ATOM 5762 C CA . LEU B 1 339 ? -44.094 21.5 36.156 1 40.53 339 LEU B CA 1
ATOM 5763 C C . LEU B 1 339 ? -42.844 21.25 37 1 40.53 339 LEU B C 1
ATOM 5765 O O . LEU B 1 339 ? -41.719 21.5 36.531 1 40.53 339 LEU B O 1
ATOM 5769 N N . THR B 1 340 ? -42.844 21.578 38.281 1 39.41 340 THR B N 1
ATOM 5770 C CA . THR B 1 340 ? -41.812 21.203 39.25 1 39.41 340 THR B CA 1
ATOM 5771 C C . THR B 1 340 ? -41.562 19.703 39.219 1 39.41 340 THR B C 1
ATOM 5773 O O . THR B 1 340 ? -42.406 18.938 38.719 1 39.41 340 THR B O 1
ATOM 5776 N N . GLU B 1 341 ? -40.375 19.312 39.469 1 47.59 341 GLU B N 1
ATOM 5777 C CA . GLU B 1 341 ? -39.906 17.938 39.562 1 47.59 341 GLU B CA 1
ATOM 5778 C C . GLU B 1 341 ? -40.906 17.031 40.281 1 47.59 341 GLU B C 1
ATOM 5780 O O . GLU B 1 341 ? -40.844 15.812 40.156 1 47.59 341 GLU B O 1
ATOM 5785 N N . HIS B 1 342 ? -41.906 17.625 41 1 46.5 342 HIS B N 1
ATOM 5786 C CA . HIS B 1 342 ? -42.844 16.797 41.75 1 46.5 342 HIS B CA 1
ATOM 5787 C C . HIS B 1 342 ? -44.156 16.609 40.969 1 46.5 342 HIS B C 1
ATOM 5789 O O . HIS B 1 342 ? -45.188 16.234 41.531 1 46.5 342 HIS B O 1
ATOM 5795 N N . VAL B 1 343 ? -44.219 17.078 39.781 1 50.5 343 VAL B N 1
ATOM 5796 C CA . VAL B 1 343 ? -45.5 16.875 39.125 1 50.5 343 VAL B CA 1
ATOM 5797 C C . VAL B 1 343 ? -45.625 15.422 38.625 1 50.5 343 VAL B C 1
ATOM 5799 O O . VAL B 1 343 ? -44.656 14.859 38.125 1 50.5 343 VAL B O 1
ATOM 5802 N N . ASP B 1 344 ? -46.625 14.75 39.094 1 58.69 344 ASP B N 1
ATOM 5803 C CA . ASP B 1 344 ? -46.938 13.367 38.719 1 5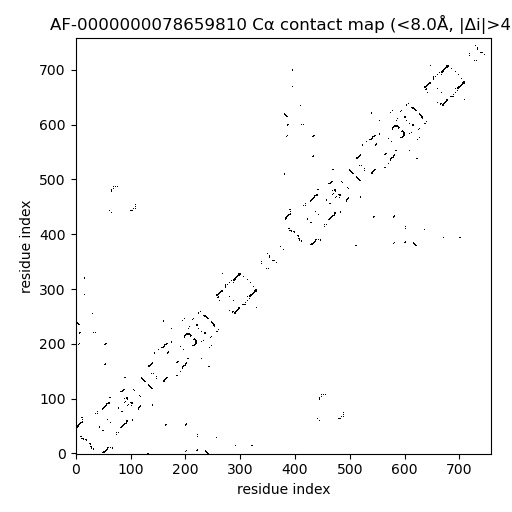8.69 344 ASP B CA 1
ATOM 5804 C C . ASP B 1 344 ? -46.906 13.172 37.219 1 58.69 344 ASP B C 1
ATOM 5806 O O . ASP B 1 344 ? -47.156 14.117 36.469 1 58.69 344 ASP B O 1
ATOM 5810 N N . GLU B 1 345 ? -46.281 12.102 36.75 1 63.84 345 GLU B N 1
ATOM 5811 C CA . GLU B 1 345 ? -46.062 11.734 35.375 1 63.84 345 GLU B CA 1
ATOM 5812 C C . GLU B 1 345 ? -47.312 12.023 34.531 1 63.84 345 GLU B C 1
ATOM 5814 O O . GLU B 1 345 ? -47.219 12.438 33.375 1 63.84 345 GLU B O 1
ATOM 5819 N N . TYR B 1 346 ? -48.406 11.906 35.125 1 69.25 346 TYR B N 1
ATOM 5820 C CA . TYR B 1 346 ? -49.656 12.141 34.406 1 69.25 346 TYR B CA 1
ATOM 5821 C C . TYR B 1 346 ? -49.875 13.633 34.156 1 69.25 346 TYR B C 1
ATOM 5823 O O . TYR B 1 346 ? -50.281 14.039 33.062 1 69.25 346 TYR B O 1
ATOM 5831 N N . LYS B 1 347 ? -49.625 14.453 35.125 1 68.75 347 LYS B N 1
ATOM 5832 C CA . LYS B 1 347 ? -49.812 15.898 34.969 1 68.75 347 LYS B CA 1
ATOM 5833 C C . LYS B 1 347 ? -48.781 16.484 34.031 1 68.75 347 LYS B C 1
ATOM 5835 O O . LYS B 1 347 ? -49.094 17.391 33.25 1 68.75 347 LYS B O 1
ATOM 5840 N N . ALA B 1 348 ? -47.594 15.922 34.031 1 66.06 348 ALA B N 1
ATOM 5841 C CA . ALA B 1 348 ? -46.562 16.312 33.062 1 66.06 348 ALA B CA 1
ATOM 5842 C C . ALA B 1 348 ? -47 16.047 31.625 1 66.06 348 ALA B C 1
ATOM 5844 O O . ALA B 1 348 ? -46.781 16.875 30.734 1 66.06 348 ALA B O 1
ATOM 5845 N N . LEU B 1 349 ? -47.562 14.914 31.359 1 69.19 349 LEU B N 1
ATOM 5846 C CA . LEU B 1 349 ? -48.125 14.562 30.062 1 69.19 349 LEU B CA 1
ATOM 5847 C C . LEU B 1 349 ? -49.219 15.547 29.656 1 69.19 349 LEU B C 1
ATOM 5849 O O . LEU B 1 349 ? -49.25 15.984 28.5 1 69.19 349 LEU B O 1
ATOM 5853 N N . GLU B 1 350 ? -50.094 15.891 30.516 1 69.94 350 GLU B N 1
ATOM 5854 C CA . GLU B 1 350 ? -51.188 16.812 30.219 1 69.94 350 GLU B CA 1
ATOM 5855 C C . GLU B 1 350 ? -50.656 18.203 29.891 1 69.94 350 GLU B C 1
ATOM 5857 O O . GLU B 1 350 ? -51.125 18.859 28.953 1 69.94 350 GLU B O 1
ATOM 5862 N N . LEU B 1 351 ? -49.688 18.656 30.609 1 66.12 351 LEU B N 1
ATOM 5863 C CA . LEU B 1 351 ? -49.125 19.984 30.406 1 66.12 351 LEU B CA 1
ATOM 5864 C C . LEU B 1 351 ? -48.375 20.062 29.078 1 66.12 351 LEU B C 1
ATOM 5866 O O . LEU B 1 351 ? -48.438 21.094 28.406 1 66.12 351 LEU B O 1
ATOM 5870 N N . TYR B 1 352 ? -47.781 18.938 28.719 1 64.88 352 TYR B N 1
ATOM 5871 C CA . TYR B 1 352 ? -47 18.875 27.484 1 64.88 352 TYR B CA 1
ATOM 5872 C C . TYR B 1 352 ? -47.906 18.906 26.266 1 64.88 352 TYR B C 1
ATOM 5874 O O . TYR B 1 352 ? -47.562 19.516 25.25 1 64.88 352 TYR B O 1
ATOM 5882 N N . TYR B 1 353 ? -49 18.25 26.406 1 63.03 353 TYR B N 1
ATOM 5883 C CA . TYR B 1 353 ? -49.844 18.109 25.203 1 63.03 353 TYR B CA 1
ATOM 5884 C C . TYR B 1 353 ? -50.969 19.109 25.219 1 63.03 353 TYR B C 1
ATOM 5886 O O . TYR B 1 353 ? -51.75 19.203 24.266 1 63.03 353 TYR B O 1
ATOM 5894 N N . GLU B 1 354 ? -51.094 19.891 26.25 1 63.62 354 GLU B N 1
ATOM 5895 C CA . GLU B 1 354 ? -52.219 20.797 26.406 1 63.62 354 GLU B CA 1
ATOM 5896 C C . GLU B 1 354 ? -52.375 21.703 25.188 1 63.62 354 GLU B C 1
ATOM 5898 O O . GLU B 1 354 ? -53.5 22.016 24.781 1 63.62 354 GLU B O 1
ATOM 5903 N N . ASP B 1 355 ? -51.375 22.156 24.609 1 59.44 355 ASP B N 1
ATOM 5904 C CA . ASP B 1 355 ? -51.5 23.156 23.562 1 59.44 355 ASP B CA 1
ATOM 5905 C C . ASP B 1 355 ? -51.406 22.531 22.172 1 59.44 355 ASP B C 1
ATOM 5907 O O . ASP B 1 355 ? -51.281 23.219 21.172 1 59.44 355 ASP B O 1
ATOM 5911 N N . LYS B 1 356 ? -51.281 21.297 22.141 1 59.44 356 LYS B N 1
ATOM 5912 C CA . LYS B 1 356 ? -51.156 20.641 20.844 1 59.44 356 LYS B CA 1
ATOM 5913 C C . LYS B 1 356 ? -52.531 20.172 20.344 1 59.44 356 LYS B C 1
ATOM 5915 O O . LYS B 1 356 ? -53.438 19.938 21.125 1 59.44 356 LYS B O 1
ATOM 5920 N N . ASP B 1 357 ? -52.688 20.203 19.078 1 63.5 357 ASP B N 1
ATOM 5921 C CA . ASP B 1 357 ? -53.844 19.625 18.422 1 63.5 357 ASP B CA 1
ATOM 5922 C C . ASP B 1 357 ? -54 18.141 18.766 1 63.5 357 ASP B C 1
ATOM 5924 O O . ASP B 1 357 ? -53 17.406 18.828 1 63.5 357 ASP B O 1
ATOM 5928 N N . ASN B 1 358 ? -55.219 17.578 19.141 1 64.75 358 ASN B N 1
ATOM 5929 C CA . ASN B 1 358 ? -55.625 16.234 19.547 1 64.75 358 ASN B CA 1
ATOM 5930 C C . ASN B 1 358 ? -55.062 15.867 20.922 1 64.75 358 ASN B C 1
ATOM 5932 O O . ASN B 1 358 ? -54.719 14.711 21.156 1 64.75 358 ASN B O 1
ATOM 5936 N N . ALA B 1 359 ? -54.75 16.969 21.703 1 64.69 359 ALA B N 1
ATOM 5937 C CA . ALA B 1 359 ? -54.125 16.828 23.016 1 64.69 359 ALA B CA 1
ATOM 5938 C C . ALA B 1 359 ? -54.812 15.719 23.812 1 64.69 359 ALA B C 1
ATOM 5940 O O . ALA B 1 359 ? -54.125 14.906 24.453 1 64.69 359 ALA B O 1
ATOM 5941 N N . ASP B 1 360 ? -56.031 15.664 23.688 1 72 360 ASP B N 1
ATOM 5942 C CA . ASP B 1 360 ? -56.781 14.68 24.469 1 72 360 ASP B CA 1
ATOM 5943 C C . ASP B 1 360 ? -56.406 13.258 24.047 1 72 360 ASP B C 1
ATOM 5945 O O . ASP B 1 360 ? -56.219 12.391 24.906 1 72 360 ASP B O 1
ATOM 5949 N N . GLU B 1 361 ? -56.312 13.07 22.781 1 70.81 361 GLU B N 1
ATOM 5950 C CA . GLU B 1 361 ? -55.969 11.742 22.297 1 70.81 361 GLU B CA 1
ATOM 5951 C C . GLU B 1 361 ? -54.5 11.398 22.641 1 70.81 361 GLU B C 1
ATOM 5953 O O . GLU B 1 361 ? -54.219 10.273 23.047 1 70.81 361 GLU B O 1
ATOM 5958 N N . LEU B 1 362 ? -53.719 12.32 22.516 1 69.62 362 LEU B N 1
ATOM 5959 C CA . LEU B 1 362 ? -52.312 12.094 22.781 1 69.62 362 LEU B CA 1
ATOM 5960 C C . LEU B 1 362 ? -52.062 11.93 24.281 1 69.62 362 LEU B C 1
ATOM 5962 O O . LEU B 1 362 ? -51.25 11.102 24.688 1 69.62 362 LEU B O 1
ATOM 5966 N N . ILE B 1 363 ? -52.781 12.719 25.047 1 72.25 363 ILE B N 1
ATOM 5967 C CA . ILE B 1 363 ? -52.688 12.57 26.5 1 72.25 363 ILE B CA 1
ATOM 5968 C C . ILE B 1 363 ? -53.219 11.188 26.906 1 72.25 363 ILE B C 1
ATOM 5970 O O . ILE B 1 363 ? -52.594 10.508 27.734 1 72.25 363 ILE B O 1
ATOM 5974 N N . GLU B 1 364 ? -54.25 10.805 26.234 1 75.12 364 GLU B N 1
ATOM 5975 C CA . GLU B 1 364 ? -54.781 9.477 26.531 1 75.12 364 GLU B CA 1
ATOM 5976 C C . GLU B 1 364 ? -53.812 8.383 26.109 1 75.12 364 GLU B C 1
ATOM 5978 O O . GLU B 1 364 ? -53.594 7.402 26.828 1 75.12 364 GLU B O 1
ATOM 5983 N N . LEU B 1 365 ? -53.219 8.523 25.031 1 73.12 365 LEU B N 1
ATOM 5984 C CA . LEU B 1 365 ? -52.188 7.574 24.594 1 73.12 365 LEU B CA 1
ATOM 5985 C C . LEU B 1 365 ? -51 7.617 25.516 1 73.12 365 LEU B C 1
ATOM 5987 O O . LEU B 1 365 ? -50.438 6.574 25.859 1 73.12 365 LEU B O 1
ATOM 5991 N N . GLY B 1 366 ? -50.562 8.758 25.906 1 72.69 366 GLY B N 1
ATOM 5992 C CA . GLY B 1 366 ? -49.5 8.898 26.859 1 72.69 366 GLY B CA 1
ATOM 5993 C C . GLY B 1 366 ? -49.781 8.281 28.203 1 72.69 366 GLY B C 1
ATOM 5994 O O . GLY B 1 366 ? -48.938 7.637 28.812 1 72.69 366 GLY B O 1
ATOM 5995 N N . LYS B 1 367 ? -50.938 8.523 28.688 1 74.56 367 LYS B N 1
ATOM 5996 C CA . LYS B 1 367 ? -51.344 7.887 29.922 1 74.56 367 LYS B CA 1
ATOM 5997 C C . LYS B 1 367 ? -51.281 6.367 29.812 1 74.56 367 LYS B C 1
ATOM 5999 O O . LYS B 1 367 ? -50.844 5.691 30.75 1 74.56 367 LYS B O 1
ATOM 6004 N N . GLU B 1 368 ? -51.688 5.898 28.672 1 72.81 368 GLU B N 1
ATOM 6005 C CA . GLU B 1 368 ? -51.594 4.457 28.453 1 72.81 368 GLU B CA 1
ATOM 6006 C C . GLU B 1 368 ? -50.125 3.986 28.484 1 72.81 368 GLU B C 1
ATOM 6008 O O . GLU B 1 368 ? -49.812 2.926 29.031 1 72.81 368 GLU B O 1
ATOM 6013 N N . ILE B 1 369 ? -49.312 4.703 27.969 1 72.12 369 ILE B N 1
ATOM 6014 C CA . ILE B 1 369 ? -47.906 4.348 27.953 1 72.12 369 ILE B CA 1
ATOM 6015 C C . ILE B 1 369 ? -47.344 4.418 29.359 1 72.12 369 ILE B C 1
ATOM 6017 O O . ILE B 1 369 ? -46.594 3.527 29.781 1 72.12 369 ILE B O 1
ATOM 6021 N N . ILE B 1 370 ? -47.688 5.43 30.094 1 71.69 370 ILE B N 1
ATOM 6022 C CA . ILE B 1 370 ? -47.219 5.551 31.484 1 71.69 370 ILE B CA 1
ATOM 6023 C C . ILE B 1 370 ? -47.719 4.371 32.312 1 71.69 370 ILE B C 1
ATOM 6025 O O . ILE B 1 370 ? -46.969 3.773 33.062 1 71.69 370 ILE B O 1
ATOM 6029 N N . GLU B 1 371 ? -48.875 4.016 32.062 1 73.06 371 GLU B N 1
ATOM 6030 C CA . GLU B 1 371 ? -49.438 2.863 32.781 1 73.06 371 GLU B CA 1
ATOM 6031 C C . GLU B 1 371 ? -48.719 1.575 32.375 1 73.06 371 GLU B C 1
ATOM 6033 O O . GLU B 1 371 ? -48.438 0.719 33.219 1 73.06 371 GLU B O 1
ATOM 6038 N N . GLN B 1 372 ? -48.438 1.49 31.156 1 69.38 372 GLN B N 1
ATOM 6039 C CA . GLN B 1 372 ? -47.688 0.323 30.719 1 69.38 372 GLN B CA 1
ATOM 6040 C C . GLN B 1 372 ? -46.281 0.324 31.328 1 69.38 372 GLN B C 1
ATOM 6042 O O . GLN B 1 372 ? -45.781 -0.717 31.766 1 69.38 372 GLN B O 1
ATOM 6047 N N . LEU B 1 373 ? -45.781 1.394 31.438 1 66.81 373 LEU B N 1
ATOM 6048 C CA . LEU B 1 373 ? -44.438 1.484 32 1 66.81 373 LEU B CA 1
ATOM 6049 C C . LEU B 1 373 ? -44.469 1.197 33.5 1 66.81 373 LEU B C 1
ATOM 6051 O O . LEU B 1 373 ? -43.562 0.552 34.031 1 66.81 373 LEU B O 1
ATOM 6055 N N . LYS B 1 374 ? -45.344 1.586 34.156 1 66.25 374 LYS B N 1
ATOM 6056 C CA . LYS B 1 374 ? -45.5 1.251 35.562 1 66.25 374 LYS B CA 1
ATOM 6057 C C . LYS B 1 374 ? -45.719 -0.248 35.75 1 66.25 374 LYS B C 1
ATOM 6059 O O . LYS B 1 374 ? -45.156 -0.853 36.656 1 66.25 374 LYS B O 1
ATOM 6064 N N . LYS B 1 375 ? -46.469 -0.702 34.844 1 68.06 375 LYS B N 1
ATOM 6065 C CA . LYS B 1 375 ? -46.688 -2.143 34.906 1 68.06 375 LYS B CA 1
ATOM 6066 C C . LYS B 1 375 ? -45.406 -2.91 34.656 1 68.06 375 LYS B C 1
ATOM 6068 O O . LYS B 1 375 ? -45.188 -3.988 35.188 1 68.06 375 LYS B O 1
ATOM 6073 N N . GLU B 1 376 ? -44.531 -2.256 33.938 1 67.56 376 GLU B N 1
ATOM 6074 C CA . GLU B 1 376 ? -43.25 -2.887 33.594 1 67.56 376 GLU B CA 1
ATOM 6075 C C . GLU B 1 376 ? -42.156 -2.447 34.562 1 67.56 376 GLU B C 1
ATOM 6077 O O . GLU B 1 376 ? -41 -2.891 34.438 1 67.56 376 GLU B O 1
ATOM 6082 N N . GLY B 1 377 ? -42.469 -1.69 35.469 1 66.06 377 GLY B N 1
ATOM 6083 C CA . GLY B 1 377 ? -41.562 -1.27 36.531 1 66.06 377 GLY B CA 1
ATOM 6084 C C . GLY B 1 377 ? -40.5 -0.301 36.031 1 66.06 377 GLY B C 1
ATOM 6085 O O . GLY B 1 377 ? -39.438 -0.184 36.656 1 66.06 377 GLY B O 1
ATOM 6086 N N . LYS B 1 378 ? -40.844 0.334 35.062 1 56.12 378 LYS B N 1
ATOM 6087 C CA . LYS B 1 378 ? -39.812 1.188 34.5 1 56.12 378 LYS B CA 1
ATOM 6088 C C . LYS B 1 378 ? -39.938 2.625 35 1 56.12 378 LYS B C 1
ATOM 6090 O O . LYS B 1 378 ? -39.062 3.449 34.781 1 56.12 378 LYS B O 1
ATOM 6095 N N . ILE B 1 379 ? -41.219 3.053 35.469 1 61.44 379 ILE B N 1
ATOM 6096 C CA . ILE B 1 379 ? -41.438 4.312 36.156 1 61.44 379 ILE B CA 1
ATOM 6097 C C . ILE B 1 379 ? -42.344 4.082 37.344 1 61.44 379 ILE B C 1
ATOM 6099 O O . ILE B 1 379 ? -43.188 3.182 37.312 1 61.44 379 ILE B O 1
#

Foldseek 3Di:
DKEWEAEQLAQPQQPQWDQDPVVRDTVQNVQSLVLLLVSLVVCLVVVPAEYEYQENNHNAQDDDPVSLVSVVVSVVVSVVSNHQYEEEYAPRQWPPDPVTDGSVCVCVVVVPPRYHYDQDWDWDWDDDPRATEIETEHHRDDALVSRLVSLVPDDDPLHAYEYRYAAAEPPDDAQPPPPDVPGHYHHPCSNQDARYQEYEYENGQAWDFDDQVSTYIYQHYSEDSDCSCQPGFHFGKMWDADSRSYIDMDGDGDDYAHEEEAEDEQEPHQPVQVVLLVVLVVCLVRQASHEYEYEYEYEPPDDYDVVSNQVSSVVSHHSGYDDYHYHYDDPPPVPVPPPPVPDDQLVVLLVVLVPPPVSVVSSVVSVVVVVVCVVVVND/DKEWEAEQLAQPQQPQWDQDPVVRDTVQNVQSLVLLLVSLVVCLVVVPAEYEYQENNHNAQDDDPVSLVSVVVSVVVSVVSNHQYEEEYAPRQWPPDPVTDGSVCVCVVVVPPRYHYDQDWDWDWDDDPRATEIETEHHRDDALVSRLVSLVPDDDPLHAYEYRYAAAEPPDDAQPPPPDPPGHYHHPCSNQDARYQEYEYENGQAWDFDDQVSTYIYQHYSEDSDCSCQPGFHFGKMWDADSRSYIDMDGDGDDYAHEEEAEDEQEPHDPVQVVLLVVLVVCLVRQASHEYEYEYEYEPPDDYDVVSNQVSSVVSHHSGYDDYHYHYDDPPPPPVPPPPPPDPQLVVLLVVLVPPDVSVVSSVVSVVVVVVCVVVVND

Organism: NCBI:txid2884420

InterPro domains:
  IPR004843 Calcineurin-like, phosphoesterase domain [PF00149] (1-206)
  IPR029052 Metallo-dependent phosphatase-like [G3DSA:3.60.21.10] (1-257)
  IPR029052 Metallo-dependent phosphatase-like [SSF56300] (1-299)
  IPR050535 DNA Repair and Maintenance Complex Component [PTHR30337] (1-376)

Nearest PDB structures (foldseek):
  4nzv-assembly1_B  TM=8.201E-01  e=3.749E-20  Thermotoga maritima MSB8
  3thn-assembly1_A-2  TM=7.799E-01  e=3.961E-20  Thermotoga maritima
  3tho-assembly1_B  TM=6.873E-01  e=6.434E-21  Thermotoga maritima
  5dny-assembly1_C  TM=7.050E-01  e=4.516E-18  Methanocaldococcus jannaschii DSM 2661
  4tui-assembly1_B  TM=7.541E-01  e=8.931E-16  Methanocaldococcus jannaschii DSM 2661

pLDDT: mean 89.61, std 14.13, range [32.62, 98.94]

Sequence (758 aa):
MKILAFADFHLGVTAYGRIDPETNLNTRVLNALKSLDEMIDYAINKKIKVIAFAGDAYHRSSPSPTLISEFNTRIRRAVDAGIKVLLLTGNHDVDRIETKQSPLGAFDDLKVEGAFHSRFHKEVNLEVDGETVKFVFLPTYHTKEDIEHIVDNTTYDGNPIVFLAHLTYQGAMLNEWNIAEKETYIDPSVFDKEGVAAVVSGHLHKHQTLYNSPFVFYCGSLQRVDFSEEQQSKGFVVLDVKSDSQVTYDFIEIESQKMFTLDLDLIGESEETELVISNLTSFKKRLENAIVRIRLDLDKNNVINEARIYDCAYNLGAANVLDIQKRFQKQNIVRNANLTEHVDEYKALELYYEDKDNADELIELGKEIIEQLKKEGKIMKILAFADFHLGVTAYGRIDPETNLNTRVLNALKSLDEMIDYAINKKIKVIAFAGDAYHRSSPSPTLISEFNTRIRRAVDAGIKVLLLTGNHDVDRIETKQSPLGAFDDLKVEGAFHSRFHKEVNLEVDGETVKFVFLPTYHTKEDIEHIVDNTTYDGNPIVFLAHLTYQGAMLNEWNIAEKETYIDPSVFDKEGVAAVVSGHLHKHQTLYNSPFVFYCGSLQRVDFSEEQQSKGFVVLDVKSDSQVTYDFIEIESQKMFTLDLDLIGESEETELVISNLTSFKKRLENAIVRIRLDLDKNNVINEARIYDCAYNLGAANVLDIQKRFQKQNIVRNANLTEHVDEYKALELYYEDKDNADELIELGKEIIEQLKKEGKI

Radius of gyration: 34.99 Å; Cα contacts (8 Å, |Δi|>4): 1577; chains: 2; bounding box: 90×89×79 Å